Protein AF-0000000075739979 (afdb_homodimer)

pLDDT: mean 90.7, std 10.95, range [53.25, 98.81]

Solvent-accessible surface area (backbone atoms only — not comparable to full-atom values): 23298 Å² total; per-residue (Å²): 134,71,101,43,65,69,53,51,47,33,50,50,51,40,52,51,53,50,50,52,44,51,50,54,49,49,49,38,53,62,50,34,77,67,64,74,43,63,67,60,42,9,48,52,42,36,46,41,29,42,50,48,45,51,39,52,43,53,32,52,51,48,46,54,40,49,53,38,50,56,53,33,72,66,57,42,26,29,51,48,33,26,64,41,48,44,61,37,45,45,38,63,53,56,56,53,41,46,75,45,59,65,68,59,27,54,54,39,44,41,54,49,49,51,45,55,67,26,78,53,64,39,52,44,53,74,89,50,53,80,66,70,86,62,80,61,38,56,67,43,41,47,45,42,28,58,42,65,59,52,78,78,70,67,57,91,44,74,67,39,43,53,37,34,44,51,34,39,50,48,24,50,40,52,72,63,61,67,60,74,28,45,51,62,49,28,62,51,54,65,68,60,53,53,50,38,50,52,37,49,52,52,44,46,52,50,53,50,50,46,52,49,52,38,61,75,65,50,57,56,47,100,134,72,101,42,65,69,55,51,47,33,51,50,51,38,52,51,54,49,49,51,44,51,50,53,49,51,49,38,52,64,52,32,75,68,65,72,43,63,66,58,43,7,46,50,42,38,49,41,28,42,51,49,44,50,40,52,43,51,31,52,51,48,46,52,42,48,53,36,50,56,52,34,73,65,56,42,24,29,49,47,32,26,66,42,47,45,60,37,44,44,39,62,53,55,55,54,42,47,74,44,59,66,67,58,29,54,54,39,45,40,55,52,49,51,45,54,68,26,78,53,63,39,51,44,53,76,90,50,53,80,67,74,88,61,79,60,39,55,65,44,41,48,44,42,28,58,42,64,59,51,78,78,69,67,58,90,46,74,68,41,42,52,38,33,45,51,35,36,51,49,23,50,39,52,72,65,62,66,58,72,30,43,51,62,50,29,61,51,55,64,69,59,54,52,51,40,50,51,37,50,52,53,44,46,52,51,54,50,50,46,52,49,51,39,62,77,64,49,56,55,45,102

Sequence (444 aa):
MSNYPSLDRALTDLGDKNDRCRQDLYYCDVTFLRQERRALRQDIQASVYVLLGAAIEDFTRTIVNTVVDEITSQAIAHSDLALNLLAISIGGPFLALQEVRGLKMWRKRIELLSHAESQQVATLPNDYVPLDGKTIRPDHYEVIWLVFGFDGPSLPDPRTGLALKMIADYRNLVAHGEQDTATVAGLQPVDAVLRLIDQIDGLAVHVYDAAVDYLDNRQYLRMSNYPSLDRALTDLGDKNDRCRQDLYYCDVTFLRQERRALRQDIQASVYVLLGAAIEDFTRTIVNTVVDEITSQAIAHSDLALNLLAISIGGPFLALQEVRGLKMWRKRIELLSHAESQQVATLPNDYVPLDGKTIRPDHYEVIWLVFGFDGPSLPDPRTGLALKMIADYRNLVAHGEQDTATVAGLQPVDAVLRLIDQIDGLAVHVYDAAVDYLDNRQYLR

Secondary structure (DSSP, 8-state):
--S-HHHHHHHHHHHHHHHHHHHHHHHHHHHHHHH--HHHHHHHHHHHHHHHHHHHHHHHHHHHHHHHHHHHHT--BGGGB-GGGHHHHTHHHHHHHHT--HHHHHHHHHHHHHHTT--SBP---TTS-S--SSPP-HHHHHHHHHHHT-SS-SSS-HHHHHHHHHHHHHHHHHHTT-S-HHHHHHTS-HHHHHHHHHHHHHHHHHHHHHHHHHHHTTTTB-/--S-HHHHHHHHHHHHHHHHHHHHHHHHHHHHHHH--HHHHHHHHHHHHHHHHHHHHHHHHHHHHHHHHHHHHT--BGGGB-GGGHHHHTHHHHHHHHT--HHHHHHHHHHHHHHTT--SBP---TTSSS--SSPP-HHHHHHHHHHHT-SS-SSS-HHHHHHHHHHHHHHHHHHTT-S-HHHHHHTS-HHHHHHHHHHHHHHHHHHHHHHHHHHHTTTTB-

Foldseek 3Di:
DFPQVLLVVLLVQLVVLLVVLLVLLVCCCVVCVPVVPLLVLLVSLLVSLQSNQVSLVSSVLSLQLSLLVLLLVVQAALLFFDVLLLVQQVVPLVVVLVVDDDPVNVVSVVVSVVSNNGRGGTHGDSVRTQDDPAGDALVSLVSNCRSLVFDDDSAPDPVLRVLSVVSRVLSVCSVVVPDVSSCPSSVDDSVVVNVSSVSVSRSSVVSSVRSSVCSVVVVRTD/DFPQVLLVVLLVQLVVLLVVLLVLLVCCCVVCVPVVPLLVLLVSLLVSLQSNQVSLVSSVLSLQLSLLVLLLVVQAALLFFDVLLLVQQVVPLVVVLVVDDDPVNVVSVVVSVVSNNGRGGTHGDSVRTQDDPAGDALVSLVSNCRSLVFDDDSAPDVVLRVLSVVSRVLSVCSVVVPPVSSCPSSVDDSVVVNVSSVSVSRSSVVSSVRSSVCSVVVVRTD

Structure (mmCIF, N/CA/C/O backbone):
data_AF-0000000075739979-model_v1
#
loop_
_entity.id
_entity.type
_entity.pdbx_description
1 polymer 'Uncharacterized protein'
#
loop_
_atom_site.group_PDB
_atom_site.id
_atom_site.type_symbol
_atom_site.label_atom_id
_atom_site.label_alt_id
_atom_site.label_comp_id
_atom_site.label_asym_id
_atom_site.label_entity_id
_atom_site.label_seq_id
_atom_site.pdbx_PDB_ins_code
_atom_site.Cartn_x
_atom_site.Cartn_y
_atom_site.Cartn_z
_atom_site.occupancy
_atom_site.B_iso_or_equiv
_atom_site.auth_seq_id
_atom_site.auth_comp_id
_atom_site.auth_asym_id
_atom_site.auth_atom_id
_atom_site.pdbx_PDB_model_num
ATOM 1 N N . MET A 1 1 ? 15.336 35.25 6.418 1 76.12 1 MET A N 1
ATOM 2 C CA . MET A 1 1 ? 14.695 34.781 5.191 1 76.12 1 MET A CA 1
ATOM 3 C C . MET A 1 1 ? 15.344 33.5 4.703 1 76.12 1 MET A C 1
ATOM 5 O O . MET A 1 1 ? 16.562 33.312 4.84 1 76.12 1 MET A O 1
ATOM 9 N N . SER A 1 2 ? 14.469 32.562 4.516 1 88.94 2 SER A N 1
ATOM 10 C CA . SER A 1 2 ? 14.977 31.25 4.094 1 88.94 2 SER A CA 1
ATOM 11 C C . SER A 1 2 ? 15.258 31.234 2.596 1 88.94 2 SER A C 1
ATOM 13 O O . SER A 1 2 ? 15.172 32.25 1.926 1 88.94 2 SER A O 1
ATOM 15 N N . ASN A 1 3 ? 15.789 30.156 2.039 1 92.56 3 ASN A N 1
ATOM 16 C CA . ASN A 1 3 ? 16.016 29.922 0.616 1 92.56 3 ASN A CA 1
ATOM 17 C C . ASN A 1 3 ? 14.719 29.609 -0.115 1 92.56 3 ASN A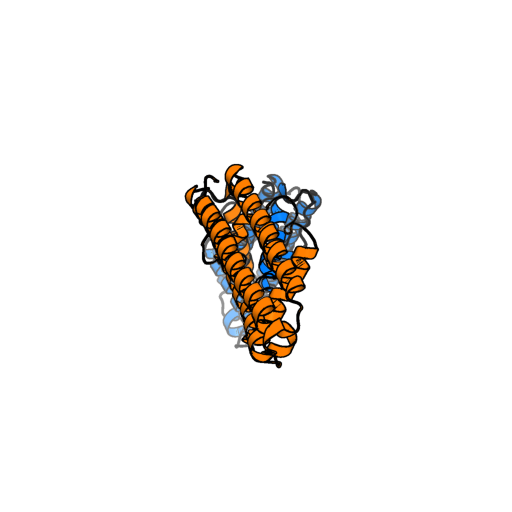 C 1
ATOM 19 O O . ASN A 1 3 ? 14.719 29.344 -1.32 1 92.56 3 ASN A O 1
ATOM 23 N N . TYR A 1 4 ? 13.57 29.766 0.614 1 96.94 4 TYR A N 1
ATOM 24 C CA . TYR A 1 4 ? 12.273 29.375 0.065 1 96.94 4 TYR A CA 1
ATOM 25 C C . TYR A 1 4 ? 11.258 30.5 0.206 1 96.94 4 TYR A C 1
ATOM 27 O O . TYR A 1 4 ? 10.492 30.547 1.169 1 96.94 4 TYR A O 1
ATOM 35 N N . PRO A 1 5 ? 11.156 31.359 -0.771 1 96.75 5 PRO A N 1
ATOM 36 C CA . PRO A 1 5 ? 10.305 32.531 -0.689 1 96.75 5 PRO A CA 1
ATOM 37 C C . PRO A 1 5 ? 8.836 32.188 -0.431 1 96.75 5 PRO A C 1
ATOM 39 O O . PRO A 1 5 ? 8.133 32.938 0.257 1 96.75 5 PRO A O 1
ATOM 42 N N . SER A 1 6 ? 8.398 31.125 -1.048 1 97 6 SER A N 1
ATOM 43 C CA . SER A 1 6 ? 7.008 30.719 -0.855 1 97 6 SER A CA 1
ATOM 44 C C . SER A 1 6 ? 6.723 30.391 0.606 1 97 6 SER A C 1
ATOM 46 O O . SER A 1 6 ? 5.641 30.688 1.116 1 97 6 SER A O 1
ATOM 48 N N . LEU A 1 7 ? 7.684 29.781 1.307 1 98.19 7 LEU A N 1
ATOM 49 C CA . LEU A 1 7 ? 7.531 29.516 2.732 1 98.19 7 LEU A CA 1
ATOM 50 C C . LEU A 1 7 ? 7.527 30.797 3.535 1 98.19 7 LEU A C 1
ATOM 52 O O . LEU A 1 7 ? 6.719 30.969 4.457 1 98.19 7 LEU A O 1
ATOM 56 N N . ASP A 1 8 ? 8.383 31.719 3.178 1 98.12 8 ASP A N 1
ATOM 57 C CA . ASP A 1 8 ? 8.445 33.031 3.836 1 98.12 8 ASP A CA 1
ATOM 58 C C . ASP A 1 8 ? 7.121 33.781 3.689 1 98.12 8 ASP A C 1
ATOM 60 O O . ASP A 1 8 ? 6.617 34.344 4.656 1 98.12 8 ASP A O 1
ATOM 64 N N . ARG A 1 9 ? 6.617 33.688 2.52 1 97.5 9 ARG A N 1
ATOM 65 C CA . ARG A 1 9 ? 5.359 34.375 2.242 1 97.5 9 ARG A CA 1
ATOM 66 C C . ARG A 1 9 ? 4.215 33.781 3.043 1 97.5 9 ARG A C 1
ATOM 68 O O . ARG A 1 9 ? 3.355 34.5 3.557 1 97.5 9 ARG A O 1
ATOM 75 N N . ALA A 1 10 ? 4.172 32.438 3.125 1 97.75 10 ALA A N 1
ATOM 76 C CA . ALA A 1 10 ? 3.123 31.781 3.887 1 97.75 10 ALA A CA 1
ATOM 77 C C . ALA A 1 10 ? 3.125 32.219 5.344 1 97.75 10 ALA A C 1
ATOM 79 O O . ALA A 1 10 ? 2.07 32.5 5.914 1 97.75 10 ALA A O 1
ATOM 80 N N . LEU A 1 11 ? 4.309 32.281 5.941 1 98.19 11 LEU A N 1
ATOM 81 C CA . LEU A 1 11 ? 4.453 32.688 7.332 1 98.19 11 LEU A CA 1
ATOM 82 C C . LEU A 1 11 ? 4 34.156 7.523 1 98.19 11 LEU A C 1
ATOM 84 O O . LEU A 1 11 ? 3.244 34.438 8.445 1 98.19 11 LEU A O 1
ATOM 88 N N . THR A 1 12 ? 4.418 34.969 6.594 1 98.19 12 THR A N 1
ATOM 89 C CA . THR A 1 12 ? 4.07 36.406 6.672 1 98.19 12 THR A CA 1
ATOM 90 C C . THR A 1 12 ? 2.568 36.594 6.473 1 98.19 12 THR A C 1
ATOM 92 O O . THR A 1 12 ? 1.94 37.375 7.191 1 98.19 12 THR A O 1
ATOM 95 N N . ASP A 1 13 ? 2 35.906 5.52 1 97.94 13 ASP A N 1
ATOM 96 C CA . ASP A 1 13 ? 0.577 36.031 5.223 1 97.94 13 ASP A CA 1
ATOM 97 C C . ASP A 1 13 ? -0.272 35.625 6.426 1 97.94 13 ASP A C 1
ATOM 99 O O . ASP A 1 13 ? -1.249 36.312 6.758 1 97.94 13 ASP A O 1
ATOM 103 N N . LEU A 1 14 ? 0.106 34.5 7.055 1 98.31 14 LEU A N 1
ATOM 104 C CA . LEU A 1 14 ? -0.642 34.094 8.234 1 98.31 14 LEU A CA 1
ATOM 105 C C . LEU A 1 14 ? -0.505 35.125 9.359 1 98.31 14 LEU A C 1
ATOM 107 O O . LEU A 1 14 ? -1.486 35.438 10.023 1 98.31 14 LEU A O 1
ATOM 111 N N . GLY A 1 15 ? 0.699 35.594 9.586 1 97.88 15 GLY A N 1
ATOM 112 C CA . GLY A 1 15 ? 0.914 36.656 10.578 1 97.88 15 GLY A CA 1
ATOM 113 C C . GLY A 1 15 ? 0.061 37.875 10.344 1 97.88 15 GLY A C 1
ATOM 114 O O . GLY A 1 15 ? -0.518 38.438 11.289 1 97.88 15 GLY A O 1
ATOM 115 N N . ASP A 1 16 ? -0.021 38.281 9.117 1 97.94 16 ASP A N 1
ATOM 116 C CA . ASP A 1 16 ? -0.819 39.469 8.758 1 97.94 16 ASP A CA 1
ATOM 117 C C . ASP A 1 16 ? -2.301 39.219 9.031 1 97.94 16 ASP A C 1
ATOM 119 O O . ASP A 1 16 ? -2.992 40.094 9.562 1 97.94 16 ASP A O 1
ATOM 123 N N . LYS A 1 17 ? -2.768 38.094 8.648 1 96.94 17 LYS A N 1
ATOM 124 C CA . LYS A 1 17 ? -4.168 37.75 8.891 1 96.94 17 LYS A CA 1
ATOM 125 C C . LYS A 1 17 ? -4.469 37.688 10.383 1 96.94 17 LYS A C 1
ATOM 127 O O . LYS A 1 17 ? -5.52 38.125 10.828 1 96.94 17 LYS A O 1
ATOM 132 N N . ASN A 1 18 ? -3.547 37.094 11.156 1 97.56 18 ASN A N 1
ATOM 133 C CA . ASN A 1 18 ? -3.699 37.031 12.602 1 97.56 18 ASN A CA 1
ATOM 134 C C . ASN A 1 18 ? -3.74 38.438 13.203 1 97.56 18 ASN A C 1
ATOM 136 O O . ASN A 1 18 ? -4.527 38.719 14.109 1 97.56 18 ASN A O 1
ATOM 140 N N . ASP A 1 19 ? -2.92 39.344 12.656 1 97.06 19 ASP A N 1
ATOM 141 C CA . ASP A 1 19 ? -2.883 40.719 13.148 1 97.06 19 ASP A CA 1
ATOM 142 C C . ASP A 1 19 ? -4.195 41.438 12.852 1 97.06 19 ASP A C 1
ATOM 144 O O . ASP A 1 19 ? -4.676 42.219 13.672 1 97.06 19 ASP A O 1
ATOM 148 N N . ARG A 1 20 ? -4.754 41.188 11.711 1 94.88 20 ARG A N 1
ATOM 149 C CA . ARG A 1 20 ? -6.055 41.75 11.398 1 94.88 20 ARG A CA 1
ATOM 150 C C . ARG A 1 20 ? -7.121 41.281 12.383 1 94.88 20 ARG A C 1
ATOM 152 O O . ARG A 1 20 ? -7.949 42.062 12.836 1 94.88 20 ARG A O 1
ATOM 159 N N . CYS A 1 21 ? -7.113 40.031 12.688 1 94.19 21 CYS A N 1
ATOM 160 C CA . CYS A 1 21 ? -8.055 39.469 13.656 1 94.19 21 CYS A CA 1
ATOM 161 C C . CYS A 1 21 ? -7.879 40.125 15.023 1 94.19 21 CYS A C 1
ATOM 163 O O . CYS A 1 21 ? -8.859 40.438 15.688 1 94.19 21 CYS A O 1
ATOM 165 N N . ARG A 1 22 ? -6.594 40.344 15.43 1 94.38 22 ARG A N 1
ATOM 166 C CA . ARG A 1 22 ? -6.32 41 16.703 1 94.38 22 ARG A CA 1
ATOM 167 C C . ARG A 1 22 ? -6.91 42.406 16.719 1 94.38 22 ARG A C 1
ATOM 169 O O . ARG A 1 22 ? -7.512 42.812 17.703 1 94.38 22 ARG A O 1
ATOM 176 N N . GLN A 1 23 ? -6.762 43.094 15.609 1 92.31 23 GLN A N 1
ATOM 177 C CA . GLN A 1 23 ? -7.281 44.438 15.508 1 92.31 23 GLN A CA 1
ATOM 178 C C . GLN A 1 23 ? -8.805 44.469 15.617 1 92.31 23 GLN A C 1
ATOM 180 O O . GLN A 1 23 ? -9.367 45.344 16.281 1 92.31 23 GLN A O 1
ATOM 185 N N . ASP A 1 24 ? -9.406 43.531 14.977 1 87.69 24 ASP A N 1
ATOM 186 C CA . ASP A 1 24 ? -10.867 43.438 15.055 1 87.69 24 ASP A CA 1
ATOM 187 C C . ASP A 1 24 ? -11.32 43.188 16.484 1 87.69 24 ASP A C 1
ATOM 189 O O . ASP A 1 24 ? -12.312 43.75 16.938 1 87.69 24 ASP A O 1
ATOM 193 N N . LEU A 1 25 ? -10.641 42.344 17.219 1 87.44 25 LEU A N 1
ATOM 194 C CA . LEU A 1 25 ? -10.984 42.031 18.594 1 87.44 25 LEU A CA 1
ATOM 195 C C . LEU A 1 25 ? -10.766 43.219 19.5 1 87.44 25 LEU A C 1
ATOM 197 O O . LEU A 1 25 ? -11.578 43.5 20.391 1 87.44 25 LEU A O 1
ATOM 201 N N . TYR A 1 26 ? -9.664 43.969 19.234 1 84.44 26 TYR A N 1
ATOM 202 C CA . TYR A 1 26 ? -9.398 45.156 20.016 1 84.44 26 TYR A CA 1
ATOM 203 C C . TYR A 1 26 ? -10.477 46.219 19.781 1 84.44 26 TYR A C 1
ATOM 205 O O . TYR A 1 26 ? -10.938 46.844 20.734 1 84.44 26 TYR A O 1
ATOM 213 N N . TYR A 1 27 ? -10.82 46.281 18.547 1 78.88 27 TYR A N 1
ATOM 214 C CA . TYR A 1 27 ? -11.891 47.219 18.219 1 78.88 27 TYR A CA 1
ATOM 215 C C . TYR A 1 27 ? -13.172 46.844 18.953 1 78.88 27 TYR A C 1
ATOM 217 O O . TYR A 1 27 ? -13.875 47.719 19.469 1 78.88 27 TYR A O 1
ATOM 225 N N . CYS A 1 28 ? -13.508 45.594 18.969 1 74.62 28 CYS A N 1
ATOM 226 C CA . CYS A 1 28 ? -14.711 45.125 19.656 1 74.62 28 CYS A CA 1
ATOM 227 C C . CYS A 1 28 ? -14.641 45.406 21.141 1 74.62 28 CYS A C 1
ATOM 229 O O . CYS A 1 28 ? -15.633 45.812 21.75 1 74.62 28 CYS A O 1
ATOM 231 N N . ASP A 1 29 ? -13.508 45.188 21.719 1 74.81 29 ASP A N 1
ATOM 232 C CA . ASP A 1 29 ? -13.344 45.375 23.156 1 74.81 29 ASP A CA 1
ATOM 233 C C . ASP A 1 29 ? -13.477 46.844 23.531 1 74.81 29 ASP A C 1
ATOM 235 O O . ASP A 1 29 ? -14.172 47.188 24.5 1 74.81 29 ASP A O 1
ATOM 239 N N . VAL A 1 30 ? -12.906 47.719 22.797 1 69 30 VAL A N 1
ATOM 240 C CA . VAL A 1 30 ? -12.891 49.156 23.109 1 69 30 VAL A CA 1
ATOM 241 C C . VAL A 1 30 ? -14.266 49.75 22.844 1 69 30 VAL A C 1
ATOM 243 O O . VAL A 1 30 ? -14.781 50.531 23.656 1 69 30 VAL A O 1
ATOM 246 N N . THR A 1 31 ? -14.734 49.375 21.719 1 61.25 31 THR A N 1
ATOM 247 C CA . THR A 1 31 ? -15.977 50.031 21.281 1 61.25 31 THR A CA 1
ATOM 248 C C . THR A 1 31 ? -17.156 49.469 22.078 1 61.25 31 THR A C 1
ATOM 250 O O . THR A 1 31 ? -18.031 50.219 22.5 1 61.25 31 THR A O 1
ATOM 253 N N . PHE A 1 32 ? -17.156 48.094 22.172 1 58.03 32 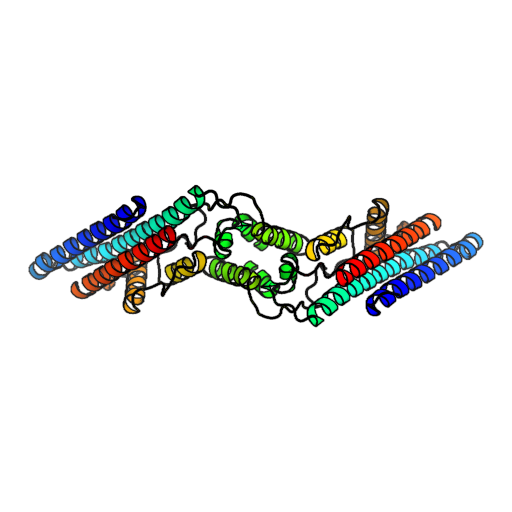PHE A N 1
ATOM 254 C CA . PHE A 1 32 ? -18.406 47.5 22.656 1 58.03 32 PHE A CA 1
ATOM 255 C C . PHE A 1 32 ? -18.469 47.531 24.172 1 58.03 32 PHE A C 1
ATOM 257 O O . PHE A 1 32 ? -19.547 47.5 24.766 1 58.03 32 PHE A O 1
ATOM 264 N N . LEU A 1 33 ? -17.328 47.5 24.875 1 55.75 33 LEU A N 1
ATOM 265 C CA . LEU A 1 33 ? -17.344 47.812 26.312 1 55.75 33 LEU A CA 1
ATOM 266 C C . LEU A 1 33 ? -18.062 49.125 26.562 1 55.75 33 LEU A C 1
ATOM 268 O O . LEU A 1 33 ? -18.734 49.281 27.578 1 55.75 33 LEU A O 1
ATOM 272 N N . ARG A 1 34 ? -18.125 49.969 25.484 1 54.06 34 ARG A N 1
ATOM 273 C CA . ARG A 1 34 ? -18.703 51.281 25.703 1 54.06 34 ARG A CA 1
ATOM 274 C C . ARG A 1 34 ? -20.172 51.312 25.297 1 54.06 34 ARG A C 1
ATOM 276 O O . ARG A 1 34 ? -20.969 52.031 25.906 1 54.06 34 ARG A O 1
ATOM 283 N N . GLN A 1 35 ? -20.578 50.594 24.281 1 58.5 35 GLN A N 1
ATOM 284 C CA . GLN A 1 35 ? -21.875 50.906 23.688 1 58.5 35 GLN A CA 1
ATOM 285 C C . GLN A 1 35 ? -22.844 49.75 23.859 1 58.5 35 GLN A C 1
ATOM 287 O O . GLN A 1 35 ? -24.016 49.844 23.484 1 58.5 35 GLN A O 1
ATOM 292 N N . GLU A 1 36 ? -22.609 48.812 24.562 1 58.72 36 GLU A N 1
ATOM 293 C CA . GLU A 1 36 ? -23.5 47.688 24.844 1 58.72 36 GLU A CA 1
ATOM 294 C C . GLU A 1 36 ? -23.953 47.031 23.562 1 58.72 36 GLU A C 1
ATOM 296 O O . GLU A 1 36 ? -25.156 46.812 23.344 1 58.72 36 GLU A O 1
ATOM 301 N N . ARG A 1 37 ? -23.188 46.938 22.5 1 70.25 37 ARG A N 1
ATOM 302 C CA . ARG A 1 37 ? -23.578 46.312 21.25 1 70.25 37 ARG A CA 1
ATOM 303 C C . ARG A 1 37 ? -23.141 44.844 21.234 1 70.25 37 ARG A C 1
ATOM 305 O O . ARG A 1 37 ? -22.297 44.438 20.422 1 70.25 37 ARG A O 1
ATOM 312 N N . ARG A 1 38 ? -23.828 44.062 22.031 1 71.62 38 ARG A N 1
ATOM 313 C CA . ARG A 1 38 ? -23.516 42.656 22.266 1 71.62 38 ARG A CA 1
ATOM 314 C C . ARG A 1 38 ? -23.609 41.844 20.984 1 71.62 38 ARG A C 1
ATOM 316 O O . ARG A 1 38 ? -22.75 41 20.719 1 71.62 38 ARG A O 1
ATOM 323 N N . ALA A 1 39 ? -24.547 42.25 20.172 1 73.38 39 ALA A N 1
ATOM 324 C CA . ALA A 1 39 ? -24.781 41.5 18.953 1 73.38 39 ALA A CA 1
ATOM 325 C C . ALA A 1 39 ? -23.641 41.656 17.969 1 73.38 39 ALA A C 1
ATOM 327 O O . ALA A 1 39 ? -23.188 40.688 17.344 1 73.38 39 ALA A O 1
ATOM 328 N N . LEU A 1 40 ? -23.172 42.844 17.859 1 74.88 40 LEU A N 1
ATOM 329 C CA . LEU A 1 40 ? -22.094 43.125 16.938 1 74.88 40 LEU A CA 1
ATOM 330 C C . LEU A 1 40 ? -20.781 42.5 17.406 1 74.88 40 LEU A C 1
ATOM 332 O O . LEU A 1 40 ? -20.016 41.969 16.594 1 74.88 40 LEU A O 1
ATOM 336 N N . ARG A 1 41 ? -20.578 42.531 18.719 1 76.31 41 ARG A N 1
ATOM 337 C CA . ARG A 1 41 ? -19.406 41.875 19.297 1 76.31 41 ARG A CA 1
ATOM 338 C C . ARG A 1 41 ? -19.406 40.375 19 1 76.31 41 ARG A C 1
ATOM 340 O O . ARG A 1 41 ? -18.375 39.812 18.641 1 76.31 41 ARG A O 1
ATOM 347 N N . GLN A 1 42 ? -20.547 39.875 19.141 1 78.56 42 GLN A N 1
ATOM 348 C CA . GLN A 1 42 ? -20.688 38.438 18.906 1 78.56 42 GLN A CA 1
ATOM 349 C C . GLN A 1 42 ? -20.422 38.094 17.438 1 78.56 42 GLN A C 1
ATOM 351 O O . GLN A 1 42 ? -19.781 37.094 17.141 1 78.56 42 GLN A O 1
ATOM 356 N N . ASP A 1 43 ? -20.844 38.938 16.625 1 79.25 43 ASP A N 1
ATOM 357 C CA . ASP A 1 43 ? -20.656 38.688 15.195 1 79.25 43 ASP A CA 1
ATOM 358 C C . ASP A 1 43 ? -19.188 38.812 14.812 1 79.25 43 ASP A C 1
ATOM 360 O O . ASP A 1 43 ? -18.688 38.031 14.016 1 79.25 43 ASP A O 1
ATOM 364 N N . ILE A 1 44 ? -18.578 39.75 15.375 1 81.38 44 ILE A N 1
ATOM 365 C CA . ILE A 1 44 ? -17.172 40 15.078 1 81.38 44 ILE A CA 1
ATOM 366 C C . ILE A 1 44 ? -16.344 38.812 15.586 1 81.38 44 ILE A C 1
ATOM 368 O O . ILE A 1 44 ? -15.492 38.281 14.859 1 81.38 44 ILE A O 1
ATOM 372 N N . GLN A 1 45 ? -16.641 38.438 16.734 1 83.12 45 GLN A N 1
ATOM 373 C CA . GLN A 1 45 ? -15.883 37.312 17.312 1 83.12 45 GLN A CA 1
ATOM 374 C C . GLN A 1 45 ? -16.109 36.031 16.547 1 83.12 45 GLN A C 1
ATOM 376 O O . GLN A 1 45 ? -15.18 35.25 16.312 1 83.12 45 GLN A O 1
ATOM 381 N N . ALA A 1 46 ? -17.312 35.844 16.172 1 84.19 46 ALA A N 1
ATOM 382 C CA . ALA A 1 46 ? -17.625 34.656 15.359 1 84.19 46 ALA A CA 1
ATOM 383 C C . ALA A 1 46 ? -16.859 34.688 14.039 1 84.19 46 ALA A C 1
ATOM 385 O O . ALA A 1 46 ? -16.328 33.656 13.602 1 84.19 46 ALA A O 1
ATOM 386 N N . SER A 1 47 ? -16.766 35.812 13.484 1 86.75 47 SER A N 1
ATOM 387 C CA . SER A 1 47 ? -16.078 35.969 12.211 1 86.75 47 SER A CA 1
ATOM 388 C C . SER A 1 47 ? -14.578 35.688 12.359 1 86.75 47 SER A C 1
ATOM 390 O O . SER A 1 47 ? -13.938 35.188 11.445 1 86.75 47 SER A O 1
ATOM 392 N N . VAL A 1 48 ? -14.055 36 13.516 1 90.88 48 VAL A N 1
ATOM 393 C CA . VAL A 1 48 ? -12.633 35.812 13.781 1 90.88 48 VAL A CA 1
ATOM 394 C C . VAL A 1 48 ? -12.289 34.344 13.727 1 90.88 48 VAL A C 1
ATOM 396 O O . VAL A 1 48 ? -11.273 33.938 13.141 1 90.88 48 VAL A O 1
ATOM 399 N N . TYR A 1 49 ? -13.156 33.469 14.234 1 91.31 49 TYR A N 1
ATOM 400 C CA . TYR A 1 49 ? -12.898 32.031 14.195 1 91.31 49 TYR A CA 1
ATOM 401 C C . TYR A 1 49 ? -12.914 31.516 12.766 1 91.31 49 TYR A C 1
ATOM 403 O O . TYR A 1 49 ? -12.125 30.641 12.406 1 91.31 49 TYR A O 1
ATOM 411 N N . VAL A 1 50 ? -13.781 32.031 11.984 1 90.62 50 VAL A N 1
ATOM 412 C CA . VAL A 1 50 ? -13.867 31.625 10.586 1 90.62 50 VAL A CA 1
ATOM 413 C C . VAL A 1 50 ? -12.609 32.062 9.836 1 90.62 50 VAL A C 1
ATOM 415 O O . VAL A 1 50 ? -12.016 31.266 9.094 1 90.62 50 VAL A O 1
ATOM 418 N N . LEU A 1 51 ? -12.219 33.281 10.117 1 93.75 51 LEU A N 1
ATOM 419 C CA . LEU A 1 51 ? -11.047 33.812 9.445 1 93.75 51 LEU A CA 1
ATOM 420 C C . LEU A 1 51 ? -9.773 33.094 9.875 1 93.75 51 LEU A C 1
ATOM 422 O O . LEU A 1 51 ? -8.914 32.812 9.047 1 93.75 51 LEU A O 1
ATOM 426 N N . LEU A 1 52 ? -9.68 32.781 11.125 1 95.38 52 LEU A N 1
ATOM 427 C CA . LEU A 1 52 ? -8.523 32.031 11.633 1 95.38 52 LEU A CA 1
ATOM 428 C C . LEU A 1 52 ? -8.445 30.656 11.008 1 95.38 52 LEU A C 1
ATOM 430 O O . LEU A 1 52 ? -7.379 30.234 10.57 1 95.38 52 LEU A O 1
ATOM 434 N N . GLY A 1 53 ? -9.602 29.984 10.977 1 95.31 53 GLY A N 1
ATOM 435 C CA . GLY A 1 53 ? -9.633 28.672 10.336 1 95.31 53 GLY A CA 1
ATOM 436 C C . GLY A 1 53 ? -9.164 28.703 8.898 1 95.31 53 GLY A C 1
ATOM 437 O O . GLY A 1 53 ? -8.367 27.859 8.484 1 95.31 53 GLY A O 1
ATOM 438 N N . ALA A 1 54 ? -9.609 29.641 8.172 1 95.06 54 ALA A N 1
ATOM 439 C CA . ALA A 1 54 ? -9.242 29.781 6.766 1 95.06 54 ALA A CA 1
ATOM 440 C C . ALA A 1 54 ? -7.754 30.094 6.617 1 95.06 54 ALA A C 1
ATOM 442 O O . ALA A 1 54 ? -7.086 29.578 5.723 1 95.06 54 ALA A O 1
ATOM 443 N N . ALA A 1 55 ? -7.266 30.969 7.473 1 97.06 55 ALA A N 1
ATOM 444 C CA . ALA A 1 55 ? -5.859 31.375 7.43 1 97.06 55 ALA A CA 1
ATOM 445 C C . ALA A 1 55 ? -4.949 30.188 7.715 1 97.06 55 ALA A C 1
ATOM 447 O O . ALA A 1 55 ? -3.938 29.984 7.035 1 97.06 55 ALA A O 1
ATOM 448 N N . ILE A 1 56 ? -5.305 29.406 8.695 1 98.06 56 ILE A N 1
ATOM 449 C CA . ILE A 1 56 ? -4.531 28.219 9.062 1 98.06 56 ILE A CA 1
ATOM 450 C C . ILE A 1 56 ? -4.523 27.234 7.898 1 98.06 56 ILE A C 1
ATOM 452 O O . ILE A 1 56 ? -3.484 26.656 7.57 1 98.06 56 ILE A O 1
ATOM 456 N N . GLU A 1 57 ? -5.648 27.016 7.277 1 97 57 GLU A N 1
ATOM 457 C CA . GLU A 1 57 ? -5.77 26.109 6.141 1 97 57 GLU A CA 1
ATOM 458 C C . GLU A 1 57 ? -4.895 26.562 4.973 1 97 57 GLU A C 1
ATOM 460 O O . GLU A 1 57 ? -4.152 25.766 4.398 1 97 57 GLU A O 1
ATOM 465 N N . ASP A 1 58 ? -4.98 27.812 4.668 1 96.75 58 ASP A N 1
ATOM 466 C CA . ASP A 1 58 ? -4.191 28.375 3.576 1 96.75 58 ASP A CA 1
ATOM 467 C C . ASP A 1 58 ? -2.695 28.25 3.857 1 96.75 58 ASP A C 1
ATOM 469 O O . ASP A 1 58 ? -1.922 27.875 2.977 1 96.75 58 ASP A O 1
ATOM 473 N N . PHE A 1 59 ? -2.295 28.609 5.059 1 98.31 59 PHE A N 1
ATOM 474 C CA . PHE A 1 59 ? -0.908 28.5 5.492 1 98.31 59 PHE A CA 1
ATOM 475 C C . PHE A 1 59 ? -0.412 27.062 5.352 1 98.31 59 PHE A C 1
ATOM 477 O O . PHE A 1 59 ? 0.626 26.812 4.73 1 98.31 59 PHE A O 1
ATOM 484 N N . THR A 1 60 ? -1.178 26.125 5.883 1 98.25 60 THR A N 1
ATOM 485 C CA . THR A 1 60 ? -0.791 24.719 5.887 1 98.25 60 THR A CA 1
ATOM 486 C C . THR A 1 60 ? -0.679 24.188 4.461 1 98.25 60 THR A C 1
ATOM 488 O O . THR A 1 60 ? 0.306 23.531 4.113 1 98.25 60 THR A O 1
ATOM 491 N N . ARG A 1 61 ? -1.634 24.5 3.662 1 96.94 61 ARG A N 1
ATOM 492 C CA . ARG A 1 61 ? -1.632 24.062 2.271 1 96.94 61 ARG A CA 1
ATOM 493 C C . ARG A 1 61 ? -0.423 24.609 1.522 1 96.94 61 ARG A C 1
ATOM 495 O O . ARG A 1 61 ? 0.235 23.891 0.775 1 96.94 61 ARG A O 1
ATOM 502 N N . THR A 1 62 ? -0.162 25.875 1.73 1 97.31 62 THR A N 1
ATOM 503 C CA . THR A 1 62 ? 0.965 26.5 1.054 1 97.31 62 THR A CA 1
ATOM 504 C C . THR A 1 62 ? 2.281 25.844 1.469 1 97.31 62 THR A C 1
ATOM 506 O O . THR A 1 62 ? 3.141 25.578 0.626 1 97.31 62 THR A O 1
ATOM 509 N N . ILE A 1 63 ? 2.412 25.625 2.762 1 98.38 63 ILE A N 1
ATOM 510 C CA . ILE A 1 63 ? 3.629 25 3.268 1 98.38 63 ILE A CA 1
ATOM 511 C C . ILE A 1 63 ? 3.811 23.625 2.621 1 98.38 63 ILE A C 1
ATOM 513 O O . ILE A 1 63 ? 4.867 23.328 2.053 1 98.38 63 ILE A O 1
ATOM 517 N N . VAL A 1 64 ? 2.801 22.781 2.648 1 98.12 64 VAL A N 1
ATOM 518 C CA . VAL A 1 64 ? 2.863 21.422 2.152 1 98.12 64 VAL A CA 1
ATOM 519 C C . VAL A 1 64 ? 3.16 21.422 0.654 1 98.12 64 VAL A C 1
ATOM 521 O O . VAL A 1 64 ? 4.047 20.703 0.189 1 98.12 64 VAL A O 1
ATOM 524 N N . ASN A 1 65 ? 2.488 22.281 -0.06 1 97.25 65 ASN A N 1
ATOM 525 C CA . ASN A 1 65 ? 2.68 22.344 -1.505 1 97.25 65 ASN A CA 1
ATOM 526 C C . ASN A 1 65 ? 4.082 22.828 -1.863 1 97.25 65 ASN A C 1
ATOM 528 O O . ASN A 1 65 ? 4.68 22.359 -2.832 1 97.25 65 ASN A O 1
ATOM 532 N N . THR A 1 66 ? 4.551 23.766 -1.113 1 97.69 66 THR A N 1
ATOM 533 C CA . THR A 1 66 ? 5.898 24.266 -1.368 1 97.69 66 THR A CA 1
ATOM 534 C C . THR A 1 66 ? 6.93 23.156 -1.155 1 97.69 66 THR A C 1
ATOM 536 O O . THR A 1 66 ? 7.848 23 -1.96 1 97.69 66 THR A O 1
ATOM 539 N N . VAL A 1 67 ? 6.762 22.406 -0.088 1 98 67 VAL A N 1
ATOM 540 C CA . VAL A 1 67 ? 7.68 21.312 0.196 1 98 67 VAL A CA 1
ATOM 541 C C . VAL A 1 67 ? 7.648 20.297 -0.947 1 98 67 VAL A C 1
ATOM 543 O O . VAL A 1 67 ? 8.695 19.906 -1.459 1 98 67 VAL A O 1
ATOM 546 N N . VAL A 1 68 ? 6.496 19.953 -1.376 1 97.56 68 VAL A N 1
ATOM 547 C CA . VAL A 1 68 ? 6.316 18.984 -2.453 1 97.56 68 VAL A CA 1
ATOM 548 C C . VAL A 1 68 ? 6.941 19.516 -3.74 1 97.56 68 VAL A C 1
ATOM 550 O O . VAL A 1 68 ? 7.648 18.797 -4.441 1 97.56 68 VAL A O 1
ATOM 553 N N . ASP A 1 69 ? 6.723 20.781 -4.031 1 97.31 69 ASP A N 1
ATOM 554 C CA . ASP A 1 69 ? 7.254 21.406 -5.238 1 97.31 69 ASP A CA 1
ATOM 555 C C . ASP A 1 69 ? 8.781 21.406 -5.227 1 97.31 69 ASP A C 1
ATOM 557 O O . ASP A 1 69 ? 9.414 21.125 -6.246 1 97.31 69 ASP A O 1
ATOM 561 N N . GLU A 1 70 ? 9.312 21.766 -4.113 1 97.12 70 GLU A N 1
ATOM 562 C CA . GLU A 1 70 ? 10.766 21.812 -3.994 1 97.12 70 GLU A CA 1
ATOM 563 C C . GLU A 1 70 ? 11.391 20.438 -4.184 1 97.12 70 GLU A C 1
ATOM 565 O O . GLU A 1 70 ? 12.414 20.297 -4.867 1 97.12 70 GLU A O 1
ATOM 570 N N . ILE A 1 71 ? 10.781 19.438 -3.625 1 97.69 71 ILE A N 1
ATOM 571 C CA . ILE A 1 71 ? 11.289 18.078 -3.766 1 97.69 71 ILE A CA 1
ATOM 572 C C . ILE A 1 71 ? 11.203 17.641 -5.227 1 97.69 71 ILE A C 1
ATOM 574 O O . ILE A 1 71 ? 12.156 17.109 -5.781 1 97.69 71 ILE A O 1
ATOM 578 N N . THR A 1 72 ? 10.062 17.844 -5.836 1 97.44 72 THR A N 1
ATOM 579 C CA . THR A 1 72 ? 9.828 17.453 -7.223 1 97.44 72 THR A CA 1
ATOM 580 C C . THR A 1 72 ? 10.844 18.125 -8.148 1 97.44 72 THR A C 1
ATOM 582 O O . THR A 1 72 ? 11.312 17.516 -9.109 1 97.44 72 THR A O 1
ATOM 585 N N . SER A 1 73 ? 11.172 19.344 -7.844 1 96.62 73 SER A N 1
ATOM 586 C CA . SER A 1 73 ? 12.086 20.109 -8.688 1 96.62 73 SER A CA 1
ATOM 587 C C . SER A 1 73 ? 13.484 19.516 -8.664 1 96.62 73 SER A C 1
ATOM 589 O O . SER A 1 73 ? 14.289 19.766 -9.562 1 96.62 73 SER A O 1
ATOM 591 N N . GLN A 1 74 ? 13.805 18.734 -7.617 1 96.56 74 GLN A N 1
ATOM 592 C CA . GLN A 1 74 ? 15.125 18.141 -7.488 1 96.56 74 GLN A CA 1
ATOM 593 C C . GLN A 1 74 ? 15.281 16.922 -8.406 1 96.56 74 GLN A C 1
ATOM 595 O O . GLN A 1 74 ? 16.391 16.422 -8.594 1 96.56 74 GLN A O 1
ATOM 600 N N . ALA A 1 75 ? 14.211 16.391 -8.977 1 96.88 75 ALA A N 1
ATOM 601 C CA . ALA A 1 75 ? 14.219 15.281 -9.93 1 96.88 75 ALA A CA 1
ATOM 602 C C . ALA A 1 75 ? 14.898 14.055 -9.344 1 96.88 75 ALA A C 1
ATOM 604 O O . ALA A 1 75 ? 15.797 13.477 -9.977 1 96.88 75 ALA A O 1
ATOM 605 N N . ILE A 1 76 ? 14.461 13.672 -8.18 1 97.19 76 ILE A N 1
ATOM 606 C CA . ILE A 1 76 ? 15.031 12.539 -7.461 1 97.19 76 ILE A CA 1
ATOM 607 C C . ILE A 1 76 ? 14.344 11.25 -7.898 1 97.19 76 ILE A C 1
ATOM 609 O O . ILE A 1 76 ? 13.125 11.227 -8.094 1 97.19 76 ILE A O 1
ATOM 613 N N . ALA A 1 77 ? 15.172 10.25 -8.062 1 97.69 77 ALA A N 1
ATOM 614 C CA . ALA A 1 77 ? 14.617 8.938 -8.375 1 97.69 77 ALA A CA 1
ATOM 615 C C . ALA A 1 77 ? 13.875 8.359 -7.172 1 97.69 77 ALA A C 1
ATOM 617 O O . ALA A 1 77 ? 14.219 8.641 -6.023 1 97.69 77 ALA A O 1
ATOM 618 N N . HIS A 1 78 ? 12.875 7.477 -7.402 1 96.88 78 HIS A N 1
ATOM 619 C CA . HIS A 1 78 ? 12.125 6.82 -6.332 1 96.88 78 HIS A CA 1
ATOM 620 C C . HIS A 1 78 ? 13.062 6.051 -5.402 1 96.88 78 HIS A C 1
ATOM 622 O O . HIS A 1 78 ? 12.883 6.062 -4.184 1 96.88 78 HIS A O 1
ATOM 628 N N . SER A 1 79 ? 14.07 5.441 -5.922 1 95 79 SER A N 1
ATOM 629 C CA . SER A 1 79 ? 14.992 4.613 -5.152 1 95 79 SER A CA 1
ATOM 630 C C . SER A 1 79 ? 15.805 5.449 -4.168 1 95 79 SER A C 1
ATOM 632 O O . SER A 1 79 ? 16.312 4.93 -3.17 1 95 79 SER A O 1
ATOM 634 N N . ASP A 1 80 ? 15.922 6.773 -4.5 1 96.81 80 ASP A N 1
ATOM 635 C CA . ASP A 1 80 ? 16.734 7.648 -3.668 1 96.81 80 ASP A CA 1
ATOM 636 C C . ASP A 1 80 ? 15.867 8.508 -2.756 1 96.81 80 ASP A C 1
ATOM 638 O O . ASP A 1 80 ? 16.375 9.188 -1.862 1 96.81 80 ASP A O 1
ATOM 642 N N . LEU A 1 81 ? 14.586 8.477 -2.982 1 96.56 81 LEU A N 1
ATOM 643 C CA . LEU A 1 81 ? 13.625 9.242 -2.203 1 96.56 81 LEU A CA 1
ATOM 644 C C . LEU A 1 81 ? 13.32 8.547 -0.88 1 96.56 81 LEU A C 1
ATOM 646 O O . LEU A 1 81 ? 13.234 7.32 -0.825 1 96.56 81 LEU A O 1
ATOM 650 N N . ALA A 1 82 ? 13.18 9.344 0.192 1 96.19 82 ALA A N 1
ATOM 651 C CA . ALA A 1 82 ? 12.742 8.75 1.45 1 96.19 82 ALA A CA 1
ATOM 652 C C . ALA A 1 82 ? 11.477 7.918 1.251 1 96.19 82 ALA A C 1
ATOM 654 O O . ALA A 1 82 ? 10.547 8.344 0.556 1 96.19 82 ALA A O 1
ATOM 655 N N . LEU A 1 83 ? 11.398 6.773 1.869 1 94.31 83 LEU A N 1
ATOM 656 C CA . LEU A 1 83 ? 10.352 5.785 1.612 1 94.31 83 LEU A CA 1
ATOM 657 C C . LEU A 1 83 ? 8.977 6.348 1.956 1 94.31 83 LEU A C 1
ATOM 659 O O . LEU A 1 83 ? 7.992 6.055 1.273 1 94.31 83 LEU A O 1
ATOM 663 N N . ASN A 1 84 ? 8.922 7.16 2.986 1 95.44 84 ASN A N 1
ATOM 664 C CA . ASN A 1 84 ? 7.637 7.723 3.398 1 95.44 84 ASN A CA 1
ATOM 665 C C . ASN A 1 84 ? 7.023 8.586 2.299 1 95.44 84 ASN A C 1
ATOM 667 O O . ASN A 1 84 ? 5.801 8.672 2.182 1 95.44 84 ASN A O 1
ATOM 671 N N . LEU A 1 85 ? 7.816 9.141 1.426 1 96.75 85 LEU A N 1
ATOM 672 C CA . LEU A 1 85 ? 7.328 10.062 0.405 1 96.75 85 LEU A CA 1
ATOM 673 C C . LEU A 1 85 ? 6.699 9.305 -0.756 1 96.75 85 LEU A C 1
ATOM 675 O O . LEU A 1 85 ? 5.996 9.891 -1.581 1 96.75 85 LEU A O 1
ATOM 679 N N . LEU A 1 86 ? 6.938 8.008 -0.738 1 95.19 86 LEU A N 1
ATOM 680 C CA . LEU A 1 86 ? 6.234 7.184 -1.721 1 95.19 86 LEU A CA 1
ATOM 681 C C . LEU A 1 86 ? 4.73 7.23 -1.49 1 95.19 86 LEU A C 1
ATOM 683 O O . LEU A 1 86 ? 3.947 7.047 -2.426 1 95.19 86 LEU A O 1
ATOM 687 N N . ALA A 1 87 ? 4.359 7.527 -0.261 1 95.06 87 ALA A N 1
ATOM 688 C CA . ALA A 1 87 ? 2.939 7.66 0.06 1 95.06 87 ALA A CA 1
ATOM 689 C C . ALA A 1 87 ? 2.283 8.742 -0.798 1 95.06 87 ALA A C 1
ATOM 691 O O . ALA A 1 87 ? 1.086 8.664 -1.087 1 95.06 87 ALA A O 1
ATOM 692 N N . ILE A 1 88 ? 3.082 9.672 -1.233 1 95.62 88 ILE A N 1
ATOM 693 C CA . ILE A 1 88 ? 2.586 10.758 -2.078 1 95.62 88 ILE A CA 1
ATOM 694 C C . ILE A 1 88 ? 2.869 10.438 -3.545 1 95.62 88 ILE A C 1
ATOM 696 O O . ILE A 1 88 ? 1.965 10.484 -4.383 1 95.62 88 ILE A O 1
ATOM 700 N N . SER A 1 89 ? 4.066 10.062 -3.855 1 95.62 89 SER A N 1
ATOM 701 C CA . SER A 1 89 ? 4.531 9.969 -5.234 1 95.62 89 SER A CA 1
ATOM 702 C C . SER A 1 89 ? 3.84 8.828 -5.977 1 95.62 89 SER A C 1
ATOM 704 O O . SER A 1 89 ? 3.701 8.867 -7.199 1 95.62 89 SER A O 1
ATOM 706 N N . ILE A 1 90 ? 3.4 7.848 -5.219 1 93.94 90 ILE A N 1
ATOM 707 C CA . ILE A 1 90 ? 2.721 6.742 -5.879 1 93.94 90 ILE A CA 1
ATOM 708 C C . ILE A 1 90 ? 1.302 6.605 -5.332 1 93.94 90 ILE A C 1
ATOM 710 O O . ILE A 1 90 ? 0.862 5.504 -4.992 1 93.94 90 ILE A O 1
ATOM 714 N N . GLY A 1 91 ? 0.678 7.727 -5.254 1 91.69 91 GLY A N 1
ATOM 715 C CA . GLY A 1 91 ? -0.704 7.766 -4.801 1 91.69 91 GLY A CA 1
ATOM 716 C C . GLY A 1 91 ? -1.641 6.949 -5.668 1 91.69 91 GLY A C 1
ATOM 717 O O . GLY A 1 91 ? -2.52 6.25 -5.156 1 91.69 91 GLY A O 1
ATOM 718 N N . GLY A 1 92 ? -1.482 6.969 -6.938 1 90.38 92 GLY A N 1
ATOM 719 C CA . GLY A 1 92 ? -2.295 6.219 -7.883 1 90.38 92 GLY A CA 1
ATOM 720 C C . GLY A 1 92 ? -2.312 4.727 -7.598 1 90.38 92 GLY A C 1
ATOM 721 O O . GLY A 1 92 ? -3.373 4.148 -7.355 1 90.38 92 GLY A O 1
ATOM 722 N N . PRO A 1 93 ? -1.164 4.148 -7.578 1 91.88 93 PRO A N 1
ATOM 723 C CA . PRO A 1 93 ? -1.071 2.721 -7.262 1 91.88 93 PRO A CA 1
ATOM 724 C C . PRO A 1 93 ? -1.704 2.375 -5.914 1 91.88 93 PRO A C 1
ATOM 726 O O . PRO A 1 93 ? -2.363 1.34 -5.785 1 91.88 93 PRO A O 1
ATOM 729 N N . PHE A 1 94 ? -1.553 3.207 -4.914 1 93.5 94 PHE A N 1
ATOM 730 C CA . PHE A 1 94 ? -2.191 2.975 -3.625 1 93.5 94 PHE A CA 1
ATOM 731 C C . PHE A 1 94 ? -3.709 2.982 -3.764 1 93.5 94 PHE A C 1
ATOM 733 O O . PHE A 1 94 ? -4.391 2.119 -3.209 1 93.5 94 PHE A O 1
ATOM 740 N N . LEU A 1 95 ? -4.191 3.949 -4.465 1 90.94 95 LEU A N 1
ATOM 741 C CA . LEU A 1 95 ? -5.633 4.043 -4.668 1 90.94 95 LEU A CA 1
ATOM 742 C C . LEU A 1 95 ? -6.156 2.84 -5.445 1 90.94 95 LEU A C 1
ATOM 744 O O . LEU A 1 95 ? -7.199 2.281 -5.105 1 90.94 95 LEU A O 1
ATOM 748 N N . ALA A 1 96 ? -5.414 2.443 -6.469 1 91.5 96 ALA A N 1
ATOM 749 C CA . ALA A 1 96 ? -5.805 1.289 -7.277 1 91.5 96 ALA A CA 1
ATOM 750 C C . ALA A 1 96 ? -5.863 0.023 -6.426 1 91.5 96 ALA A C 1
ATOM 752 O O . ALA A 1 96 ? -6.738 -0.823 -6.625 1 91.5 96 ALA A O 1
ATOM 753 N N . LEU A 1 97 ? -4.957 -0.074 -5.523 1 91.81 97 LEU A N 1
ATOM 754 C CA . LEU A 1 97 ? -4.879 -1.245 -4.656 1 91.81 97 LEU A CA 1
ATOM 755 C C . LEU A 1 97 ? -6.133 -1.366 -3.795 1 91.81 97 LEU A C 1
ATOM 757 O O . LEU A 1 97 ? -6.559 -2.475 -3.467 1 91.81 97 LEU A O 1
ATOM 761 N N . GLN A 1 98 ? -6.68 -0.238 -3.424 1 88.69 98 GLN A N 1
ATOM 762 C CA . GLN A 1 98 ? -7.844 -0.244 -2.543 1 88.69 98 GLN A CA 1
ATOM 763 C C . GLN A 1 98 ? -9.078 -0.776 -3.266 1 88.69 98 GLN A C 1
ATOM 765 O O . GLN A 1 98 ? -10.055 -1.163 -2.627 1 88.69 98 GLN A O 1
ATOM 770 N N . GLU A 1 99 ? -9.047 -0.908 -4.574 1 89.5 99 GLU A N 1
ATOM 771 C CA . GLU A 1 99 ? -10.227 -1.226 -5.371 1 89.5 99 GLU A CA 1
ATOM 772 C C . GLU A 1 99 ? -10.156 -2.645 -5.922 1 89.5 99 GLU A C 1
ATOM 774 O O . GLU A 1 99 ? -11.055 -3.082 -6.645 1 89.5 99 GLU A O 1
ATOM 779 N N . VAL A 1 100 ? -9.125 -3.309 -5.66 1 90.69 100 VAL A N 1
ATOM 780 C CA . VAL A 1 100 ? -8.945 -4.605 -6.305 1 90.69 100 VAL A CA 1
ATOM 781 C C . VAL A 1 100 ? -8.898 -5.707 -5.246 1 90.69 100 VAL A C 1
ATOM 783 O O . VAL A 1 100 ? -8.578 -5.445 -4.086 1 90.69 100 VAL A O 1
ATOM 786 N N . ARG A 1 101 ? -9.234 -6.895 -5.73 1 89.19 101 ARG A N 1
ATOM 787 C CA . ARG A 1 101 ? -9.203 -8.094 -4.902 1 89.19 101 ARG A CA 1
ATOM 788 C C . ARG A 1 101 ? -8.688 -9.297 -5.691 1 89.19 101 ARG A C 1
ATOM 790 O O . ARG A 1 101 ? -8.422 -9.188 -6.891 1 89.19 101 ARG A O 1
ATOM 797 N N . GLY A 1 102 ? -8.477 -10.43 -4.98 1 90.31 102 GLY A N 1
ATOM 798 C CA . GLY A 1 102 ? -8.055 -11.648 -5.656 1 90.31 102 GLY A CA 1
ATOM 799 C C . GLY A 1 102 ? -6.656 -11.555 -6.238 1 90.31 102 GLY A C 1
ATOM 800 O O . GLY A 1 102 ? -5.758 -10.969 -5.621 1 90.31 102 GLY A O 1
ATOM 801 N N . LEU A 1 103 ? -6.445 -12.07 -7.398 1 93.38 103 LEU A N 1
ATOM 802 C CA . LEU A 1 103 ? -5.121 -12.133 -8.016 1 93.38 103 LEU A CA 1
ATOM 803 C C . LEU A 1 103 ? -4.66 -10.742 -8.438 1 93.38 103 LEU A C 1
ATOM 805 O O . LEU A 1 103 ? -3.465 -10.438 -8.398 1 93.38 103 LEU A O 1
ATOM 809 N N . LYS A 1 104 ? -5.656 -9.93 -8.828 1 93.5 104 LYS A N 1
ATOM 810 C CA . LYS A 1 104 ? -5.32 -8.57 -9.25 1 93.5 104 LYS A CA 1
ATOM 811 C C . LYS A 1 104 ? -4.695 -7.777 -8.109 1 93.5 104 LYS A C 1
ATOM 813 O O . LYS A 1 104 ? -3.826 -6.938 -8.336 1 93.5 104 LYS A O 1
ATOM 818 N N . MET A 1 105 ? -5.137 -8.07 -6.922 1 93.75 105 MET A N 1
ATOM 819 C CA . MET A 1 105 ? -4.602 -7.395 -5.742 1 93.75 105 MET A CA 1
ATOM 820 C C . MET A 1 105 ? -3.109 -7.668 -5.594 1 93.75 105 MET A C 1
ATOM 822 O O . MET A 1 105 ? -2.332 -6.754 -5.309 1 93.75 105 MET A O 1
ATOM 826 N N . TRP A 1 106 ? -2.699 -8.852 -5.875 1 94.75 106 TRP A N 1
ATOM 827 C CA . TRP A 1 106 ? -1.294 -9.227 -5.758 1 94.75 106 TRP A CA 1
ATOM 828 C C . TRP A 1 106 ? -0.446 -8.484 -6.781 1 94.75 106 TRP A C 1
ATOM 830 O O . TRP A 1 106 ? 0.639 -7.992 -6.461 1 94.75 106 TRP A O 1
ATOM 840 N N . ARG A 1 107 ? -0.995 -8.445 -7.941 1 94.56 107 ARG A N 1
ATOM 841 C CA . ARG A 1 107 ? -0.292 -7.723 -9 1 94.56 107 ARG A CA 1
ATOM 842 C C . ARG A 1 107 ? -0.082 -6.262 -8.617 1 94.56 107 ARG A C 1
ATOM 844 O O . ARG A 1 107 ? 1.005 -5.715 -8.812 1 94.56 107 ARG A O 1
ATOM 851 N N . LYS A 1 108 ? -1.066 -5.695 -8.07 1 94.19 108 LYS A N 1
ATOM 852 C CA . LYS A 1 108 ? -1.003 -4.281 -7.699 1 94.19 108 LYS A CA 1
ATOM 853 C C . LYS A 1 108 ? -0.041 -4.062 -6.535 1 94.19 108 LYS A C 1
ATOM 855 O O . LYS A 1 108 ? 0.66 -3.051 -6.484 1 94.19 108 LYS A O 1
ATOM 860 N N . ARG A 1 109 ? -0.026 -4.977 -5.598 1 94.5 109 ARG A N 1
ATOM 861 C CA . ARG A 1 109 ? 0.926 -4.883 -4.496 1 94.5 109 ARG A CA 1
ATOM 862 C C . ARG A 1 109 ? 2.361 -4.891 -5.012 1 94.5 109 ARG A C 1
ATOM 864 O O . ARG A 1 109 ? 3.184 -4.078 -4.586 1 94.5 109 ARG A O 1
ATOM 871 N N . ILE A 1 110 ? 2.619 -5.777 -5.93 1 94.88 110 ILE A N 1
ATOM 872 C CA . ILE A 1 110 ? 3.971 -5.895 -6.469 1 94.88 110 ILE A CA 1
ATOM 873 C C . ILE A 1 110 ? 4.328 -4.629 -7.246 1 94.88 110 ILE A C 1
ATOM 875 O O . ILE A 1 110 ? 5.449 -4.129 -7.145 1 94.88 110 ILE A O 1
ATOM 879 N N . GLU A 1 111 ? 3.346 -4.188 -8 1 93.69 111 GLU A N 1
ATOM 880 C CA . GLU A 1 111 ? 3.557 -2.932 -8.719 1 93.69 111 GLU A CA 1
ATOM 881 C C . GLU A 1 111 ? 3.912 -1.801 -7.754 1 93.69 111 GLU A C 1
ATOM 883 O O . GLU A 1 111 ? 4.871 -1.061 -7.984 1 93.69 111 GLU A O 1
ATOM 888 N N . LEU A 1 112 ? 3.215 -1.679 -6.75 1 93.62 112 LEU A N 1
ATOM 889 C CA . LEU A 1 112 ? 3.436 -0.655 -5.734 1 93.62 112 LEU A CA 1
ATOM 890 C C . LEU A 1 112 ? 4.832 -0.779 -5.129 1 93.62 112 LEU A C 1
ATOM 892 O O . LEU A 1 112 ? 5.57 0.204 -5.062 1 93.62 112 LEU A O 1
ATOM 896 N N . LEU A 1 113 ? 5.223 -1.96 -4.742 1 93.5 113 LEU A N 1
ATOM 897 C CA . LEU A 1 113 ? 6.5 -2.209 -4.086 1 93.5 113 LEU A CA 1
ATOM 898 C C . LEU A 1 113 ? 7.664 -1.976 -5.043 1 93.5 113 LEU A C 1
ATOM 900 O O . LEU A 1 113 ? 8.734 -1.516 -4.633 1 93.5 113 LEU A O 1
ATOM 904 N N . SER A 1 114 ? 7.418 -2.252 -6.297 1 93.19 114 SER A N 1
ATOM 905 C CA . SER A 1 114 ? 8.477 -2.094 -7.289 1 93.19 114 SER A CA 1
ATOM 906 C C . SER A 1 114 ? 8.859 -0.628 -7.461 1 93.19 114 SER A C 1
ATOM 908 O O . SER A 1 114 ? 9.984 -0.316 -7.855 1 93.19 114 SER A O 1
ATOM 910 N N . HIS A 1 115 ? 7.992 0.289 -7.109 1 93.25 115 HIS A N 1
ATOM 911 C CA . HIS A 1 115 ? 8.273 1.716 -7.227 1 93.25 115 HIS A CA 1
ATOM 912 C C . HIS A 1 115 ? 9.367 2.141 -6.25 1 93.25 115 HIS A C 1
ATOM 914 O O . HIS A 1 115 ? 10.133 3.066 -6.535 1 93.25 115 HIS A O 1
ATOM 920 N N . ALA A 1 116 ? 9.453 1.473 -5.172 1 91.56 116 ALA A N 1
ATOM 921 C CA . ALA A 1 116 ? 10.422 1.828 -4.137 1 91.56 116 ALA A CA 1
ATOM 922 C C . ALA A 1 116 ? 11.852 1.691 -4.648 1 91.56 116 ALA A C 1
ATOM 924 O O . ALA A 1 116 ? 12.758 2.367 -4.156 1 91.56 116 ALA A O 1
ATOM 925 N N . GLU A 1 117 ? 12.031 0.868 -5.633 1 91.69 117 GLU A N 1
ATOM 926 C CA . GLU A 1 117 ? 13.375 0.62 -6.141 1 91.69 117 GLU A CA 1
ATOM 927 C C . GLU A 1 117 ? 13.562 1.217 -7.531 1 91.69 117 GLU A C 1
ATOM 929 O O . GLU A 1 117 ? 14.609 1.032 -8.156 1 91.69 117 GLU A O 1
ATOM 934 N N . SER A 1 118 ? 12.602 1.901 -7.984 1 95.12 118 SER A N 1
ATOM 935 C CA . SER A 1 118 ? 12.602 2.41 -9.352 1 95.12 118 SER A CA 1
ATOM 936 C C . SER A 1 118 ? 13.594 3.559 -9.516 1 95.12 118 SER A C 1
ATOM 938 O O . SER A 1 118 ? 13.703 4.418 -8.633 1 95.12 118 SER A O 1
ATOM 940 N N . GLN A 1 119 ? 14.25 3.574 -10.641 1 95.81 119 GLN A N 1
ATOM 941 C CA . GLN A 1 119 ? 15.18 4.648 -10.969 1 95.81 119 GLN A CA 1
ATOM 942 C C . GLN A 1 119 ? 14.469 5.789 -11.688 1 95.81 119 GLN A C 1
ATOM 944 O O . GLN A 1 119 ? 15.086 6.809 -12.008 1 95.81 119 GLN A O 1
ATOM 949 N N . GLN A 1 120 ? 13.164 5.637 -11.828 1 95.88 120 GLN A N 1
ATOM 950 C CA . GLN A 1 120 ? 12.391 6.711 -12.445 1 95.88 120 GLN A CA 1
ATOM 951 C C . GLN A 1 120 ? 12.266 7.906 -11.5 1 95.88 120 GLN A C 1
ATOM 953 O O . GLN A 1 120 ? 12.094 7.734 -10.297 1 95.88 120 GLN A O 1
ATOM 958 N N . VAL A 1 121 ? 12.32 9.047 -12.086 1 97.06 121 VAL A N 1
ATOM 959 C CA . VAL A 1 121 ? 12.211 10.273 -11.312 1 97.06 121 VAL A CA 1
ATOM 960 C C . VAL A 1 121 ? 10.836 10.352 -10.641 1 97.06 121 VAL A C 1
ATOM 962 O O . VAL A 1 121 ? 9.812 10.102 -11.289 1 97.06 121 VAL A O 1
ATOM 965 N N . ALA A 1 122 ? 10.836 10.578 -9.367 1 95.88 122 ALA A N 1
ATOM 966 C CA . ALA A 1 122 ? 9.602 10.688 -8.594 1 95.88 122 ALA A CA 1
ATOM 967 C C . ALA A 1 122 ? 8.984 12.07 -8.742 1 95.88 122 ALA A C 1
ATOM 969 O O . ALA A 1 122 ? 9.688 13.07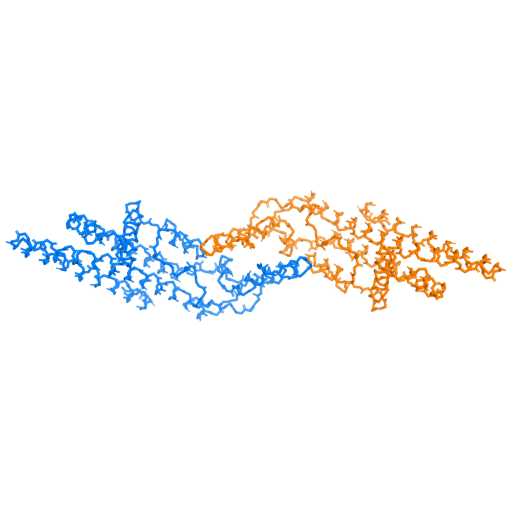8 -8.719 1 95.88 122 ALA A O 1
ATOM 970 N N . THR A 1 123 ? 7.73 12.086 -8.977 1 95.06 123 THR A N 1
ATOM 971 C CA . THR A 1 123 ? 6.961 13.328 -8.961 1 95.06 123 THR A CA 1
ATOM 972 C C . THR A 1 123 ? 5.93 13.305 -7.836 1 95.06 123 THR A C 1
ATOM 974 O O . THR A 1 123 ? 5.176 12.336 -7.699 1 95.06 123 THR A O 1
ATOM 977 N N . LEU A 1 124 ? 5.953 14.289 -7.027 1 96.06 124 LEU A N 1
ATOM 978 C CA . LEU A 1 124 ? 4.941 14.445 -5.988 1 96.06 124 LEU A CA 1
ATOM 979 C C . LEU A 1 124 ? 3.846 15.406 -6.434 1 96.06 124 LEU A C 1
ATOM 981 O O . LEU A 1 124 ? 4.07 16.609 -6.52 1 96.06 124 LEU A O 1
ATOM 985 N N . PRO A 1 125 ? 2.746 14.875 -6.648 1 91.81 125 PRO A N 1
ATOM 986 C CA . PRO A 1 125 ? 1.674 15.766 -7.109 1 91.81 125 PRO A CA 1
ATOM 987 C C . PRO A 1 125 ? 1.173 16.703 -6.012 1 91.81 125 PRO A C 1
ATOM 989 O O . PRO A 1 125 ? 1.074 16.297 -4.852 1 91.81 125 PRO A O 1
ATOM 992 N N . ASN A 1 126 ? 0.768 17.875 -6.363 1 89 126 ASN A N 1
ATOM 993 C CA . ASN A 1 126 ? 0.305 18.875 -5.414 1 89 126 ASN A CA 1
ATOM 994 C C . ASN A 1 126 ? -1.156 18.656 -5.031 1 89 126 ASN A C 1
ATOM 996 O O . ASN A 1 126 ? -1.623 19.188 -4.02 1 89 126 ASN A O 1
ATOM 1000 N N . ASP A 1 127 ? -1.818 17.953 -5.797 1 86.44 127 ASP A N 1
ATOM 1001 C CA . ASP A 1 127 ? -3.234 17.719 -5.531 1 86.44 127 ASP A CA 1
ATOM 1002 C C . ASP A 1 127 ? -3.443 16.453 -4.699 1 86.44 127 ASP A C 1
ATOM 1004 O O . ASP A 1 127 ? -4.574 16.109 -4.359 1 86.44 127 ASP A O 1
ATOM 1008 N N . TYR A 1 128 ? -2.338 15.828 -4.383 1 89.38 128 TYR A N 1
ATOM 1009 C CA . TYR A 1 128 ? -2.41 14.617 -3.566 1 89.38 128 TYR A CA 1
ATOM 1010 C C . TYR A 1 128 ? -1.467 14.711 -2.373 1 89.38 128 TYR A C 1
ATOM 1012 O O . TYR A 1 128 ? -0.404 14.086 -2.365 1 89.38 128 TYR A O 1
ATOM 1020 N N . VAL A 1 129 ? -1.9 15.492 -1.474 1 92.56 129 VAL A N 1
ATOM 1021 C CA . VAL A 1 129 ? -1.097 15.766 -0.287 1 92.56 129 VAL A CA 1
ATOM 1022 C C . VAL A 1 129 ? -1.851 15.312 0.962 1 92.56 129 VAL A C 1
ATOM 1024 O O . VAL A 1 129 ? -3.049 15.023 0.903 1 92.56 129 VAL A O 1
ATOM 1027 N N . PRO A 1 130 ? -1.125 15.109 2.082 1 93.31 130 PRO A N 1
ATOM 1028 C CA . PRO A 1 130 ? -1.725 14.547 3.295 1 93.31 130 PRO A CA 1
ATOM 1029 C C . PRO A 1 130 ? -2.66 15.531 4 1 93.31 130 PRO A C 1
ATOM 1031 O O . PRO A 1 130 ? -2.465 15.836 5.18 1 93.31 130 PRO A O 1
ATOM 1034 N N . LEU A 1 131 ? -3.57 15.969 3.283 1 91.38 131 LEU A N 1
ATOM 1035 C CA . LEU A 1 131 ? -4.695 16.781 3.73 1 91.38 131 LEU A CA 1
ATOM 1036 C C . LEU A 1 131 ? -6.02 16.172 3.277 1 91.38 131 LEU A C 1
ATOM 1038 O O . LEU A 1 131 ? -6.043 15.328 2.379 1 91.38 131 LEU A O 1
ATOM 1042 N N . ASP A 1 132 ? -7.141 16.359 3.939 1 86.88 132 ASP A N 1
ATOM 1043 C CA . ASP A 1 132 ? -8.398 15.695 3.592 1 86.88 132 ASP A CA 1
ATOM 1044 C C . ASP A 1 132 ? -9.469 16.719 3.213 1 86.88 132 ASP A C 1
ATOM 1046 O O . ASP A 1 132 ? -10.648 16.359 3.096 1 86.88 132 ASP A O 1
ATOM 1050 N N . GLY A 1 133 ? -9.086 17.922 3.086 1 81.62 133 GLY A N 1
ATOM 1051 C CA . GLY A 1 133 ? -10.023 18.953 2.668 1 81.62 133 GLY A CA 1
ATOM 1052 C C . GLY A 1 133 ? -10.922 19.438 3.793 1 81.62 133 GLY A C 1
ATOM 1053 O O . GLY A 1 133 ? -11.859 20.203 3.562 1 81.62 133 GLY A O 1
ATOM 1054 N N . LYS A 1 134 ? -10.703 18.969 4.957 1 88.25 134 LYS A N 1
ATOM 1055 C CA . LYS A 1 134 ? -11.461 19.391 6.129 1 88.25 134 LYS A CA 1
ATOM 1056 C C . LYS A 1 134 ? -10.711 20.469 6.906 1 88.25 134 LYS A C 1
ATOM 1058 O O . LYS A 1 134 ? -9.578 20.812 6.574 1 88.25 134 LYS A O 1
ATOM 1063 N N . THR A 1 135 ? -11.438 21.031 7.863 1 91.56 135 THR A N 1
ATOM 1064 C CA . THR A 1 135 ? -10.812 22.031 8.727 1 91.56 135 THR A CA 1
ATOM 1065 C C . THR A 1 135 ? -9.586 21.453 9.422 1 91.56 135 THR A C 1
ATOM 1067 O O . THR A 1 135 ? -9.609 20.312 9.898 1 91.56 135 THR A O 1
ATOM 1070 N N . ILE A 1 136 ? -8.539 22.234 9.445 1 97.19 136 ILE A N 1
ATOM 1071 C CA . ILE A 1 136 ? -7.258 21.781 9.984 1 97.19 136 ILE A CA 1
ATOM 1072 C C . ILE A 1 136 ? -7.395 21.547 11.484 1 97.19 136 ILE A C 1
ATOM 1074 O O . ILE A 1 136 ? -7.895 22.391 12.219 1 97.19 136 ILE A O 1
ATOM 1078 N N . ARG A 1 137 ? -7.027 20.422 11.906 1 97.12 137 ARG A N 1
ATOM 1079 C CA . ARG A 1 137 ? -6.977 20 13.305 1 97.12 137 ARG A CA 1
ATOM 1080 C C . ARG A 1 137 ? -5.605 19.406 13.648 1 97.12 137 ARG A C 1
ATOM 1082 O O . ARG A 1 137 ? -4.746 19.281 12.773 1 97.12 137 ARG A O 1
ATOM 1089 N N . PRO A 1 138 ? -5.367 19.141 14.883 1 97.62 138 PRO A N 1
ATOM 1090 C CA . PRO A 1 138 ? -4.055 18.625 15.273 1 97.62 138 PRO A CA 1
ATOM 1091 C C . PRO A 1 138 ? -3.668 17.359 14.5 1 97.62 138 PRO A C 1
ATOM 1093 O O . PRO A 1 138 ? -2.5 17.188 14.141 1 97.62 138 PRO A O 1
ATOM 1096 N N . ASP A 1 139 ? -4.602 16.531 14.18 1 96.94 139 ASP A N 1
ATOM 1097 C CA . ASP A 1 139 ? -4.344 15.281 13.477 1 96.94 139 ASP A CA 1
ATOM 1098 C C . ASP A 1 139 ? -3.721 15.539 12.109 1 96.94 139 ASP A C 1
ATOM 1100 O O . ASP A 1 139 ? -2.918 14.734 11.625 1 96.94 139 ASP A O 1
ATOM 1104 N N . HIS A 1 140 ? -4.055 16.641 11.516 1 98 140 HIS A N 1
ATOM 1105 C CA . HIS A 1 140 ? -3.48 16.969 10.219 1 98 140 HIS A CA 1
ATOM 1106 C C . HIS A 1 140 ? -1.971 17.156 10.312 1 98 140 HIS A C 1
ATOM 1108 O O . HIS A 1 140 ? -1.226 16.656 9.469 1 98 140 HIS A O 1
ATOM 1114 N N . TYR A 1 141 ? -1.547 17.828 11.305 1 98.5 141 TYR A N 1
ATOM 1115 C CA . TYR A 1 141 ? -0.115 18.062 11.453 1 98.5 141 TYR A CA 1
ATOM 1116 C C . TYR A 1 141 ? 0.614 16.781 11.82 1 98.5 141 TYR A C 1
ATOM 1118 O O . TYR A 1 141 ? 1.751 16.562 11.398 1 98.5 141 TYR A O 1
ATOM 1126 N N . GLU A 1 142 ? -0.039 15.953 12.617 1 97.69 142 GLU A N 1
ATOM 1127 C CA . GLU A 1 142 ? 0.553 14.656 12.906 1 97.69 142 GLU A CA 1
ATOM 1128 C C . GLU A 1 142 ? 0.809 13.867 11.625 1 97.69 142 GLU A C 1
ATOM 1130 O O . GLU A 1 142 ? 1.889 13.297 11.445 1 97.69 142 GLU A O 1
ATOM 1135 N N . VAL A 1 143 ? -0.137 13.883 10.766 1 97.75 143 VAL A N 1
ATOM 1136 C CA . VAL A 1 143 ? -0.048 13.141 9.508 1 97.75 143 VAL A CA 1
ATOM 1137 C C . VAL A 1 143 ? 1.002 13.781 8.602 1 97.75 143 VAL A C 1
ATOM 1139 O O . VAL A 1 143 ? 1.795 13.078 7.969 1 97.75 143 VAL A O 1
ATOM 1142 N N . ILE A 1 144 ? 1.053 15.086 8.547 1 98.38 144 ILE A N 1
ATOM 1143 C CA . ILE A 1 144 ? 2.061 15.789 7.762 1 98.38 144 ILE A CA 1
ATOM 1144 C C . ILE A 1 144 ? 3.455 15.398 8.242 1 98.38 144 ILE A C 1
ATOM 1146 O O . ILE A 1 144 ? 4.332 15.086 7.438 1 98.38 144 ILE A O 1
ATOM 1150 N N . TRP A 1 145 ? 3.602 15.406 9.57 1 98.5 145 TRP A N 1
ATOM 1151 C CA . TRP A 1 145 ? 4.891 15.047 10.156 1 98.5 145 TRP A CA 1
ATOM 1152 C C . TRP A 1 145 ? 5.266 13.617 9.812 1 98.5 145 TRP A C 1
ATOM 1154 O O . TRP A 1 145 ? 6.422 13.328 9.484 1 98.5 145 TRP A O 1
ATOM 1164 N N . LEU A 1 146 ? 4.305 12.773 9.844 1 97 146 LEU A N 1
ATOM 1165 C CA . LEU A 1 146 ? 4.527 11.359 9.562 1 97 146 LEU A CA 1
ATOM 1166 C C . LEU A 1 146 ? 4.895 11.141 8.102 1 97 146 LEU A C 1
ATOM 1168 O O . LEU A 1 146 ? 5.852 10.43 7.793 1 97 146 LEU A O 1
ATOM 1172 N N . VAL A 1 147 ? 4.234 11.758 7.188 1 97.44 147 VAL A N 1
ATOM 1173 C CA . VAL A 1 147 ? 4.402 11.547 5.754 1 97.44 147 VAL A CA 1
ATOM 1174 C C . VAL A 1 147 ? 5.746 12.102 5.301 1 97.44 147 VAL A C 1
ATOM 1176 O O . VAL A 1 147 ? 6.492 11.438 4.582 1 97.44 147 VAL A O 1
ATOM 1179 N N . PHE A 1 148 ? 6.105 13.281 5.777 1 97.75 148 PHE A N 1
ATOM 1180 C CA . PHE A 1 148 ? 7.359 13.883 5.34 1 97.75 148 PHE A CA 1
ATOM 1181 C C . PHE A 1 148 ? 8.523 13.383 6.184 1 97.75 148 PHE A C 1
ATOM 1183 O O . PHE A 1 148 ? 9.68 13.422 5.746 1 97.75 148 PHE A O 1
ATOM 1190 N N . GLY A 1 149 ? 8.195 12.953 7.434 1 97.19 149 GLY A N 1
ATOM 1191 C CA . GLY A 1 149 ? 9.25 12.531 8.344 1 97.19 149 GLY A CA 1
ATOM 1192 C C . GLY A 1 149 ? 9.969 13.688 9 1 97.19 149 GLY A C 1
ATOM 1193 O O . GLY A 1 149 ? 11.188 13.664 9.156 1 97.19 149 GLY A O 1
ATOM 1194 N N . PHE A 1 150 ? 9.219 14.734 9.289 1 97.94 150 PHE A N 1
ATOM 1195 C CA . PHE A 1 150 ? 9.812 15.875 9.969 1 97.94 150 PHE A CA 1
ATOM 1196 C C . PHE A 1 150 ? 10.344 15.469 11.344 1 97.94 150 PHE A C 1
ATOM 1198 O O . PHE A 1 150 ? 9.758 14.625 12.016 1 97.94 150 PHE A O 1
ATOM 1205 N N . ASP A 1 151 ? 11.359 16.141 11.781 1 96.94 151 ASP A N 1
ATOM 1206 C CA . ASP A 1 151 ? 11.938 15.883 13.094 1 96.94 151 ASP A CA 1
ATOM 1207 C C . ASP A 1 151 ? 11.117 16.531 14.203 1 96.94 151 ASP A C 1
ATOM 1209 O O . ASP A 1 151 ? 10.484 17.578 13.977 1 96.94 151 ASP A O 1
ATOM 1213 N N . GLY A 1 152 ? 11.125 15.82 15.352 1 96.5 152 GLY A N 1
ATOM 1214 C CA . GLY A 1 152 ? 10.516 16.438 16.516 1 96.5 152 GLY A CA 1
ATOM 1215 C C . GLY A 1 152 ? 9.008 16.297 16.547 1 96.5 152 GLY A C 1
ATOM 1216 O O . GLY A 1 152 ? 8.43 15.586 15.727 1 96.5 152 GLY A O 1
ATOM 1217 N N . PRO A 1 153 ? 8.352 16.969 17.484 1 98.06 153 PRO A N 1
ATOM 1218 C CA . PRO A 1 153 ? 6.895 16.891 17.609 1 98.06 153 PRO A CA 1
ATOM 1219 C C . PRO A 1 153 ? 6.168 17.719 16.547 1 98.06 153 PRO A C 1
ATOM 1221 O O . PRO A 1 153 ? 6.684 18.75 16.109 1 98.06 153 PRO A O 1
ATOM 1224 N N . SER A 1 154 ? 5.055 17.312 16.156 1 98.31 154 SER A N 1
ATOM 1225 C CA . SER A 1 154 ? 4.281 18 15.133 1 98.31 154 SER A CA 1
ATOM 1226 C C . SER A 1 154 ? 3.74 19.328 15.648 1 98.31 154 SER A C 1
ATOM 1228 O O . SER A 1 154 ? 3.48 20.234 14.867 1 98.31 154 SER A O 1
ATOM 1230 N N . LEU A 1 155 ? 3.582 19.422 16.984 1 98.62 155 LEU A N 1
ATOM 1231 C CA . LEU A 1 155 ? 3.107 20.641 17.609 1 98.62 155 LEU A CA 1
ATOM 1232 C C . LEU A 1 155 ? 4.125 21.172 18.609 1 98.62 155 LEU A C 1
ATOM 1234 O O . LEU A 1 155 ? 4.805 20.391 19.281 1 98.62 155 LEU A O 1
ATOM 1238 N N . PRO A 1 156 ? 4.219 22.484 18.734 1 97.44 156 PRO A N 1
ATOM 1239 C CA . PRO A 1 156 ? 5.211 23.047 19.656 1 97.44 156 PRO A CA 1
ATOM 1240 C C . PRO A 1 156 ? 4.855 22.812 21.125 1 97.44 156 PRO A C 1
ATOM 1242 O O . PRO A 1 156 ? 5.746 22.703 21.969 1 97.44 156 PRO A O 1
ATOM 1245 N N . ASP A 1 157 ? 3.561 22.781 21.422 1 95 157 ASP A N 1
ATOM 1246 C CA . ASP A 1 157 ? 3.1 22.516 22.781 1 95 157 ASP A CA 1
ATOM 1247 C C . ASP A 1 157 ? 1.655 22.016 22.781 1 95 157 ASP A C 1
ATOM 1249 O O . ASP A 1 157 ? 0.929 22.203 21.812 1 95 157 ASP A O 1
ATOM 1253 N N . PRO A 1 158 ? 1.251 21.344 23.906 1 94.69 158 PRO A N 1
ATOM 1254 C CA . PRO A 1 158 ? -0.11 20.812 23.984 1 94.69 158 PRO A CA 1
ATOM 1255 C C . PRO A 1 158 ? -1.18 21.891 23.859 1 94.69 158 PRO A C 1
ATOM 1257 O O . PRO A 1 158 ? -2.279 21.625 23.375 1 94.69 158 PRO A O 1
ATOM 1260 N N . ARG A 1 159 ? -0.932 23.047 24.359 1 95.44 159 ARG A N 1
ATOM 1261 C CA . ARG A 1 159 ? -1.892 24.156 24.297 1 95.44 159 ARG A CA 1
ATOM 1262 C C . ARG A 1 159 ? -2.23 24.5 22.844 1 95.44 159 ARG A C 1
ATOM 1264 O O . ARG A 1 159 ? -3.338 24.953 22.547 1 95.44 159 ARG A O 1
ATOM 1271 N N . THR A 1 160 ? -1.229 24.328 21.938 1 97.88 160 THR A N 1
ATOM 1272 C CA . THR A 1 160 ? -1.462 24.562 20.516 1 97.88 160 THR A CA 1
ATOM 1273 C C . THR A 1 160 ? -2.521 23.609 19.969 1 97.88 160 THR A C 1
ATOM 1275 O O . THR A 1 160 ? -3.371 24.016 19.172 1 97.88 160 THR A O 1
ATOM 1278 N N . GLY A 1 161 ? -2.463 22.359 20.391 1 97.94 161 GLY A N 1
ATOM 1279 C CA . GLY A 1 161 ? -3.479 21.406 19.984 1 97.94 161 GLY A CA 1
ATOM 1280 C C . GLY A 1 161 ? -4.879 21.797 20.422 1 97.94 161 GLY A C 1
ATOM 1281 O O . GLY A 1 161 ? -5.828 21.672 19.656 1 97.94 161 GLY A O 1
ATOM 1282 N N . LEU A 1 162 ? -4.957 22.219 21.594 1 96.75 162 LEU A N 1
ATOM 1283 C CA . LEU A 1 162 ? -6.238 22.672 22.125 1 96.75 162 LEU A CA 1
ATOM 1284 C C . LEU A 1 162 ? -6.754 23.891 21.344 1 96.75 162 LEU A C 1
ATOM 1286 O O . LEU A 1 162 ? -7.945 23.969 21.031 1 96.75 162 LEU A O 1
ATOM 1290 N N . ALA A 1 163 ? -5.863 24.812 21.047 1 97 163 ALA A N 1
ATOM 1291 C CA . ALA A 1 163 ? -6.23 26 20.281 1 97 163 ALA A CA 1
ATOM 1292 C C . ALA A 1 163 ? -6.785 25.609 18.922 1 97 163 ALA A C 1
ATOM 1294 O O . ALA A 1 163 ? -7.832 26.125 18.5 1 97 163 ALA A O 1
ATOM 1295 N N . LEU A 1 164 ? -6.098 24.734 18.25 1 97.75 164 LEU A N 1
ATOM 1296 C CA . LEU A 1 164 ? -6.535 24.266 16.938 1 97.75 164 LEU A CA 1
ATOM 1297 C C . LEU A 1 164 ? -7.922 23.641 17.031 1 97.75 164 LEU A C 1
ATOM 1299 O O . LEU A 1 164 ? -8.781 23.922 16.172 1 97.75 164 LEU A O 1
ATOM 1303 N N . LYS A 1 165 ? -8.148 22.859 18.016 1 97.06 165 LYS A N 1
ATOM 1304 C CA . LYS A 1 165 ? -9.445 22.203 18.203 1 97.06 165 LYS A CA 1
ATOM 1305 C C . LYS A 1 165 ? -10.555 23.219 18.422 1 97.06 165 LYS A C 1
ATOM 1307 O O . LYS A 1 165 ? -11.617 23.125 17.797 1 97.06 165 LYS A O 1
ATOM 1312 N N . MET A 1 166 ? -10.312 24.125 19.234 1 94.12 166 MET A N 1
ATOM 1313 C CA . MET A 1 166 ? -11.312 25.141 19.562 1 94.12 166 MET A CA 1
ATOM 1314 C C . MET A 1 166 ? -11.656 25.984 18.328 1 94.12 166 MET A C 1
ATOM 1316 O O . MET A 1 166 ? -12.836 26.219 18.031 1 94.12 166 MET A O 1
ATOM 1320 N N . ILE A 1 167 ? -10.625 26.406 17.656 1 94.19 167 ILE A N 1
ATOM 1321 C CA . ILE A 1 167 ? -10.844 27.203 16.453 1 94.19 167 ILE A CA 1
ATOM 1322 C C . ILE A 1 167 ? -11.656 26.422 15.438 1 94.19 167 ILE A C 1
ATOM 1324 O O . ILE A 1 167 ? -12.609 26.938 14.859 1 94.19 167 ILE A O 1
ATOM 1328 N N . ALA A 1 168 ? -11.289 25.188 15.227 1 94.75 168 ALA A N 1
ATOM 1329 C CA . ALA A 1 168 ? -12.008 24.344 14.273 1 94.75 168 ALA A CA 1
ATOM 1330 C C . ALA A 1 168 ? -13.461 24.141 14.695 1 94.75 168 ALA A C 1
ATOM 1332 O O . ALA A 1 168 ? -14.367 24.219 13.867 1 94.75 168 ALA A O 1
ATOM 1333 N N . ASP A 1 169 ? -13.711 23.891 15.945 1 92 169 ASP A N 1
ATOM 1334 C CA . ASP A 1 169 ? -15.055 23.656 16.453 1 92 169 ASP A CA 1
ATOM 1335 C C . ASP A 1 169 ? -15.93 24.906 16.297 1 92 169 ASP A C 1
ATOM 1337 O O . ASP A 1 169 ? -17.062 24.812 15.812 1 92 169 ASP A O 1
ATOM 1341 N N . TYR A 1 170 ? -15.406 26 16.688 1 89.12 170 TYR A N 1
ATOM 1342 C CA . TYR A 1 170 ? -16.188 27.234 16.609 1 89.12 170 TYR A CA 1
ATOM 1343 C C . TYR A 1 170 ? -16.406 27.656 15.148 1 89.12 170 TYR A C 1
ATOM 1345 O O . TYR A 1 170 ? -17.469 28.141 14.789 1 89.12 170 TYR A O 1
ATOM 1353 N N . ARG A 1 171 ? -15.336 27.5 14.367 1 87.94 171 ARG A N 1
ATOM 1354 C CA . ARG A 1 171 ? -15.5 27.766 12.945 1 87.94 171 ARG A CA 1
ATOM 1355 C C . ARG A 1 171 ? -16.641 26.953 12.359 1 87.94 171 ARG A C 1
ATOM 1357 O O . ARG A 1 171 ? -17.469 27.484 11.617 1 87.94 171 ARG A O 1
ATOM 1364 N N . ASN A 1 172 ? -16.734 25.641 12.648 1 87.06 172 ASN A N 1
ATOM 1365 C CA . ASN A 1 172 ? -17.75 24.734 12.133 1 87.06 172 ASN A CA 1
ATOM 1366 C C . ASN A 1 172 ? -19.141 25.109 12.648 1 87.06 172 ASN A C 1
ATOM 1368 O O . ASN A 1 172 ? -20.125 25.016 11.922 1 87.06 172 ASN A O 1
ATOM 1372 N N . LEU A 1 173 ? -19.141 25.469 13.883 1 84.56 173 LEU A N 1
ATOM 1373 C CA . LEU A 1 173 ? -20.406 25.906 14.477 1 84.56 173 LEU A CA 1
ATOM 1374 C C . LEU A 1 173 ? -20.953 27.125 13.758 1 84.56 173 LEU A C 1
ATOM 1376 O O . LEU A 1 173 ? -22.156 27.203 13.461 1 84.56 173 LEU A O 1
ATOM 1380 N N . VAL A 1 174 ? -20.125 28.047 13.484 1 83.31 174 VAL A N 1
ATOM 1381 C CA . VAL A 1 174 ? -20.516 29.281 12.812 1 83.31 174 VAL A CA 1
ATOM 1382 C C . VAL A 1 174 ? -20.922 28.984 11.375 1 83.31 174 VAL A C 1
ATOM 1384 O O . VAL A 1 174 ? -21.969 29.469 10.906 1 83.31 174 VAL A O 1
ATOM 1387 N N . ALA A 1 175 ? -20.188 28.203 10.734 1 78.94 175 ALA A N 1
ATOM 1388 C CA . ALA A 1 175 ? -20.406 27.906 9.32 1 78.94 175 ALA A CA 1
ATOM 1389 C C . ALA A 1 175 ? -21.703 27.109 9.125 1 78.94 175 ALA A C 1
ATOM 1391 O O . ALA A 1 175 ? -22.375 27.25 8.109 1 78.94 175 ALA A O 1
ATOM 1392 N N . HIS A 1 176 ? -22.078 26.188 9.961 1 77.25 176 HIS A N 1
ATOM 1393 C CA . HIS A 1 176 ? -23.266 25.344 9.844 1 77.25 176 HIS A CA 1
ATOM 1394 C C . HIS A 1 176 ? -24.5 26.062 10.391 1 77.25 176 HIS A C 1
ATOM 1396 O O . HIS A 1 176 ? -25.609 25.531 10.328 1 77.25 176 HIS A O 1
ATOM 1402 N N . GLY A 1 177 ? -24.406 27.203 10.734 1 70.75 177 GLY A N 1
ATOM 1403 C CA . GLY A 1 177 ? -25.531 28.016 11.203 1 70.75 177 GLY A CA 1
ATOM 1404 C C . GLY A 1 177 ? -26.219 27.422 12.414 1 70.75 177 GLY A C 1
ATOM 1405 O O . GLY A 1 177 ? -27.422 27.641 12.617 1 70.75 177 GLY A O 1
ATOM 1406 N N . GLU A 1 178 ? -25.766 26.203 12.727 1 62.22 178 GLU A N 1
ATOM 1407 C CA . GLU A 1 178 ? -26.516 25.453 13.734 1 62.22 178 GLU A CA 1
ATOM 1408 C C . GLU A 1 178 ? -26.984 26.375 14.852 1 62.22 178 GLU A C 1
ATOM 1410 O O . GLU A 1 178 ? -28.172 26.375 15.203 1 62.22 178 GLU A O 1
ATOM 1415 N N . GLN A 1 179 ? -26.344 26.547 16.109 1 55.91 179 GLN A N 1
ATOM 1416 C CA . GLN A 1 179 ? -26.781 27.25 17.312 1 55.91 179 GLN A CA 1
ATOM 1417 C C . GLN A 1 179 ? -26.547 28.75 17.188 1 55.91 179 GLN A C 1
ATOM 1419 O O . GLN A 1 179 ? -25.781 29.203 16.344 1 55.91 179 GLN A O 1
ATOM 1424 N N . ASP A 1 180 ? -27.25 29.562 18.203 1 56.16 180 ASP A N 1
ATOM 1425 C CA . ASP A 1 180 ? -26.984 30.969 18.469 1 56.16 180 ASP A CA 1
ATOM 1426 C C . ASP A 1 180 ? -25.484 31.25 18.516 1 56.16 180 ASP A C 1
ATOM 1428 O O . ASP A 1 180 ? -24.875 31.25 19.578 1 56.16 180 ASP A O 1
ATOM 1432 N N . THR A 1 181 ? -24.859 30.75 17.656 1 53.5 181 THR A N 1
ATOM 1433 C CA . THR A 1 181 ? -23.422 30.688 17.391 1 53.5 181 THR A CA 1
ATOM 1434 C C . THR A 1 181 ? -22.734 31.984 17.812 1 53.5 181 THR A C 1
ATOM 1436 O O . THR A 1 181 ? -21.625 31.953 18.359 1 53.5 181 THR A O 1
ATOM 1439 N N . ALA A 1 182 ? -23.406 33 17.312 1 55.47 182 ALA A N 1
ATOM 1440 C CA . ALA A 1 182 ? -22.969 34.312 17.828 1 55.47 182 ALA A CA 1
ATOM 1441 C C . ALA A 1 182 ? -22.859 34.281 19.344 1 55.47 182 ALA A C 1
ATOM 1443 O O . ALA A 1 182 ? -22 34.938 19.922 1 55.47 182 ALA A O 1
ATOM 1444 N N . THR A 1 183 ? -23.672 33.375 19.828 1 58.94 183 THR A N 1
ATOM 1445 C CA . THR A 1 183 ? -23.734 33.406 21.281 1 58.94 183 THR A CA 1
ATOM 1446 C C . THR A 1 183 ? -22.547 32.656 21.891 1 58.94 183 THR A C 1
ATOM 1448 O O . THR A 1 183 ? -21.891 33.125 22.797 1 58.94 183 THR A O 1
ATOM 1451 N N . VAL A 1 184 ? -22.266 31.469 21.266 1 62.06 184 VAL A N 1
ATOM 1452 C CA . VAL A 1 184 ? -21.25 30.688 21.969 1 62.06 184 VAL A CA 1
ATOM 1453 C C . VAL A 1 184 ? -19.859 31.25 21.672 1 62.06 184 VAL A C 1
ATOM 1455 O O . VAL A 1 184 ? -19.062 31.484 22.578 1 62.06 184 VAL A O 1
ATOM 1458 N N . ALA A 1 185 ? -19.531 31.547 20.469 1 60.88 185 ALA A N 1
ATOM 1459 C CA . ALA A 1 185 ? -18.219 32.062 20.078 1 60.88 185 ALA A CA 1
ATOM 1460 C C . ALA A 1 185 ? -18.078 33.531 20.5 1 60.88 185 ALA A C 1
ATOM 1462 O O . ALA A 1 185 ? -17 33.938 20.938 1 60.88 185 ALA A O 1
ATOM 1463 N N . GLY A 1 186 ? -19.234 34 20.547 1 62.56 186 GLY A N 1
ATOM 1464 C CA . GLY A 1 186 ? -19.266 35.438 20.875 1 62.56 186 GLY A CA 1
ATOM 1465 C C . GLY A 1 186 ? -19.156 35.688 22.359 1 62.56 186 GLY A C 1
ATOM 1466 O O . GLY A 1 186 ? -18.891 36.812 22.781 1 62.56 186 GLY A O 1
ATOM 1467 N N . LEU A 1 187 ? -19.281 34.531 23.031 1 69.62 187 LEU A N 1
ATOM 1468 C CA . LEU A 1 187 ? -19.297 34.75 24.469 1 69.62 187 LEU A CA 1
ATOM 1469 C C . LEU A 1 187 ? -17.906 34.531 25.062 1 69.62 187 LEU A C 1
ATOM 1471 O O . LEU A 1 187 ? -17.703 34.812 26.25 1 69.62 187 LEU A O 1
ATOM 1475 N N . GLN A 1 188 ? -17.031 34.25 24.141 1 80.19 188 GLN A N 1
ATOM 1476 C CA . GLN A 1 188 ? -15.68 34.062 24.656 1 80.19 188 GLN A CA 1
ATOM 1477 C C . GLN A 1 188 ? -15.016 35.375 24.984 1 80.19 188 GLN A C 1
ATOM 1479 O O . GLN A 1 188 ? -15.18 36.375 24.266 1 80.19 188 GLN A O 1
ATOM 1484 N N . PRO A 1 189 ? -14.32 35.438 26.156 1 82.5 189 PRO A N 1
ATOM 1485 C CA . PRO A 1 189 ? -13.578 36.656 26.422 1 82.5 189 PRO A CA 1
ATOM 1486 C C . PRO A 1 189 ? -12.531 36.969 25.359 1 82.5 189 PRO A C 1
ATOM 1488 O 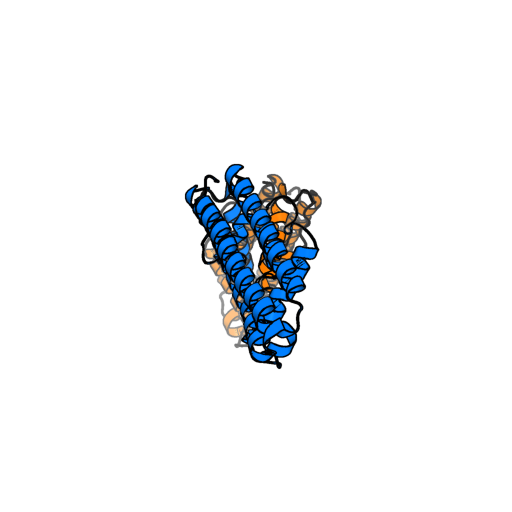O . PRO A 1 189 ? -11.898 36.062 24.828 1 82.5 189 PRO A O 1
ATOM 1491 N N . VAL A 1 190 ? -12.414 38.219 25.016 1 84.06 190 VAL A N 1
ATOM 1492 C CA . VAL A 1 190 ? -11.492 38.656 23.984 1 84.06 190 VAL A CA 1
ATOM 1493 C C . VAL A 1 190 ? -10.078 38.188 24.297 1 84.06 190 VAL A C 1
ATOM 1495 O O . VAL A 1 190 ? -9.352 37.75 23.391 1 84.06 190 VAL A O 1
ATOM 1498 N N . ASP A 1 191 ? -9.703 38.219 25.562 1 87.69 191 ASP A N 1
ATOM 1499 C CA . ASP A 1 191 ? -8.375 37.781 25.969 1 87.69 191 ASP A CA 1
ATOM 1500 C C . ASP A 1 191 ? -8.156 36.312 25.641 1 87.69 191 ASP A C 1
ATOM 1502 O O . ASP A 1 191 ? -7.039 35.906 25.312 1 87.69 191 ASP A O 1
ATOM 1506 N N . ALA A 1 192 ? -9.172 35.562 25.781 1 89.5 192 ALA A N 1
ATOM 1507 C CA . ALA A 1 192 ? -9.086 34.125 25.469 1 89.5 192 ALA A CA 1
ATOM 1508 C C . ALA A 1 192 ? -8.844 33.906 23.969 1 89.5 192 ALA A C 1
ATOM 1510 O O . ALA A 1 192 ? -8.047 33.031 23.578 1 89.5 192 ALA A O 1
ATOM 1511 N N . VAL A 1 193 ? -9.469 34.719 23.156 1 90.94 193 VAL A N 1
ATOM 1512 C CA . VAL A 1 193 ? -9.32 34.594 21.719 1 90.94 193 VAL A CA 1
ATOM 1513 C C . VAL A 1 193 ? -7.926 35.062 21.297 1 90.94 193 VAL A C 1
ATOM 1515 O O . VAL A 1 193 ? -7.301 34.469 20.422 1 90.94 193 VAL A O 1
ATOM 1518 N N . LEU A 1 194 ? -7.484 36.094 21.969 1 93.75 194 LEU A N 1
ATOM 1519 C CA . LEU A 1 194 ? -6.145 36.625 21.672 1 93.75 194 LEU A CA 1
ATOM 1520 C C . LEU A 1 194 ? -5.086 35.562 21.984 1 93.75 194 LEU A C 1
ATOM 1522 O O . LEU A 1 194 ? -4.105 35.438 21.25 1 93.75 194 LEU A O 1
ATOM 1526 N N . ARG A 1 195 ? -5.301 34.781 22.984 1 94.94 195 ARG A N 1
ATOM 1527 C CA . ARG A 1 195 ? -4.367 33.719 23.344 1 94.94 195 ARG A CA 1
ATOM 1528 C C . ARG A 1 195 ? -4.367 32.625 22.281 1 94.94 195 ARG A C 1
ATOM 1530 O O . ARG A 1 195 ? -3.324 32.031 22 1 94.94 195 ARG A O 1
ATOM 1537 N N . LEU A 1 196 ? -5.539 32.344 21.703 1 95.69 196 LEU A N 1
ATOM 1538 C CA . LEU A 1 196 ? -5.609 31.391 20.625 1 95.69 196 LEU A CA 1
ATOM 1539 C C . LEU A 1 196 ? -4.766 31.844 19.438 1 95.69 196 LEU A C 1
ATOM 1541 O O . LEU A 1 196 ? -4.031 31.047 18.844 1 95.69 196 LEU A O 1
ATOM 1545 N N . ILE A 1 197 ? -4.852 33.094 19.125 1 96.94 197 ILE A N 1
ATOM 1546 C CA . ILE A 1 197 ? -4.109 33.656 18 1 96.94 197 ILE A CA 1
ATOM 1547 C C . ILE A 1 197 ? -2.609 33.531 18.266 1 96.94 197 ILE A C 1
ATOM 1549 O O . ILE A 1 197 ? -1.843 33.188 17.359 1 96.94 197 ILE A O 1
ATOM 1553 N N . ASP A 1 198 ? -2.23 33.781 19.5 1 97.69 198 ASP A N 1
ATOM 1554 C CA . ASP A 1 198 ? -0.824 33.656 19.859 1 97.69 198 ASP A CA 1
ATOM 1555 C C . ASP A 1 198 ? -0.333 32.219 19.656 1 97.69 198 ASP A C 1
ATOM 1557 O O . ASP A 1 198 ? 0.787 32 19.188 1 97.69 198 ASP A O 1
ATOM 1561 N N . GLN A 1 199 ? -1.132 31.266 20.031 1 98 199 GLN A N 1
ATOM 1562 C CA . GLN A 1 199 ? -0.783 29.859 19.828 1 98 199 GLN A CA 1
ATOM 1563 C C . GLN A 1 199 ? -0.605 29.562 18.344 1 98 199 GLN A C 1
ATOM 1565 O O . GLN A 1 199 ? 0.292 28.797 17.969 1 98 199 GLN A O 1
ATOM 1570 N N . ILE A 1 200 ? -1.432 30.156 17.5 1 98.31 200 ILE A N 1
ATOM 1571 C CA . ILE A 1 200 ? -1.366 29.906 16.062 1 98.31 200 ILE A CA 1
ATOM 1572 C C . ILE A 1 200 ? -0.102 30.547 15.484 1 98.31 200 ILE A C 1
ATOM 1574 O O . ILE A 1 200 ? 0.517 29.984 14.578 1 98.31 200 ILE A O 1
ATOM 1578 N N . ASP A 1 201 ? 0.287 31.703 16.047 1 98.31 201 ASP A N 1
ATOM 1579 C CA . ASP A 1 201 ? 1.562 32.281 15.648 1 98.31 201 ASP A CA 1
ATOM 1580 C C . ASP A 1 201 ? 2.721 31.344 15.945 1 98.31 201 ASP A C 1
ATOM 1582 O O . ASP A 1 201 ? 3.611 31.156 15.109 1 98.31 201 ASP A O 1
ATOM 1586 N N . GLY A 1 202 ? 2.678 30.781 17.125 1 98.25 202 GLY A N 1
ATOM 1587 C CA . GLY A 1 202 ? 3.701 29.812 17.484 1 98.25 202 GLY A CA 1
ATOM 1588 C C . GLY A 1 202 ? 3.703 28.594 16.594 1 98.25 202 GLY A C 1
ATOM 1589 O O . GLY A 1 202 ? 4.766 28.094 16.219 1 98.25 202 GLY A O 1
ATOM 1590 N N . LEU A 1 203 ? 2.537 28.109 16.25 1 98.56 203 LEU A N 1
ATOM 1591 C CA . LEU A 1 203 ? 2.402 26.984 15.328 1 98.56 203 LEU A CA 1
ATOM 1592 C C . LEU A 1 203 ? 3.045 27.297 13.984 1 98.56 203 LEU A C 1
ATOM 1594 O O . LEU A 1 203 ? 3.77 26.484 13.43 1 98.56 203 LEU A O 1
ATOM 1598 N N . ALA A 1 204 ? 2.742 28.5 13.5 1 98.62 204 ALA A N 1
ATOM 1599 C CA . ALA A 1 204 ? 3.234 28.906 12.188 1 98.62 204 ALA A CA 1
ATOM 1600 C C . ALA A 1 204 ? 4.758 28.891 12.141 1 98.62 204 ALA A C 1
ATOM 1602 O O . ALA A 1 204 ? 5.348 28.359 11.188 1 98.62 204 ALA A O 1
ATOM 1603 N N . VAL A 1 205 ? 5.348 29.375 13.156 1 98.56 205 VAL A N 1
ATOM 1604 C CA . VAL A 1 205 ? 6.805 29.406 13.219 1 98.56 205 VAL A CA 1
ATOM 1605 C C . VAL A 1 205 ? 7.348 27.984 13.297 1 98.56 205 VAL A C 1
ATOM 1607 O O . VAL A 1 205 ? 8.32 27.656 12.617 1 98.56 205 VAL A O 1
ATOM 1610 N N . HIS A 1 206 ? 6.754 27.156 14.086 1 98.81 206 HIS A N 1
ATOM 1611 C CA . HIS A 1 206 ? 7.16 25.766 14.273 1 98.81 206 HIS A CA 1
ATOM 1612 C C . HIS A 1 206 ? 7.125 25.016 12.953 1 98.81 206 HIS A C 1
ATOM 1614 O O . HIS A 1 206 ? 8.094 24.344 12.594 1 98.81 206 HIS A O 1
ATOM 1620 N N . VAL A 1 207 ? 6.055 25.125 12.219 1 98.75 207 VAL A N 1
ATOM 1621 C CA . VAL A 1 207 ? 5.859 24.406 10.969 1 98.75 207 VAL A CA 1
ATOM 1622 C C . VAL A 1 207 ? 6.816 24.938 9.906 1 98.75 207 VAL A C 1
ATOM 1624 O O . VAL A 1 207 ? 7.426 24.172 9.156 1 98.75 207 VAL A O 1
ATOM 1627 N N . TYR A 1 208 ? 6.891 26.297 9.898 1 98.69 208 TYR A N 1
ATOM 1628 C CA . TYR A 1 208 ? 7.824 26.953 8.984 1 98.69 208 TYR A CA 1
ATOM 1629 C C . TYR A 1 208 ? 9.242 26.453 9.211 1 98.69 208 TYR A C 1
ATOM 1631 O O . TYR A 1 208 ? 9.93 26.062 8.266 1 98.69 208 TYR A O 1
ATOM 1639 N N . ASP A 1 209 ? 9.641 26.422 10.445 1 98.62 209 ASP A N 1
ATOM 1640 C CA . ASP A 1 209 ? 11 25.984 10.781 1 98.62 209 ASP A CA 1
ATOM 1641 C C . ASP A 1 209 ? 11.227 24.531 10.398 1 98.62 209 ASP A C 1
ATOM 1643 O O . ASP A 1 209 ? 12.297 24.172 9.898 1 98.62 209 ASP A O 1
ATOM 1647 N N . ALA A 1 210 ? 10.297 23.703 10.664 1 98.62 210 ALA A N 1
ATOM 1648 C CA . ALA A 1 210 ? 10.406 22.281 10.32 1 98.62 210 ALA A CA 1
ATOM 1649 C C . ALA A 1 210 ? 10.57 22.094 8.82 1 98.62 210 ALA A C 1
ATOM 1651 O O . ALA A 1 210 ? 11.406 21.312 8.367 1 98.62 210 ALA A O 1
ATOM 1652 N N . ALA A 1 211 ? 9.773 22.844 8.031 1 98.69 211 ALA A N 1
ATOM 1653 C CA . ALA A 1 211 ? 9.82 22.734 6.574 1 98.69 211 ALA A CA 1
ATOM 1654 C C . ALA A 1 211 ? 11.164 23.219 6.031 1 98.69 211 ALA A C 1
ATOM 1656 O O . ALA A 1 211 ? 11.758 22.562 5.168 1 98.69 211 ALA A O 1
ATOM 1657 N N . VAL A 1 212 ? 11.617 24.328 6.594 1 98.62 212 VAL A N 1
ATOM 1658 C CA . VAL A 1 212 ? 12.891 24.891 6.148 1 98.62 212 VAL A CA 1
ATOM 1659 C C . VAL A 1 212 ? 14.031 23.938 6.484 1 98.62 212 VAL A C 1
ATOM 1661 O O . VAL A 1 212 ? 14.867 23.641 5.629 1 98.62 212 VAL A O 1
ATOM 1664 N N . ASP A 1 213 ? 14.023 23.453 7.715 1 98.38 213 ASP A N 1
ATOM 1665 C CA . ASP A 1 213 ? 15.055 22.516 8.141 1 98.38 213 ASP A CA 1
ATOM 1666 C C . ASP A 1 213 ? 15.039 21.25 7.281 1 98.38 213 ASP A C 1
ATOM 1668 O O . ASP A 1 213 ? 16.094 20.75 6.883 1 98.38 213 ASP A O 1
ATOM 1672 N N . TYR A 1 214 ? 13.906 20.766 7.012 1 98.5 214 TYR A N 1
ATOM 1673 C CA . TYR A 1 214 ? 13.688 19.562 6.211 1 98.5 214 TYR A CA 1
ATOM 1674 C C . TYR A 1 214 ? 14.289 19.719 4.82 1 98.5 214 TYR A C 1
ATOM 1676 O O . TYR A 1 214 ? 15.016 18.844 4.348 1 98.5 214 TYR A O 1
ATOM 1684 N N . LEU A 1 215 ? 14.016 20.828 4.156 1 98.38 215 LEU A N 1
ATOM 1685 C CA . LEU A 1 215 ? 14.477 21.078 2.793 1 98.38 215 LEU A CA 1
ATOM 1686 C C . LEU A 1 215 ? 15.969 21.391 2.771 1 98.38 215 LEU A C 1
ATOM 1688 O O . LEU A 1 215 ? 16.703 20.875 1.915 1 98.38 215 LEU A O 1
ATOM 1692 N N . ASP A 1 216 ? 16.422 22.172 3.754 1 98 216 ASP A N 1
ATOM 1693 C CA . ASP A 1 216 ? 17.828 22.562 3.795 1 98 216 ASP A CA 1
ATOM 1694 C C . ASP A 1 216 ? 18.734 21.344 4 1 98 216 ASP A C 1
ATOM 1696 O O . ASP A 1 216 ? 19.828 21.281 3.447 1 98 216 ASP A O 1
ATOM 1700 N N . ASN A 1 217 ? 18.234 20.406 4.77 1 97.75 217 ASN A N 1
ATOM 1701 C CA . ASN A 1 217 ? 19.062 19.25 5.098 1 97.75 217 ASN A CA 1
ATOM 1702 C C . ASN A 1 217 ? 18.734 18.062 4.199 1 97.75 217 ASN A C 1
ATOM 1704 O O . ASN A 1 217 ? 19.203 16.953 4.441 1 97.75 217 ASN A O 1
ATOM 1708 N N . ARG A 1 218 ? 17.891 18.266 3.248 1 97.88 218 ARG A N 1
ATOM 1709 C CA . ARG A 1 218 ? 17.516 17.266 2.256 1 97.88 218 ARG A CA 1
ATOM 1710 C C . ARG A 1 218 ? 17.078 15.969 2.928 1 97.88 218 ARG A C 1
ATOM 1712 O O . ARG A 1 218 ? 17.531 14.883 2.553 1 97.88 218 ARG A O 1
ATOM 1719 N N . GLN A 1 219 ? 16.188 16.125 3.928 1 97.81 219 GLN A N 1
ATOM 1720 C CA . GLN A 1 219 ? 15.734 14.984 4.707 1 97.81 219 GLN A CA 1
ATOM 1721 C C . GLN A 1 219 ? 14.812 14.094 3.885 1 97.81 219 GLN A C 1
ATOM 1723 O O . GLN A 1 219 ? 14.398 13.023 4.344 1 97.81 219 GLN A O 1
ATOM 1728 N N . TYR A 1 220 ? 14.531 14.516 2.646 1 97.88 220 TYR A N 1
ATOM 1729 C CA . TYR A 1 220 ? 13.664 13.758 1.756 1 97.88 220 TYR A CA 1
ATOM 1730 C C . TYR A 1 220 ? 14.453 12.695 1.002 1 97.88 220 TYR A C 1
ATOM 1732 O O . TYR A 1 220 ? 13.891 11.945 0.199 1 97.88 220 TYR A O 1
ATOM 1740 N N . LEU A 1 221 ? 15.695 12.586 1.274 1 97.25 221 LEU A N 1
ATOM 1741 C CA . LEU A 1 221 ? 16.531 11.586 0.622 1 97.25 221 LEU A CA 1
ATOM 1742 C C . LEU A 1 221 ? 16.75 10.383 1.531 1 97.25 221 LEU A C 1
ATOM 1744 O O . LEU A 1 221 ? 16.703 10.508 2.758 1 97.25 221 LEU A O 1
ATOM 1748 N N . ARG A 1 222 ? 16.984 9.227 0.912 1 90.38 222 ARG A N 1
ATOM 1749 C CA . ARG A 1 222 ? 17.281 7.984 1.621 1 90.38 222 ARG A CA 1
ATOM 1750 C C . ARG A 1 222 ? 18.75 7.91 2.02 1 90.38 222 ARG A C 1
ATOM 1752 O O . ARG A 1 222 ? 19.609 8.461 1.33 1 90.38 222 ARG A O 1
ATOM 1759 N N . MET B 1 1 ? 17.234 -35.5 -6.027 1 76.12 1 MET B N 1
ATOM 1760 C CA . MET B 1 1 ? 16.516 -35.031 -4.836 1 76.12 1 MET B CA 1
ATOM 1761 C C . MET B 1 1 ? 17.078 -33.719 -4.32 1 76.12 1 MET B C 1
ATOM 1763 O O . MET B 1 1 ? 18.281 -33.5 -4.395 1 76.12 1 MET B O 1
ATOM 1767 N N . SER B 1 2 ? 16.156 -32.812 -4.188 1 88.81 2 SER B N 1
ATOM 1768 C CA . SER B 1 2 ? 16.578 -31.5 -3.748 1 88.81 2 SER B CA 1
ATOM 1769 C C . SER B 1 2 ? 16.781 -31.453 -2.238 1 88.81 2 SER B C 1
ATOM 1771 O O . SER B 1 2 ? 16.719 -32.5 -1.569 1 88.81 2 SER B O 1
ATOM 1773 N N . ASN B 1 3 ? 17.25 -30.359 -1.663 1 92.44 3 ASN B N 1
ATOM 1774 C CA . ASN B 1 3 ? 17.391 -30.109 -0.233 1 92.44 3 ASN B CA 1
ATOM 1775 C C . ASN B 1 3 ? 16.047 -29.859 0.435 1 92.44 3 ASN B C 1
ATOM 1777 O O . ASN B 1 3 ? 15.984 -29.609 1.641 1 92.44 3 ASN B O 1
ATOM 1781 N N . TYR B 1 4 ? 14.945 -30.078 -0.347 1 96.88 4 TYR B N 1
ATOM 1782 C CA . TYR B 1 4 ? 13.609 -29.75 0.142 1 96.88 4 TYR B CA 1
ATOM 1783 C C . TYR B 1 4 ? 12.656 -30.922 -0.045 1 96.88 4 TYR B C 1
ATOM 1785 O O . TYR B 1 4 ? 11.93 -30.984 -1.04 1 96.88 4 TYR B O 1
ATOM 1793 N N . PRO B 1 5 ? 12.547 -31.781 0.92 1 96.69 5 PRO B N 1
ATOM 1794 C CA . PRO B 1 5 ? 11.758 -33 0.8 1 96.69 5 PRO B CA 1
ATOM 1795 C C . PRO B 1 5 ? 10.289 -32.719 0.479 1 96.69 5 PRO B C 1
ATOM 1797 O O . PRO B 1 5 ? 9.656 -33.5 -0.236 1 96.69 5 PRO B O 1
ATOM 1800 N N . SER B 1 6 ? 9.773 -31.688 1.079 1 96.94 6 SER B N 1
ATOM 1801 C CA . SER B 1 6 ? 8.375 -31.344 0.824 1 96.94 6 SER B CA 1
ATOM 1802 C C . SER B 1 6 ? 8.148 -31.031 -0.65 1 96.94 6 SER B C 1
ATOM 1804 O O . SER B 1 6 ? 7.102 -31.375 -1.207 1 96.94 6 SER B O 1
ATOM 1806 N N . LEU B 1 7 ? 9.102 -30.375 -1.305 1 98.19 7 LEU B N 1
ATOM 1807 C CA . LEU B 1 7 ? 9.008 -30.109 -2.734 1 98.19 7 LEU B CA 1
ATOM 1808 C C . LEU B 1 7 ? 9.102 -31.391 -3.537 1 98.19 7 LEU B C 1
ATOM 1810 O O . LEU B 1 7 ? 8.344 -31.594 -4.492 1 98.19 7 LEU B O 1
ATOM 1814 N N . ASP B 1 8 ? 9.984 -32.281 -3.135 1 98.12 8 ASP B N 1
ATOM 1815 C CA . ASP B 1 8 ? 10.133 -33.562 -3.787 1 98.12 8 ASP B CA 1
ATOM 1816 C C . ASP B 1 8 ? 8.836 -34.375 -3.701 1 98.12 8 ASP B C 1
ATOM 1818 O O . ASP B 1 8 ? 8.406 -34.969 -4.691 1 98.12 8 ASP B O 1
ATOM 1822 N N . ARG B 1 9 ? 8.289 -34.344 -2.555 1 97.5 9 ARG B N 1
ATOM 1823 C CA . ARG B 1 9 ? 7.047 -35.094 -2.334 1 97.5 9 ARG B CA 1
ATOM 1824 C C . ARG B 1 9 ? 5.914 -34.531 -3.186 1 97.5 9 ARG B C 1
ATOM 1826 O O . ARG B 1 9 ? 5.117 -35.281 -3.74 1 97.5 9 ARG B O 1
ATOM 1833 N N . ALA B 1 10 ? 5.812 -33.219 -3.268 1 97.69 10 ALA B N 1
ATOM 1834 C CA . ALA B 1 10 ? 4.77 -32.594 -4.074 1 97.69 10 ALA B CA 1
ATOM 1835 C C . ALA B 1 10 ? 4.859 -33.031 -5.531 1 97.69 10 ALA B C 1
ATOM 1837 O O . ALA B 1 10 ? 3.846 -33.344 -6.148 1 97.69 10 ALA B O 1
ATOM 1838 N N . LEU B 1 11 ? 6.074 -33.031 -6.07 1 98.12 11 LEU B N 1
ATOM 1839 C CA . LEU B 1 11 ? 6.305 -33.438 -7.457 1 98.12 11 LEU B CA 1
ATOM 1840 C C . LEU B 1 11 ? 5.926 -34.906 -7.664 1 98.12 11 LEU B C 1
ATOM 1842 O O . LEU B 1 11 ? 5.227 -35.219 -8.625 1 98.12 11 LEU B O 1
ATOM 1846 N N . THR B 1 12 ? 6.34 -35.719 -6.723 1 98.12 12 THR B N 1
ATOM 1847 C CA . THR B 1 12 ? 6.055 -37.125 -6.812 1 98.12 12 THR B CA 1
ATOM 1848 C C . THR B 1 12 ? 4.559 -37.406 -6.684 1 98.12 12 THR B C 1
ATOM 1850 O O . THR B 1 12 ? 3.998 -38.219 -7.426 1 98.12 12 THR B O 1
ATOM 1853 N N . ASP B 1 13 ? 3.92 -36.75 -5.75 1 97.94 13 ASP B N 1
ATOM 1854 C CA . ASP B 1 13 ? 2.49 -36.938 -5.516 1 97.94 13 ASP B CA 1
ATOM 1855 C C . ASP B 1 13 ? 1.679 -36.562 -6.758 1 97.94 13 ASP B C 1
ATOM 1857 O O . ASP B 1 13 ? 0.752 -37.312 -7.133 1 97.94 13 ASP B O 1
ATOM 1861 N N . LEU B 1 14 ? 2.025 -35.438 -7.371 1 98.31 14 LEU B N 1
ATOM 1862 C CA . LEU B 1 14 ? 1.313 -35.062 -8.586 1 98.31 14 LEU B CA 1
ATOM 1863 C C . LEU B 1 14 ? 1.548 -36.062 -9.695 1 98.31 14 LEU B C 1
ATOM 1865 O O . LEU B 1 14 ? 0.613 -36.438 -10.414 1 98.31 14 LEU B O 1
ATOM 1869 N N . GLY B 1 15 ? 2.785 -36.5 -9.875 1 97.81 15 GLY B N 1
ATOM 1870 C CA . GLY B 1 15 ? 3.092 -37.531 -10.859 1 97.81 15 GLY B CA 1
ATOM 1871 C C . GLY B 1 15 ? 2.287 -38.812 -10.656 1 97.81 15 GLY B C 1
ATOM 1872 O O . GLY B 1 15 ? 1.774 -39.375 -11.617 1 97.81 15 GLY B O 1
ATOM 1873 N N . ASP B 1 16 ? 2.176 -39.219 -9.414 1 97.88 16 ASP B N 1
ATOM 1874 C CA . ASP B 1 16 ? 1.42 -40.406 -9.086 1 97.88 16 ASP B CA 1
ATOM 1875 C C . ASP B 1 16 ? -0.059 -40.25 -9.422 1 97.88 16 ASP B C 1
ATOM 1877 O O . ASP B 1 16 ? -0.684 -41.156 -9.977 1 97.88 16 ASP B O 1
ATOM 1881 N N . LYS B 1 17 ? -0.6 -39.156 -9.07 1 96.88 17 LYS B N 1
ATOM 1882 C CA . LYS B 1 17 ? -2.002 -38.875 -9.375 1 96.88 17 LYS B CA 1
ATOM 1883 C C . LYS B 1 17 ? -2.242 -38.812 -10.875 1 96.88 17 LYS B C 1
ATOM 1885 O O . LYS B 1 17 ? -3.252 -39.344 -11.367 1 96.88 17 LYS B O 1
ATOM 1890 N N . ASN B 1 18 ? -1.319 -38.188 -11.617 1 97.5 18 ASN B N 1
ATOM 1891 C CA . ASN B 1 18 ? -1.41 -38.156 -13.07 1 97.5 18 ASN B CA 1
ATOM 1892 C C . ASN B 1 18 ? -1.357 -39.562 -13.664 1 97.5 18 ASN B C 1
ATOM 1894 O O . ASN B 1 18 ? -2.094 -39.875 -14.602 1 97.5 18 ASN B O 1
ATOM 1898 N N . ASP B 1 19 ? -0.521 -40.406 -13.086 1 97 19 ASP B N 1
ATOM 1899 C CA . ASP B 1 19 ? -0.396 -41.781 -13.57 1 97 19 ASP B CA 1
ATOM 1900 C C . ASP B 1 19 ? -1.685 -42.562 -13.328 1 97 19 ASP B C 1
ATOM 1902 O O . ASP B 1 19 ? -2.09 -43.375 -14.172 1 97 19 ASP B O 1
ATOM 1906 N N . ARG B 1 20 ? -2.307 -42.344 -12.211 1 94.69 20 ARG B N 1
ATOM 1907 C CA . ARG B 1 20 ? -3.594 -42.969 -11.953 1 94.69 20 ARG B CA 1
ATOM 1908 C C . ARG B 1 20 ? -4.637 -42.531 -12.977 1 94.69 20 ARG B C 1
ATOM 1910 O O . ARG B 1 20 ? -5.398 -43.375 -13.484 1 94.69 20 ARG B O 1
ATOM 1917 N N . CYS B 1 21 ? -4.668 -41.281 -13.297 1 93.94 21 CYS B N 1
ATOM 1918 C CA . CYS B 1 21 ? -5.59 -40.781 -14.305 1 93.94 21 CYS B CA 1
ATOM 1919 C C . CYS B 1 21 ? -5.328 -41.438 -15.656 1 93.94 21 CYS B C 1
ATOM 1921 O O . CYS B 1 21 ? -6.266 -41.812 -16.359 1 93.94 21 CYS B O 1
ATOM 1923 N N . ARG B 1 22 ? -4.023 -41.562 -16 1 94.25 22 ARG B N 1
ATOM 1924 C CA . ARG B 1 22 ? -3.664 -42.219 -17.266 1 94.25 22 ARG B CA 1
ATOM 1925 C C . A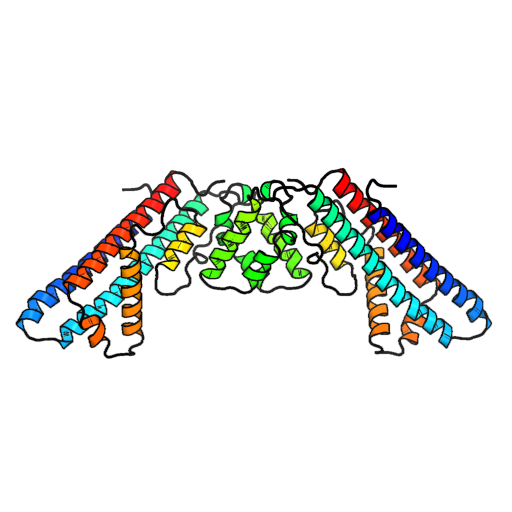RG B 1 22 ? -4.184 -43.656 -17.297 1 94.25 22 ARG B C 1
ATOM 1927 O O . ARG B 1 22 ? -4.727 -44.094 -18.312 1 94.25 22 ARG B O 1
ATOM 1934 N N . GLN B 1 23 ? -4.039 -44.344 -16.188 1 91.94 23 GLN B N 1
ATOM 1935 C CA . GLN B 1 23 ? -4.496 -45.719 -16.109 1 91.94 23 GLN B CA 1
ATOM 1936 C C . GLN B 1 23 ? -6.012 -45.812 -16.281 1 91.94 23 GLN B C 1
ATOM 1938 O O . GLN B 1 23 ? -6.508 -46.688 -16.969 1 91.94 23 GLN B O 1
ATOM 1943 N N . ASP B 1 24 ? -6.699 -44.906 -15.656 1 87.38 24 ASP B N 1
ATOM 1944 C CA . ASP B 1 24 ? -8.148 -44.875 -15.789 1 87.38 24 ASP B CA 1
ATOM 1945 C C . ASP B 1 24 ? -8.562 -44.656 -17.25 1 87.38 24 ASP B C 1
ATOM 1947 O O . ASP B 1 24 ? -9.5 -45.281 -17.734 1 87.38 24 ASP B O 1
ATOM 1951 N N . LEU B 1 25 ? -7.891 -43.781 -17.953 1 87.19 25 LEU B N 1
ATOM 1952 C CA . LEU B 1 25 ? -8.195 -43.469 -19.344 1 87.19 25 LEU B CA 1
ATOM 1953 C C . LEU B 1 25 ? -7.879 -44.656 -20.25 1 87.19 25 LEU B C 1
ATOM 1955 O O . LEU B 1 25 ? -8.641 -44.969 -21.156 1 87.19 25 LEU B O 1
ATOM 1959 N N . TYR B 1 26 ? -6.762 -45.344 -19.922 1 84.31 26 TYR B N 1
ATOM 1960 C CA . TYR B 1 26 ? -6.398 -46.531 -20.688 1 84.31 26 TYR B CA 1
ATOM 1961 C C . TYR B 1 26 ? -7.438 -47.656 -20.5 1 84.31 26 TYR B C 1
ATOM 1963 O O . TYR B 1 26 ? -7.828 -48.312 -21.469 1 84.31 26 TYR B O 1
ATOM 1971 N N . TYR B 1 27 ? -7.84 -47.719 -19.281 1 78.94 27 TYR B N 1
ATOM 1972 C CA . TYR B 1 27 ? -8.867 -48.719 -18.984 1 78.94 27 TYR B CA 1
ATOM 1973 C C . TYR B 1 27 ? -10.148 -48.406 -19.766 1 78.94 27 TYR B C 1
ATOM 1975 O O . TYR B 1 27 ? -10.781 -49.312 -20.312 1 78.94 27 TYR B O 1
ATOM 1983 N N . CYS B 1 28 ? -10.539 -47.156 -19.797 1 74.5 28 CYS B N 1
ATOM 1984 C CA . CYS B 1 28 ? -11.727 -46.75 -20.531 1 74.5 28 CYS B CA 1
ATOM 1985 C C . CYS B 1 28 ? -11.586 -47.031 -22.016 1 74.5 28 CYS B C 1
ATOM 1987 O O . CYS B 1 28 ? -12.539 -47.5 -22.656 1 74.5 28 CYS B O 1
ATOM 1989 N N . ASP B 1 29 ? -10.445 -46.75 -22.562 1 74.44 29 ASP B N 1
ATOM 1990 C CA . ASP B 1 29 ? -10.211 -46.938 -23.984 1 74.44 29 ASP B CA 1
ATOM 1991 C C . ASP B 1 29 ? -10.258 -48.406 -24.375 1 74.44 29 ASP B C 1
ATOM 1993 O O . ASP B 1 29 ? -10.891 -48.781 -25.375 1 74.44 29 ASP B O 1
ATOM 1997 N N . VAL B 1 30 ? -9.672 -49.25 -23.609 1 68.88 30 VAL B N 1
ATOM 1998 C CA . VAL B 1 30 ? -9.578 -50.688 -23.938 1 68.88 30 VAL B CA 1
ATOM 1999 C C . VAL B 1 30 ? -10.938 -51.344 -23.719 1 68.88 30 VAL B C 1
ATOM 2001 O O . VAL B 1 30 ? -11.391 -52.125 -24.562 1 68.88 30 VAL B O 1
ATOM 2004 N N . THR B 1 31 ? -11.469 -51 -22.609 1 61.69 31 THR B N 1
ATOM 2005 C CA . THR B 1 31 ? -12.703 -51.688 -22.234 1 61.69 31 THR B CA 1
ATOM 2006 C C . THR B 1 31 ? -13.875 -51.156 -23.062 1 61.69 31 THR B C 1
ATOM 2008 O O . THR B 1 31 ? -14.688 -51.938 -23.562 1 61.69 31 THR B O 1
ATOM 2011 N N . PHE B 1 32 ? -13.953 -49.812 -23.125 1 57.72 32 PHE B N 1
ATOM 2012 C CA . PHE B 1 32 ? -15.203 -49.25 -23.656 1 57.72 32 PHE B CA 1
ATOM 2013 C C . PHE B 1 32 ? -15.195 -49.25 -25.172 1 57.72 32 PHE B C 1
ATOM 2015 O O . PHE B 1 32 ? -16.25 -49.25 -25.812 1 57.72 32 PHE B O 1
ATOM 2022 N N . LEU B 1 33 ? -14.031 -49.125 -25.844 1 55.53 33 LEU B N 1
ATOM 2023 C CA . LEU B 1 33 ? -13.977 -49.406 -27.266 1 55.53 33 LEU B CA 1
ATOM 2024 C C . LEU B 1 33 ? -14.594 -50.75 -27.594 1 55.53 33 LEU B C 1
ATOM 2026 O O . LEU B 1 33 ? -15.227 -50.938 -28.641 1 55.53 33 LEU B O 1
ATOM 2030 N N . ARG B 1 34 ? -14.633 -51.656 -26.547 1 53.78 34 ARG B N 1
ATOM 2031 C CA . ARG B 1 34 ? -15.125 -53 -26.812 1 53.78 34 ARG B CA 1
ATOM 2032 C C . ARG B 1 34 ? -16.609 -53.125 -26.484 1 53.78 34 ARG B C 1
ATOM 2034 O O . ARG B 1 34 ? -17.344 -53.844 -27.141 1 53.78 34 ARG B O 1
ATOM 2041 N N . GLN B 1 35 ? -17.125 -52.438 -25.469 1 58.09 35 GLN B N 1
ATOM 2042 C CA . GLN B 1 35 ? -18.438 -52.812 -24.938 1 58.09 35 GLN B CA 1
ATOM 2043 C C . GLN B 1 35 ? -19.453 -51.688 -25.188 1 58.09 35 GLN B C 1
ATOM 2045 O O . GLN B 1 35 ? -20.625 -51.844 -24.875 1 58.09 35 GLN B O 1
ATOM 2050 N N . GLU B 1 36 ? -19.234 -50.719 -25.891 1 58.5 36 GLU B N 1
ATOM 2051 C CA . GLU B 1 36 ? -20.156 -49.656 -26.219 1 58.5 36 GLU B CA 1
ATOM 2052 C C . GLU B 1 36 ? -20.703 -49 -24.953 1 58.5 36 GLU B C 1
ATOM 2054 O O . GLU B 1 36 ? -21.922 -48.844 -24.797 1 58.5 36 GLU B O 1
ATOM 2059 N N . ARG B 1 37 ? -19.984 -48.906 -23.844 1 70.38 37 ARG B N 1
ATOM 2060 C CA . ARG B 1 37 ? -20.453 -48.281 -22.609 1 70.38 37 ARG B CA 1
ATOM 2061 C C . ARG B 1 37 ? -20.078 -46.781 -22.578 1 70.38 37 ARG B C 1
ATOM 2063 O O . ARG B 1 37 ? -19.297 -46.375 -21.719 1 70.38 37 ARG B O 1
ATOM 2070 N N . ARG B 1 38 ? -20.781 -46.062 -23.406 1 71.5 38 ARG B N 1
ATOM 2071 C CA . ARG B 1 38 ? -20.516 -44.656 -23.641 1 71.5 38 ARG B CA 1
ATOM 2072 C C . ARG B 1 38 ? -20.703 -43.844 -22.375 1 71.5 38 ARG B C 1
ATOM 2074 O O . ARG B 1 38 ? -19.906 -42.938 -22.062 1 71.5 38 ARG B O 1
ATOM 2081 N N . ALA B 1 39 ? -21.656 -44.281 -21.594 1 73.12 39 ALA B N 1
ATOM 2082 C CA . ALA B 1 39 ? -21.984 -43.531 -20.375 1 73.12 39 ALA B CA 1
ATOM 2083 C C . ALA B 1 39 ? -20.875 -43.656 -19.328 1 73.12 39 ALA B C 1
ATOM 2085 O O . ALA B 1 39 ? -20.5 -42.688 -18.688 1 73.12 39 ALA B O 1
ATOM 2086 N N . LEU B 1 40 ? -20.375 -44.812 -19.203 1 74.75 40 LEU B N 1
ATOM 2087 C CA . LEU B 1 40 ? -19.312 -45.062 -18.234 1 74.75 40 LEU B CA 1
ATOM 2088 C C . LEU B 1 40 ? -18.016 -44.375 -18.641 1 74.75 40 LEU B C 1
ATOM 2090 O O . LEU B 1 40 ? -17.312 -43.812 -17.781 1 74.75 40 LEU B O 1
ATOM 2094 N N . ARG B 1 41 ? -17.75 -44.406 -19.938 1 76.06 41 ARG B N 1
ATOM 2095 C CA . ARG B 1 41 ? -16.578 -43.688 -20.469 1 76.06 41 ARG B CA 1
ATOM 2096 C C . ARG B 1 41 ? -16.656 -42.188 -20.172 1 76.06 41 ARG B C 1
ATOM 2098 O O . ARG B 1 41 ? -15.656 -41.594 -19.766 1 76.06 41 ARG B O 1
ATOM 2105 N N . GLN B 1 42 ? -17.812 -41.719 -20.359 1 78.25 42 GLN B N 1
ATOM 2106 C CA . GLN B 1 42 ? -18.031 -40.312 -20.125 1 78.25 42 GLN B CA 1
ATOM 2107 C C . GLN B 1 42 ? -17.859 -39.938 -18.656 1 78.25 42 GLN B C 1
ATOM 2109 O O . GLN B 1 42 ? -17.266 -38.906 -18.328 1 78.25 42 GLN B O 1
ATOM 2114 N N . ASP B 1 43 ? -18.266 -40.812 -17.859 1 78.94 43 ASP B N 1
ATOM 2115 C CA . ASP B 1 43 ? -18.156 -40.562 -16.422 1 78.94 43 ASP B CA 1
ATOM 2116 C C . ASP B 1 43 ? -16.688 -40.625 -15.969 1 78.94 43 ASP B C 1
ATOM 2118 O O . ASP B 1 43 ? -16.266 -39.812 -15.148 1 78.94 43 ASP B O 1
ATOM 2122 N N . ILE B 1 44 ? -16.016 -41.531 -16.5 1 80.94 44 ILE B N 1
ATOM 2123 C CA . ILE B 1 44 ? -14.617 -41.688 -16.141 1 80.94 44 ILE B CA 1
ATOM 2124 C C . ILE B 1 44 ? -13.82 -40.5 -16.625 1 80.94 44 ILE B C 1
ATOM 2126 O O . ILE B 1 44 ? -13.023 -39.938 -15.859 1 80.94 44 ILE B O 1
ATOM 2130 N N . GLN B 1 45 ? -14.094 -40.094 -17.781 1 82.75 45 GLN B N 1
ATOM 2131 C CA . GLN B 1 45 ? -13.367 -38.969 -18.328 1 82.75 45 GLN B CA 1
ATOM 2132 C C . GLN B 1 45 ? -13.695 -37.688 -17.562 1 82.75 45 GLN B C 1
ATOM 2134 O O . GLN B 1 45 ? -12.805 -36.875 -17.297 1 82.75 45 GLN B O 1
ATOM 2139 N N . ALA B 1 46 ? -14.898 -37.531 -17.234 1 83.88 46 ALA B N 1
ATOM 2140 C CA . ALA B 1 46 ? -15.305 -36.375 -16.438 1 83.88 46 ALA B CA 1
ATOM 2141 C C . ALA B 1 46 ? -14.586 -36.375 -15.094 1 83.88 46 ALA B C 1
ATOM 2143 O O . ALA B 1 46 ? -14.133 -35.312 -14.633 1 83.88 46 ALA B O 1
ATOM 2144 N N . SER B 1 47 ? -14.484 -37.5 -14.539 1 86.44 47 SER B N 1
ATOM 2145 C CA . SER B 1 47 ? -13.836 -37.625 -13.234 1 86.44 47 SER B CA 1
ATOM 2146 C C . SER B 1 47 ? -12.352 -37.312 -13.32 1 86.44 47 SER B C 1
ATOM 2148 O O . SER B 1 47 ? -11.773 -36.75 -12.383 1 86.44 47 SER B O 1
ATOM 2150 N N . VAL B 1 48 ? -11.758 -37.594 -14.453 1 90.75 48 VAL B N 1
ATOM 2151 C CA . VAL B 1 48 ? -10.336 -37.344 -14.656 1 90.75 48 VAL B CA 1
ATOM 2152 C C . VAL B 1 48 ? -10.062 -35.844 -14.586 1 90.75 48 VAL B C 1
ATOM 2154 O O . VAL B 1 48 ? -9.094 -35.406 -13.969 1 90.75 48 VAL B O 1
ATOM 2157 N N . TYR B 1 49 ? -10.945 -35.031 -15.141 1 91.06 49 TYR B N 1
ATOM 2158 C CA . TYR B 1 49 ? -10.758 -33.562 -15.094 1 91.06 49 TYR B CA 1
ATOM 2159 C C . TYR B 1 49 ? -10.859 -33.062 -13.672 1 91.06 49 TYR B C 1
ATOM 2161 O O . TYR B 1 49 ? -10.125 -32.156 -13.273 1 91.06 49 TYR B O 1
ATOM 2169 N N . VAL B 1 50 ? -11.734 -33.625 -12.922 1 90.56 50 VAL B N 1
ATOM 2170 C CA . VAL B 1 50 ? -11.906 -33.219 -11.523 1 90.56 50 VAL B CA 1
ATOM 2171 C C . VAL B 1 50 ? -10.664 -33.594 -10.727 1 90.56 50 VAL B C 1
ATOM 2173 O O . VAL B 1 50 ? -10.133 -32.781 -9.961 1 90.56 50 VAL B O 1
ATOM 2176 N N . LEU B 1 51 ? -10.195 -34.781 -10.977 1 93.69 51 LEU B N 1
ATOM 2177 C CA . LEU B 1 51 ? -9.031 -35.281 -10.25 1 93.69 51 LEU B CA 1
ATOM 2178 C C . LEU B 1 51 ? -7.781 -34.5 -10.625 1 93.69 51 LEU B C 1
ATOM 2180 O O . LEU B 1 51 ? -6.969 -34.156 -9.758 1 93.69 51 LEU B O 1
ATOM 2184 N N . LEU B 1 52 ? -7.645 -34.156 -11.883 1 95.25 52 LEU B N 1
ATOM 2185 C CA . LEU B 1 52 ? -6.504 -33.375 -12.336 1 95.25 52 LEU B CA 1
ATOM 2186 C C . LEU B 1 52 ? -6.52 -31.984 -11.711 1 95.25 52 LEU B C 1
ATOM 2188 O O . LEU B 1 52 ? -5.492 -31.5 -11.227 1 95.25 52 LEU B O 1
ATOM 2192 N N . GLY B 1 53 ? -7.707 -31.375 -11.742 1 95.25 53 GLY B N 1
ATOM 2193 C CA . GLY B 1 53 ? -7.832 -30.062 -11.117 1 95.25 53 GLY B CA 1
ATOM 2194 C C . GLY B 1 53 ? -7.426 -30.062 -9.648 1 95.25 53 GLY B C 1
ATOM 2195 O O . GLY B 1 53 ? -6.691 -29.188 -9.203 1 95.25 53 GLY B O 1
ATOM 2196 N N . ALA B 1 54 ? -7.844 -31.031 -8.938 1 95 54 ALA B N 1
ATOM 2197 C CA . ALA B 1 54 ? -7.531 -31.156 -7.516 1 95 54 ALA B CA 1
ATOM 2198 C C . ALA B 1 54 ? -6.043 -31.391 -7.301 1 95 54 ALA B C 1
ATOM 2200 O O . ALA B 1 54 ? -5.441 -30.844 -6.383 1 95 54 ALA B O 1
ATOM 2201 N N . ALA B 1 55 ? -5.48 -32.25 -8.133 1 97 55 ALA B N 1
ATOM 2202 C CA . ALA B 1 55 ? -4.062 -32.594 -8.023 1 97 55 ALA B CA 1
ATOM 2203 C C . ALA B 1 55 ? -3.193 -31.359 -8.273 1 97 55 ALA B C 1
ATOM 2205 O O . ALA B 1 55 ? -2.225 -31.109 -7.547 1 97 55 ALA B O 1
ATOM 2206 N N . ILE B 1 56 ? -3.545 -30.594 -9.281 1 98.06 56 ILE B N 1
ATOM 2207 C CA . ILE B 1 56 ? -2.812 -29.375 -9.609 1 98.06 56 ILE B CA 1
ATOM 2208 C C . ILE B 1 56 ? -2.902 -28.391 -8.453 1 98.06 56 ILE B C 1
ATOM 2210 O O . ILE B 1 56 ? -1.904 -27.766 -8.078 1 98.06 56 ILE B O 1
ATOM 2214 N N . GLU B 1 57 ? -4.066 -28.234 -7.879 1 97 57 GLU B N 1
ATOM 2215 C CA . GLU B 1 57 ? -4.277 -27.328 -6.75 1 97 57 GLU B CA 1
ATOM 2216 C C . GLU B 1 57 ? -3.438 -27.75 -5.547 1 97 57 GLU B C 1
ATOM 2218 O O . GLU B 1 57 ? -2.76 -26.906 -4.938 1 97 57 GLU B O 1
ATOM 2223 N N . ASP B 1 58 ? -3.471 -28.984 -5.246 1 96.75 58 ASP B N 1
ATOM 2224 C CA . ASP B 1 58 ? -2.707 -29.516 -4.117 1 96.75 58 ASP B CA 1
ATOM 2225 C C . ASP B 1 58 ? -1.208 -29.328 -4.332 1 96.75 58 ASP B C 1
ATOM 2227 O O . ASP B 1 58 ? -0.493 -28.906 -3.416 1 96.75 58 ASP B O 1
ATOM 2231 N N . PHE B 1 59 ? -0.741 -29.672 -5.508 1 98.31 59 PHE B N 1
ATOM 2232 C CA . PHE B 1 59 ? 0.657 -29.484 -5.879 1 98.31 59 PHE B CA 1
ATOM 2233 C C . PHE B 1 59 ? 1.081 -28.031 -5.719 1 98.31 59 PHE B C 1
ATOM 2235 O O . PHE B 1 59 ? 2.074 -27.734 -5.051 1 98.31 59 PHE B O 1
ATOM 2242 N N . THR B 1 60 ? 0.301 -27.141 -6.297 1 98.25 60 THR B N 1
ATOM 2243 C CA . THR B 1 60 ? 0.623 -25.719 -6.285 1 98.25 60 THR B CA 1
ATOM 2244 C C . THR B 1 60 ? 0.642 -25.188 -4.859 1 98.25 60 THR B C 1
ATOM 2246 O O . THR B 1 60 ? 1.578 -24.484 -4.469 1 98.25 60 THR B O 1
ATOM 2249 N N . ARG B 1 61 ? -0.334 -25.547 -4.102 1 96.94 61 ARG B N 1
ATOM 2250 C CA . ARG B 1 61 ? -0.419 -25.094 -2.713 1 96.94 61 ARG B CA 1
ATOM 2251 C C . ARG B 1 61 ? 0.778 -25.594 -1.907 1 96.94 61 ARG B C 1
ATOM 2253 O O . ARG B 1 61 ? 1.368 -24.828 -1.135 1 96.94 61 ARG B O 1
ATOM 2260 N N . THR B 1 62 ? 1.115 -26.828 -2.105 1 97.31 62 THR B N 1
ATOM 2261 C CA . THR B 1 62 ? 2.236 -27.406 -1.377 1 97.31 62 THR B CA 1
ATOM 2262 C C . THR B 1 62 ? 3.539 -26.688 -1.731 1 97.31 62 THR B C 1
ATOM 2264 O O . THR B 1 62 ? 4.344 -26.375 -0.851 1 97.31 62 THR B O 1
ATOM 2267 N N . ILE B 1 63 ? 3.721 -26.469 -3.01 1 98.38 63 ILE B N 1
ATOM 2268 C CA . ILE B 1 63 ? 4.926 -25.781 -3.461 1 98.38 63 ILE B CA 1
ATOM 2269 C C . ILE B 1 63 ? 5.016 -24.406 -2.809 1 98.38 63 ILE B C 1
ATOM 2271 O O . ILE B 1 63 ? 6.031 -24.062 -2.195 1 98.38 63 ILE B O 1
ATOM 2275 N N . VAL B 1 64 ? 3.971 -23.609 -2.887 1 98.06 64 VAL B N 1
ATOM 2276 C CA . VAL B 1 64 ? 3.945 -22.234 -2.389 1 98.06 64 VAL B CA 1
ATOM 2277 C C . VAL B 1 64 ? 4.172 -22.234 -0.878 1 98.06 64 VAL B C 1
ATOM 2279 O O . VAL B 1 64 ? 5.004 -21.484 -0.373 1 98.06 64 VAL B O 1
ATOM 2282 N N . ASN B 1 65 ? 3.512 -23.141 -0.195 1 97.25 65 ASN B N 1
ATOM 2283 C CA . ASN B 1 65 ? 3.637 -23.188 1.258 1 97.25 65 ASN B CA 1
ATOM 2284 C C . ASN B 1 65 ? 5.043 -23.609 1.682 1 97.25 65 ASN B C 1
ATOM 2286 O O . ASN B 1 65 ? 5.57 -23.109 2.676 1 97.25 65 ASN B O 1
ATOM 2290 N N . THR B 1 66 ? 5.582 -24.516 0.953 1 97.62 66 THR B N 1
ATOM 2291 C CA . THR B 1 66 ? 6.941 -24.953 1.271 1 97.62 66 THR B CA 1
ATOM 2292 C C . THR B 1 66 ? 7.926 -23.797 1.104 1 97.62 66 THR B C 1
ATOM 2294 O O . THR B 1 66 ? 8.797 -23.594 1.95 1 97.62 66 THR B O 1
ATOM 2297 N N . VAL B 1 67 ? 7.777 -23.062 0.033 1 98 67 VAL B N 1
ATOM 2298 C CA . VAL B 1 67 ? 8.656 -21.922 -0.21 1 98 67 VAL B CA 1
ATOM 2299 C C . VAL B 1 67 ? 8.516 -20.922 0.93 1 98 67 VAL B C 1
ATOM 2301 O O . VAL B 1 67 ? 9.523 -20.469 1.49 1 98 67 VAL B O 1
ATOM 2304 N N . VAL B 1 68 ? 7.324 -20.609 1.306 1 97.56 68 VAL B N 1
ATOM 2305 C CA . VAL B 1 68 ? 7.055 -19.656 2.373 1 97.56 68 VAL B CA 1
ATOM 2306 C C . VAL B 1 68 ? 7.645 -20.156 3.686 1 97.56 68 VAL B C 1
ATOM 2308 O O . VAL B 1 68 ? 8.281 -19.406 4.422 1 97.56 68 VAL B O 1
ATOM 2311 N N . ASP B 1 69 ? 7.477 -21.422 3.965 1 97.31 69 ASP B N 1
ATOM 2312 C CA . ASP B 1 69 ? 7.98 -22.031 5.195 1 97.31 69 ASP B CA 1
ATOM 2313 C C . ASP B 1 69 ? 9.508 -21.969 5.254 1 97.31 69 ASP B C 1
ATOM 2315 O O . ASP B 1 69 ? 10.078 -21.656 6.301 1 97.31 69 ASP B O 1
ATOM 2319 N N . GLU B 1 70 ? 10.102 -22.297 4.164 1 97.12 70 GLU B N 1
ATOM 2320 C CA . GLU B 1 70 ? 11.562 -22.281 4.109 1 97.12 70 GLU B CA 1
ATOM 2321 C C . GLU B 1 70 ? 12.117 -20.875 4.328 1 97.12 70 GLU B C 1
ATOM 2323 O O . GLU B 1 70 ? 13.094 -20.703 5.055 1 97.12 70 GLU B O 1
ATOM 2328 N N . ILE B 1 71 ? 11.492 -19.922 3.74 1 97.69 71 ILE B N 1
ATOM 2329 C CA . ILE B 1 71 ? 11.93 -18.531 3.902 1 97.69 71 ILE B CA 1
ATOM 2330 C C . ILE B 1 71 ? 11.75 -18.109 5.355 1 97.69 71 ILE B C 1
ATOM 2332 O O . ILE B 1 71 ? 12.656 -17.516 5.957 1 97.69 71 ILE B O 1
ATOM 2336 N N . THR B 1 72 ? 10.586 -18.344 5.91 1 97.38 72 THR B N 1
ATOM 2337 C CA . THR B 1 72 ? 10.273 -17.969 7.285 1 97.38 72 THR B CA 1
ATOM 2338 C C . THR B 1 72 ? 11.273 -18.594 8.258 1 97.38 72 THR B C 1
ATOM 2340 O O . THR B 1 72 ? 11.672 -17.953 9.242 1 97.38 72 THR B O 1
ATOM 2343 N N . SER B 1 73 ? 11.672 -19.797 7.973 1 96.56 73 SER B N 1
ATOM 2344 C CA . SER B 1 73 ? 12.578 -20.516 8.859 1 96.56 73 SER B CA 1
ATOM 2345 C C . SER B 1 73 ? 13.953 -19.859 8.898 1 96.56 73 SER B C 1
ATOM 2347 O O . SER B 1 73 ? 14.727 -20.078 9.828 1 96.56 73 SER B O 1
ATOM 2349 N N . GLN B 1 74 ? 14.273 -19.062 7.867 1 96.5 74 GLN B N 1
ATOM 2350 C CA . GLN B 1 74 ? 15.578 -18.406 7.797 1 96.5 74 GLN B CA 1
ATOM 2351 C C . GLN B 1 74 ? 15.633 -17.188 8.719 1 96.5 74 GLN B C 1
ATOM 2353 O O . GLN B 1 74 ? 16.703 -16.625 8.953 1 96.5 74 GLN B O 1
ATOM 2358 N N . ALA B 1 75 ? 14.508 -16.703 9.234 1 96.88 75 ALA B N 1
ATOM 2359 C CA . ALA B 1 75 ? 14.414 -15.602 10.188 1 96.88 75 ALA B CA 1
ATOM 2360 C C . ALA B 1 75 ? 15.07 -14.336 9.633 1 96.88 75 ALA B C 1
ATOM 2362 O O . ALA B 1 75 ? 15.906 -13.719 10.305 1 96.88 75 ALA B O 1
ATOM 2363 N N . ILE B 1 76 ? 14.68 -13.984 8.453 1 97.19 76 ILE B N 1
ATOM 2364 C CA . ILE B 1 76 ? 15.227 -12.82 7.758 1 97.19 76 ILE B CA 1
ATOM 2365 C C . ILE B 1 76 ? 14.461 -11.57 8.164 1 97.19 76 ILE B C 1
ATOM 2367 O O . ILE B 1 76 ? 13.234 -11.594 8.297 1 97.19 76 ILE B O 1
ATOM 2371 N N . ALA B 1 77 ? 15.227 -10.516 8.359 1 97.69 77 ALA B N 1
ATOM 2372 C CA . ALA B 1 77 ? 14.594 -9.227 8.641 1 97.69 77 ALA B CA 1
ATOM 2373 C C . ALA B 1 77 ? 13.891 -8.68 7.41 1 97.69 77 ALA B C 1
ATOM 2375 O O . ALA B 1 77 ? 14.305 -8.945 6.277 1 97.69 77 ALA B O 1
ATOM 2376 N N . HIS B 1 78 ? 12.836 -7.852 7.586 1 96.88 78 HIS B N 1
ATOM 2377 C CA . HIS B 1 78 ? 12.117 -7.23 6.48 1 96.88 78 HIS B CA 1
ATOM 2378 C C . HIS B 1 78 ? 13.062 -6.422 5.594 1 96.88 78 HIS B C 1
ATOM 2380 O O . HIS B 1 78 ? 12.93 -6.438 4.367 1 96.88 78 HIS B O 1
ATOM 2386 N N . SER B 1 79 ? 14.008 -5.758 6.168 1 95.06 79 SER B N 1
ATOM 2387 C CA . SER B 1 79 ? 14.922 -4.887 5.441 1 95.06 79 SER B CA 1
ATOM 2388 C C . SER B 1 79 ? 15.812 -5.688 4.496 1 95.06 79 SER B C 1
ATOM 2390 O O . SER B 1 79 ? 16.328 -5.145 3.518 1 95.06 79 SER B O 1
ATOM 2392 N N . ASP B 1 80 ? 15.977 -7.008 4.828 1 96.81 80 ASP B N 1
ATOM 2393 C CA . ASP B 1 80 ? 16.875 -7.848 4.035 1 96.81 80 ASP B CA 1
ATOM 2394 C C . ASP B 1 80 ? 16.078 -8.742 3.086 1 96.81 80 ASP B C 1
ATOM 2396 O O . ASP B 1 80 ? 16.656 -9.406 2.221 1 96.81 80 ASP B O 1
ATOM 2400 N N . LEU B 1 81 ? 14.805 -8.781 3.248 1 96.56 81 LEU B N 1
ATOM 2401 C CA . LEU B 1 81 ? 13.906 -9.586 2.424 1 96.56 81 LEU B CA 1
ATOM 2402 C C . LEU B 1 81 ? 13.633 -8.898 1.089 1 96.56 81 LEU B C 1
ATOM 2404 O O . LEU B 1 81 ? 13.492 -7.68 1.031 1 96.56 81 LEU B O 1
ATOM 2408 N N . ALA B 1 82 ? 13.578 -9.695 0.014 1 96.06 82 ALA B N 1
ATOM 2409 C CA . ALA B 1 82 ? 13.164 -9.117 -1.265 1 96.06 82 ALA B CA 1
ATOM 2410 C C . ALA B 1 82 ? 11.859 -8.344 -1.123 1 96.06 82 ALA B C 1
ATOM 2412 O O . ALA B 1 82 ? 10.922 -8.812 -0.466 1 96.06 82 ALA B O 1
ATOM 2413 N N . LEU B 1 83 ? 11.758 -7.203 -1.741 1 94.31 83 LEU B N 1
ATOM 2414 C CA . LEU B 1 83 ? 10.664 -6.27 -1.536 1 94.31 83 LEU B CA 1
ATOM 2415 C C . LEU B 1 83 ? 9.336 -6.895 -1.945 1 94.31 83 LEU B C 1
ATOM 2417 O O . LEU B 1 83 ? 8.305 -6.645 -1.313 1 94.31 83 LEU B O 1
ATOM 2421 N N . ASN B 1 84 ? 9.367 -7.723 -2.975 1 95.38 84 ASN B N 1
ATOM 2422 C CA . ASN B 1 84 ? 8.133 -8.344 -3.443 1 95.38 84 ASN B CA 1
ATOM 2423 C C . ASN B 1 84 ? 7.512 -9.234 -2.371 1 95.38 84 ASN B C 1
ATOM 2425 O O . ASN B 1 84 ? 6.289 -9.383 -2.309 1 95.38 84 ASN B O 1
ATOM 2429 N N . LEU B 1 85 ? 8.281 -9.758 -1.46 1 96.75 85 LEU B N 1
ATOM 2430 C CA . LEU B 1 85 ? 7.793 -10.695 -0.458 1 96.75 85 LEU B CA 1
ATOM 2431 C C . LEU B 1 85 ? 7.074 -9.961 0.668 1 96.75 85 LEU B C 1
ATOM 2433 O O . LEU B 1 85 ? 6.359 -10.578 1.462 1 96.75 85 LEU B O 1
ATOM 2437 N N . LEU B 1 86 ? 7.254 -8.656 0.655 1 95.25 86 LEU B N 1
ATOM 2438 C CA . LEU B 1 86 ? 6.473 -7.871 1.602 1 95.25 86 LEU B CA 1
ATOM 2439 C C . LEU B 1 86 ? 4.98 -7.984 1.301 1 95.25 86 LEU B C 1
ATOM 2441 O O . LEU B 1 86 ? 4.148 -7.836 2.199 1 95.25 86 LEU B O 1
ATOM 2445 N N . ALA B 1 87 ? 4.68 -8.289 0.062 1 95.06 87 ALA B N 1
ATOM 2446 C CA . ALA B 1 87 ? 3.285 -8.492 -0.323 1 95.06 87 ALA B CA 1
ATOM 2447 C C . ALA B 1 87 ? 2.641 -9.594 0.506 1 95.06 87 ALA B C 1
ATOM 2449 O O . ALA B 1 87 ? 1.43 -9.578 0.742 1 95.06 87 ALA B O 1
ATOM 2450 N N . ILE B 1 88 ? 3.461 -10.5 0.976 1 95.62 88 ILE B N 1
ATOM 2451 C CA . ILE B 1 88 ? 2.979 -11.602 1.802 1 95.62 88 ILE B CA 1
ATOM 2452 C C . ILE B 1 88 ? 3.18 -11.273 3.277 1 95.62 88 ILE B C 1
ATOM 2454 O O . ILE B 1 88 ? 2.24 -11.359 4.074 1 95.62 88 ILE B O 1
ATOM 2458 N N . SER B 1 89 ? 4.348 -10.844 3.648 1 95.69 89 SER B N 1
ATOM 2459 C CA . SER B 1 89 ? 4.742 -10.727 5.047 1 95.69 89 SER B CA 1
ATOM 2460 C C . SER B 1 89 ? 3.965 -9.617 5.75 1 95.69 89 SER B C 1
ATOM 2462 O O . SER B 1 89 ? 3.768 -9.672 6.969 1 95.69 89 SER B O 1
ATOM 2464 N N . ILE B 1 90 ? 3.514 -8.664 4.965 1 94 90 ILE B N 1
ATOM 2465 C CA . ILE B 1 90 ? 2.754 -7.586 5.59 1 94 90 ILE B CA 1
ATOM 2466 C C . ILE B 1 90 ? 1.359 -7.512 4.973 1 94 90 ILE B C 1
ATOM 2468 O O . ILE B 1 90 ? 0.89 -6.434 4.609 1 94 90 ILE B O 1
ATOM 2472 N N . GLY B 1 91 ? 0.791 -8.664 4.863 1 91.69 91 GLY B N 1
ATOM 2473 C CA . GLY B 1 91 ? -0.564 -8.766 4.344 1 91.69 91 GLY B CA 1
ATOM 2474 C C . GLY B 1 91 ? -1.576 -7.992 5.168 1 91.69 91 GLY B C 1
ATOM 2475 O O . GLY B 1 91 ? -2.457 -7.328 4.613 1 91.69 91 GLY B O 1
ATOM 2476 N N . GLY B 1 92 ? -1.481 -8.016 6.453 1 90.44 92 GLY B N 1
ATOM 2477 C CA . GLY B 1 92 ? -2.369 -7.301 7.355 1 90.44 92 GLY B CA 1
ATOM 2478 C C . GLY B 1 92 ? -2.439 -5.812 7.074 1 90.44 92 GLY B C 1
ATOM 2479 O O . GLY B 1 92 ? -3.512 -5.281 6.781 1 90.44 92 GLY B O 1
ATOM 2480 N N . PRO B 1 93 ? -1.317 -5.184 7.113 1 92.06 93 PRO B N 1
ATOM 2481 C CA . PRO B 1 93 ? -1.272 -3.752 6.801 1 92.06 93 PRO B CA 1
ATOM 2482 C C . PRO B 1 93 ? -1.856 -3.428 5.426 1 92.06 93 PRO B C 1
ATOM 2484 O O . PRO B 1 93 ? -2.551 -2.422 5.27 1 92.06 93 PRO B O 1
ATOM 2487 N N . PHE B 1 94 ? -1.622 -4.242 4.438 1 93.5 94 PHE B N 1
ATOM 2488 C CA . PHE B 1 94 ? -2.209 -4.035 3.119 1 93.5 94 PHE B CA 1
ATOM 2489 C C . PHE B 1 94 ? -3.73 -4.109 3.186 1 93.5 94 PHE B C 1
ATOM 2491 O O . PHE B 1 94 ? -4.422 -3.273 2.6 1 93.5 94 PHE B O 1
ATOM 2498 N N . LEU B 1 95 ? -4.203 -5.102 3.854 1 91 95 LEU B N 1
ATOM 2499 C CA . LEU B 1 95 ? -5.648 -5.262 3.986 1 91 95 LEU B CA 1
ATOM 2500 C C . LEU B 1 95 ? -6.254 -4.082 4.742 1 91 95 LEU B C 1
ATOM 2502 O O . LEU B 1 95 ? -7.309 -3.57 4.355 1 91 95 LEU B O 1
ATOM 2506 N N . ALA B 1 96 ? -5.586 -3.664 5.805 1 91.62 96 ALA B N 1
ATOM 2507 C CA . ALA B 1 96 ? -6.059 -2.531 6.594 1 91.62 96 ALA B CA 1
ATOM 2508 C C . ALA B 1 96 ? -6.137 -1.266 5.746 1 91.62 96 ALA B C 1
ATOM 2510 O O . ALA B 1 96 ? -7.055 -0.458 5.906 1 91.62 96 ALA B O 1
ATOM 2511 N N . LEU B 1 97 ? -5.195 -1.117 4.875 1 92.06 97 LEU B N 1
ATOM 2512 C CA . LEU B 1 97 ? -5.133 0.06 4.016 1 92.06 97 LEU B CA 1
ATOM 2513 C C . LEU B 1 97 ? -6.348 0.13 3.098 1 92.06 97 LEU B C 1
ATOM 2515 O O . LEU B 1 97 ? -6.816 1.22 2.76 1 92.06 97 LEU B O 1
ATOM 2519 N N . GLN B 1 98 ? -6.824 -1.019 2.709 1 88.88 98 GLN B N 1
ATOM 2520 C CA . GLN B 1 98 ? -7.949 -1.06 1.778 1 88.88 98 GLN B CA 1
ATOM 2521 C C . GLN B 1 98 ? -9.234 -0.581 2.447 1 88.88 98 GLN B C 1
ATOM 2523 O O . GLN B 1 98 ? -10.203 -0.231 1.767 1 88.88 98 GLN B O 1
ATOM 2528 N N . GLU B 1 99 ? -9.273 -0.448 3.75 1 89.69 99 GLU B N 1
ATOM 2529 C CA . GLU B 1 99 ? -10.5 -0.182 4.496 1 89.69 99 GLU B CA 1
ATOM 2530 C C . GLU B 1 99 ? -10.508 1.242 5.043 1 89.69 99 GLU B C 1
ATOM 2532 O O . GLU B 1 99 ? -11.453 1.636 5.738 1 89.69 99 GLU B O 1
ATOM 2537 N N . VAL B 1 100 ? -9.508 1.951 4.805 1 90.75 100 VAL B N 1
ATOM 2538 C CA . VAL B 1 100 ? -9.406 3.256 5.449 1 90.75 100 VAL B CA 1
ATOM 2539 C C . VAL B 1 100 ? -9.359 4.355 4.391 1 90.75 100 VAL B C 1
ATOM 2541 O O . VAL B 1 100 ? -8.984 4.102 3.242 1 90.75 100 VAL B O 1
ATOM 2544 N N . ARG B 1 101 ? -9.758 5.531 4.852 1 89.44 101 ARG B N 1
ATOM 2545 C CA . ARG B 1 101 ? -9.734 6.734 4.027 1 89.44 101 ARG B CA 1
ATOM 2546 C C . ARG B 1 101 ? -9.305 7.949 4.84 1 89.44 101 ARG B C 1
ATOM 2548 O O . ARG B 1 101 ? -9.102 7.852 6.051 1 89.44 101 ARG B O 1
ATOM 2555 N N . GLY B 1 102 ? -9.102 9.094 4.141 1 90.5 102 GLY B N 1
ATOM 2556 C CA . GLY B 1 102 ? -8.758 10.32 4.836 1 90.5 102 GLY B CA 1
ATOM 2557 C C . GLY B 1 102 ? -7.391 10.281 5.488 1 90.5 102 GLY B C 1
ATOM 2558 O O . GLY B 1 102 ? -6.441 9.734 4.922 1 90.5 102 GLY B O 1
ATOM 2559 N N . LEU B 1 103 ? -7.262 10.805 6.652 1 93.62 103 LEU B N 1
ATOM 2560 C CA . LEU B 1 103 ? -5.977 10.922 7.336 1 93.62 103 LEU B CA 1
ATOM 2561 C C . LEU B 1 103 ? -5.48 9.547 7.785 1 93.62 103 LEU B C 1
ATOM 2563 O O . LEU B 1 103 ? -4.273 9.297 7.809 1 93.62 103 LEU B O 1
ATOM 2567 N N . LYS B 1 104 ? -6.461 8.695 8.125 1 93.69 104 LYS B N 1
ATOM 2568 C CA . LYS B 1 104 ? -6.09 7.352 8.562 1 93.69 104 LYS B CA 1
ATOM 2569 C C . LYS B 1 104 ? -5.383 6.586 7.453 1 93.69 104 LYS B C 1
ATOM 2571 O O . LYS B 1 104 ? -4.488 5.777 7.719 1 93.69 104 LYS B O 1
ATOM 2576 N N . MET B 1 105 ? -5.773 6.848 6.258 1 93.81 105 MET B N 1
ATOM 2577 C CA . MET B 1 105 ? -5.152 6.203 5.105 1 93.81 105 MET B CA 1
ATOM 2578 C C . MET B 1 105 ? -3.668 6.543 5.023 1 93.81 105 MET B C 1
ATOM 2580 O O . MET B 1 105 ? -2.838 5.668 4.777 1 93.81 105 MET B O 1
ATOM 2584 N N . TRP B 1 106 ? -3.328 7.75 5.324 1 94.81 106 TRP B N 1
ATOM 2585 C CA . TRP B 1 106 ? -1.936 8.188 5.27 1 94.81 106 TRP B CA 1
ATOM 2586 C C . TRP B 1 106 ? -1.104 7.477 6.336 1 94.81 106 TRP B C 1
ATOM 2588 O O . TRP B 1 106 ? 0.018 7.039 6.066 1 94.81 106 TRP B O 1
ATOM 2598 N N . ARG B 1 107 ? -1.7 7.414 7.461 1 94.75 107 ARG B N 1
ATOM 2599 C CA . ARG B 1 107 ? -1.017 6.723 8.555 1 94.75 107 ARG B CA 1
ATOM 2600 C C . ARG B 1 107 ? -0.726 5.273 8.188 1 94.75 107 ARG B C 1
ATOM 2602 O O . ARG B 1 107 ? 0.374 4.773 8.43 1 94.75 107 ARG B O 1
ATOM 2609 N N . LYS B 1 108 ? -1.664 4.664 7.59 1 94.25 108 LYS B N 1
ATOM 2610 C CA . LYS B 1 108 ? -1.52 3.258 7.227 1 94.25 108 LYS B CA 1
ATOM 2611 C C . LYS B 1 108 ? -0.497 3.084 6.105 1 94.25 108 LYS B C 1
ATOM 2613 O O . LYS B 1 108 ? 0.25 2.104 6.09 1 94.25 108 LYS B O 1
ATOM 2618 N N . ARG B 1 109 ? -0.474 4 5.176 1 94.56 109 ARG B N 1
ATOM 2619 C CA . ARG B 1 109 ? 0.532 3.945 4.121 1 94.56 109 ARG B CA 1
ATOM 2620 C C . ARG B 1 109 ? 1.94 4.012 4.703 1 94.56 109 ARG B C 1
ATOM 2622 O O . ARG B 1 109 ? 2.814 3.234 4.312 1 94.56 109 ARG B O 1
ATOM 2629 N N . ILE B 1 110 ? 2.121 4.914 5.625 1 94.94 110 ILE B N 1
ATOM 2630 C CA . ILE B 1 110 ? 3.438 5.086 6.227 1 94.94 110 ILE B CA 1
ATOM 2631 C C . ILE B 1 110 ? 3.812 3.838 7.02 1 94.94 110 ILE B C 1
ATOM 2633 O O . ILE B 1 110 ? 4.957 3.383 6.973 1 94.94 110 ILE B O 1
ATOM 2637 N N . GLU B 1 111 ? 2.811 3.348 7.727 1 93.75 111 GLU B N 1
ATOM 2638 C CA . GLU B 1 111 ? 3.041 2.1 8.453 1 93.75 111 GLU B CA 1
ATOM 2639 C C . GLU B 1 111 ? 3.49 0.989 7.504 1 93.75 111 GLU B C 1
ATOM 2641 O O . GLU B 1 111 ? 4.469 0.291 7.781 1 93.75 111 GLU B O 1
ATOM 2646 N N . LEU B 1 112 ? 2.85 0.84 6.469 1 93.69 112 LEU B N 1
ATOM 2647 C CA . LEU B 1 112 ? 3.164 -0.171 5.465 1 93.69 112 LEU B CA 1
ATOM 2648 C C . LEU B 1 112 ? 4.578 0.018 4.93 1 93.69 112 LEU B C 1
ATOM 2650 O O . LEU B 1 112 ? 5.363 -0.931 4.891 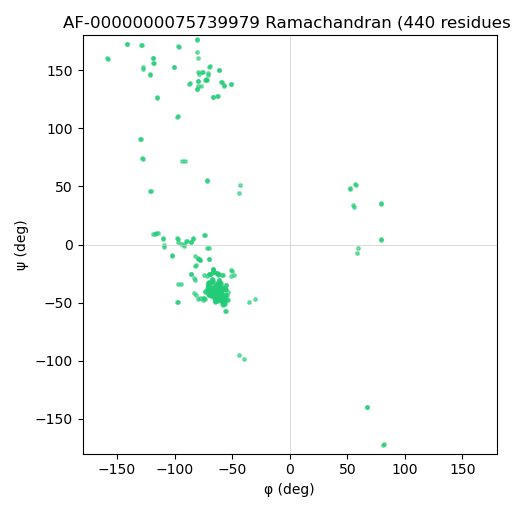1 93.69 112 LEU B O 1
ATOM 2654 N N . LEU B 1 113 ? 4.938 1.221 4.555 1 93.44 113 LEU B N 1
ATOM 2655 C CA . LEU B 1 113 ? 6.23 1.528 3.957 1 93.44 113 LEU B CA 1
ATOM 2656 C C . LEU B 1 113 ? 7.355 1.344 4.969 1 93.44 113 LEU B C 1
ATOM 2658 O O . LEU B 1 113 ? 8.461 0.93 4.609 1 93.44 113 LEU B O 1
ATOM 2662 N N . SER B 1 114 ? 7.039 1.604 6.211 1 93.19 114 SER B N 1
ATOM 2663 C CA . SER B 1 114 ? 8.055 1.493 7.25 1 93.19 114 SER B CA 1
ATOM 2664 C C . SER B 1 114 ? 8.492 0.046 7.441 1 93.19 114 SER B C 1
ATOM 2666 O O . SER B 1 114 ? 9.617 -0.215 7.891 1 93.19 114 SER B O 1
ATOM 2668 N N . HIS B 1 115 ? 7.68 -0.908 7.055 1 93.31 115 HIS B N 1
ATOM 2669 C CA . HIS B 1 115 ? 8.023 -2.318 7.188 1 93.31 115 HIS B CA 1
ATOM 2670 C C . HIS B 1 115 ? 9.18 -2.693 6.266 1 93.31 115 HIS B C 1
ATOM 2672 O O . HIS B 1 115 ? 9.977 -3.578 6.586 1 93.31 115 HIS B O 1
ATOM 2678 N N . ALA B 1 116 ? 9.281 -2.023 5.188 1 91.62 116 ALA B N 1
ATOM 2679 C CA . ALA B 1 116 ? 10.312 -2.332 4.199 1 91.62 116 ALA B CA 1
ATOM 2680 C C . ALA B 1 116 ? 11.711 -2.131 4.781 1 91.62 116 ALA B C 1
ATOM 2682 O O . ALA B 1 116 ? 12.672 -2.762 4.332 1 91.62 116 ALA B O 1
ATOM 2683 N N . GLU B 1 117 ? 11.812 -1.291 5.773 1 91.81 117 GLU B N 1
ATOM 2684 C CA . GLU B 1 117 ? 13.117 -0.984 6.344 1 91.81 117 GLU B CA 1
ATOM 2685 C C . GLU B 1 117 ? 13.266 -1.572 7.742 1 91.81 117 GLU B C 1
ATOM 2687 O O . GLU B 1 117 ? 14.273 -1.341 8.422 1 91.81 117 GLU B O 1
ATOM 2692 N N . SER B 1 118 ? 12.32 -2.307 8.148 1 95.19 118 SER B N 1
ATOM 2693 C CA . SER B 1 118 ? 12.281 -2.816 9.516 1 95.19 118 SER B CA 1
ATOM 2694 C C . SER B 1 118 ? 13.312 -3.922 9.719 1 95.19 118 SER B C 1
ATOM 2696 O O . SER B 1 118 ? 13.5 -4.773 8.852 1 95.19 118 SER B O 1
ATOM 2698 N N . GLN B 1 119 ? 13.906 -3.904 10.875 1 95.88 119 GLN B N 1
ATOM 2699 C CA . GLN B 1 119 ? 14.867 -4.938 11.242 1 95.88 119 GLN B CA 1
ATOM 2700 C C . GLN B 1 119 ? 14.172 -6.109 11.938 1 95.88 119 GLN B C 1
ATOM 2702 O O . GLN B 1 119 ? 14.82 -7.098 12.289 1 95.88 119 GLN B O 1
ATOM 2707 N N . GLN B 1 120 ? 12.859 -6.008 12.016 1 95.88 120 GLN B N 1
ATOM 2708 C CA . GLN B 1 120 ? 12.102 -7.117 12.586 1 95.88 120 GLN B CA 1
ATOM 2709 C C . GLN B 1 120 ? 12.07 -8.312 11.648 1 95.88 120 GLN B C 1
ATOM 2711 O O . GLN B 1 120 ? 11.945 -8.156 10.43 1 95.88 120 GLN B O 1
ATOM 2716 N N . VAL B 1 121 ? 12.156 -9.461 12.242 1 97.06 121 VAL B N 1
ATOM 2717 C CA . VAL B 1 121 ? 12.133 -10.703 11.469 1 97.06 121 VAL B CA 1
ATOM 2718 C C . VAL B 1 121 ? 10.797 -10.836 10.742 1 97.06 121 VAL B C 1
ATOM 2720 O O . VAL B 1 121 ? 9.734 -10.633 11.336 1 97.06 121 VAL B O 1
ATOM 2723 N N . ALA B 1 122 ? 10.859 -11.055 9.469 1 95.94 122 ALA B N 1
ATOM 2724 C CA . ALA B 1 122 ? 9.664 -11.211 8.641 1 95.94 122 ALA B CA 1
ATOM 2725 C C . ALA B 1 122 ? 9.102 -12.625 8.758 1 95.94 122 ALA B C 1
ATOM 2727 O O . ALA B 1 122 ? 9.859 -13.602 8.766 1 95.94 122 ALA B O 1
ATOM 2728 N N . THR B 1 123 ? 7.848 -12.695 8.938 1 94.94 123 THR B N 1
ATOM 2729 C CA . THR B 1 123 ? 7.137 -13.969 8.875 1 94.94 123 THR B CA 1
ATOM 2730 C C . THR B 1 123 ? 6.164 -13.992 7.703 1 94.94 123 THR B C 1
ATOM 2732 O O . THR B 1 123 ? 5.371 -13.062 7.527 1 94.94 123 THR B O 1
ATOM 2735 N N . LEU B 1 124 ? 6.273 -14.977 6.914 1 96.12 124 LEU B N 1
ATOM 2736 C CA . LEU B 1 124 ? 5.324 -15.18 5.824 1 96.12 124 LEU B CA 1
ATOM 2737 C C . LEU B 1 124 ? 4.25 -16.188 6.219 1 96.12 124 LEU B C 1
ATOM 2739 O O . LEU B 1 124 ? 4.523 -17.391 6.32 1 96.12 124 LEU B O 1
ATOM 2743 N N . PRO B 1 125 ? 3.111 -15.711 6.387 1 91.88 125 PRO B N 1
ATOM 2744 C CA . PRO B 1 125 ? 2.057 -16.641 6.797 1 91.88 125 PRO B CA 1
ATOM 2745 C C . PRO B 1 125 ? 1.648 -17.594 5.684 1 91.88 125 PRO B C 1
ATOM 2747 O O . PRO B 1 125 ? 1.574 -17.203 4.52 1 91.88 125 PRO B O 1
ATOM 2750 N N . ASN B 1 126 ? 1.3 -18.812 6.004 1 89 126 ASN B N 1
ATOM 2751 C CA . ASN B 1 126 ? 0.932 -19.828 5.035 1 89 126 ASN B CA 1
ATOM 2752 C C . ASN B 1 126 ? -0.518 -19.688 4.582 1 89 126 ASN B C 1
ATOM 2754 O O . ASN B 1 126 ? -0.908 -20.219 3.545 1 89 126 ASN B O 1
ATOM 2758 N N . ASP B 1 127 ? -1.251 -19 5.316 1 86.44 127 ASP B N 1
ATOM 2759 C CA . ASP B 1 127 ? -2.662 -18.828 4.98 1 86.44 127 ASP B CA 1
ATOM 2760 C C . ASP B 1 127 ? -2.887 -17.578 4.137 1 86.44 127 ASP B C 1
ATOM 2762 O O . ASP B 1 127 ? -4.016 -17.297 3.736 1 86.44 127 ASP B O 1
ATOM 2766 N N . TYR B 1 128 ? -1.801 -16.891 3.889 1 89.38 128 TYR B N 1
ATOM 2767 C CA . TYR B 1 128 ? -1.889 -15.688 3.072 1 89.38 128 TYR B CA 1
ATOM 2768 C C . TYR B 1 128 ? -0.893 -15.734 1.919 1 89.38 128 TYR B C 1
ATOM 2770 O O . TYR B 1 128 ? 0.123 -15.031 1.938 1 89.38 128 TYR B O 1
ATOM 2778 N N . VAL B 1 129 ? -1.244 -16.547 0.999 1 92.38 129 VAL B N 1
ATOM 2779 C CA . VAL B 1 129 ? -0.38 -16.781 -0.153 1 92.38 129 VAL B CA 1
ATOM 2780 C C . VAL B 1 129 ? -1.101 -16.359 -1.434 1 92.38 129 VAL B C 1
ATOM 2782 O O . VAL B 1 129 ? -2.312 -16.141 -1.425 1 92.38 129 VAL B O 1
ATOM 2785 N N . PRO B 1 130 ? -0.331 -16.125 -2.512 1 93.25 130 PRO B N 1
ATOM 2786 C CA . PRO B 1 130 ? -0.904 -15.594 -3.75 1 93.25 130 PRO B CA 1
ATOM 2787 C C . PRO B 1 130 ? -1.763 -16.609 -4.492 1 93.25 130 PRO B C 1
ATOM 2789 O O . PRO B 1 130 ? -1.51 -16.906 -5.664 1 93.25 130 PRO B O 1
ATOM 2792 N N . LEU B 1 131 ? -2.686 -17.109 -3.805 1 91.31 131 LEU B N 1
ATOM 2793 C CA . LEU B 1 131 ? -3.752 -17.969 -4.301 1 91.31 131 LEU B CA 1
ATOM 2794 C C . LEU B 1 131 ? -5.121 -17.438 -3.898 1 91.31 131 LEU B C 1
ATOM 2796 O O . LEU B 1 131 ? -5.227 -16.625 -2.975 1 91.31 131 LEU B O 1
ATOM 2800 N N . ASP B 1 132 ? -6.207 -17.656 -4.637 1 86.44 132 ASP B N 1
ATOM 2801 C CA . ASP B 1 132 ? -7.504 -17.047 -4.344 1 86.44 132 ASP B CA 1
ATOM 2802 C C . ASP B 1 132 ? -8.547 -18.109 -4.016 1 86.44 132 ASP B C 1
ATOM 2804 O O . ASP B 1 132 ? -9.742 -17.828 -3.957 1 86.44 132 ASP B O 1
ATOM 2808 N N . GLY B 1 133 ? -8.109 -19.297 -3.871 1 81.5 133 GLY B N 1
ATOM 2809 C CA . GLY B 1 133 ? -9.016 -20.375 -3.496 1 81.5 133 GLY B CA 1
ATOM 2810 C C . GLY B 1 133 ? -9.836 -20.906 -4.664 1 81.5 133 GLY B C 1
ATOM 2811 O O . GLY B 1 133 ? -10.742 -21.719 -4.477 1 81.5 133 GLY B O 1
ATOM 2812 N N . LYS B 1 134 ? -9.586 -20.422 -5.816 1 88.25 134 LYS B N 1
ATOM 2813 C CA . LYS B 1 134 ? -10.266 -20.875 -7.023 1 88.25 134 LYS B CA 1
ATOM 2814 C C . LYS B 1 134 ? -9.43 -21.922 -7.758 1 88.25 134 LYS B C 1
ATOM 2816 O O . LYS B 1 134 ? -8.297 -22.203 -7.371 1 88.25 134 LYS B O 1
ATOM 2821 N N . THR B 1 135 ? -10.086 -22.516 -8.742 1 91.56 135 THR B N 1
ATOM 2822 C CA . THR B 1 135 ? -9.375 -23.484 -9.57 1 91.56 135 THR B CA 1
ATOM 2823 C C . THR B 1 135 ? -8.148 -22.844 -10.211 1 91.56 135 THR B C 1
ATOM 2825 O O . THR B 1 135 ? -8.211 -21.719 -10.695 1 91.56 135 THR B O 1
ATOM 2828 N N . ILE B 1 136 ? -7.062 -23.594 -10.188 1 97.19 136 ILE B N 1
ATOM 2829 C CA . ILE B 1 136 ? -5.785 -23.078 -10.672 1 97.19 136 ILE B CA 1
ATOM 2830 C C . ILE B 1 136 ? -5.863 -22.844 -12.18 1 97.19 136 ILE B C 1
ATOM 2832 O O . ILE B 1 136 ? -6.293 -23.719 -12.93 1 97.19 136 ILE B O 1
ATOM 2836 N N . ARG B 1 137 ? -5.535 -21.703 -12.586 1 97.19 137 ARG B N 1
ATOM 2837 C CA . ARG B 1 137 ? -5.441 -21.266 -13.977 1 97.19 137 ARG B CA 1
ATOM 2838 C C . ARG B 1 137 ? -4.086 -20.625 -14.258 1 97.19 137 ARG B C 1
ATOM 2840 O O . ARG B 1 137 ? -3.273 -20.453 -13.352 1 97.19 137 ARG B O 1
ATOM 2847 N N . PRO B 1 138 ? -3.801 -20.344 -15.492 1 97.69 138 PRO B N 1
ATOM 2848 C CA . PRO B 1 138 ? -2.496 -19.766 -15.82 1 97.69 138 PRO B CA 1
ATOM 2849 C C . PRO B 1 138 ? -2.201 -18.484 -15.031 1 97.69 138 PRO B C 1
ATOM 2851 O O . PRO B 1 138 ? -1.06 -18.266 -14.625 1 97.69 138 PRO B O 1
ATOM 2854 N N . ASP B 1 139 ? -3.184 -17.703 -14.758 1 96.94 139 ASP B N 1
ATOM 2855 C CA .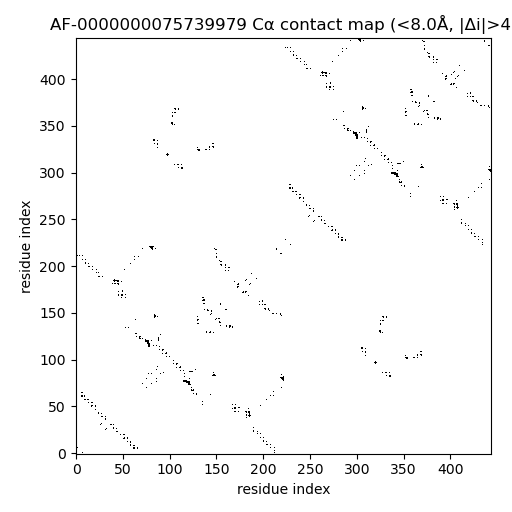 ASP B 1 139 ? -3.016 -16.438 -14.047 1 96.94 139 ASP B CA 1
ATOM 2856 C C . ASP B 1 139 ? -2.445 -16.672 -12.648 1 96.94 139 ASP B C 1
ATOM 2858 O O . ASP B 1 139 ? -1.703 -15.828 -12.133 1 96.94 139 ASP B O 1
ATOM 2862 N N . HIS B 1 140 ? -2.756 -17.781 -12.078 1 97.94 140 HIS B N 1
ATOM 2863 C CA . HIS B 1 140 ? -2.23 -18.094 -10.75 1 97.94 140 HIS B CA 1
ATOM 2864 C C . HIS B 1 140 ? -0.711 -18.219 -10.773 1 97.94 140 HIS B C 1
ATOM 2866 O O . HIS B 1 140 ? -0.029 -17.688 -9.898 1 97.94 140 HIS B O 1
ATOM 2872 N N . TYR B 1 141 ? -0.207 -18.859 -11.742 1 98.5 141 TYR B N 1
ATOM 2873 C CA . TYR B 1 141 ? 1.238 -19.031 -11.828 1 98.5 141 TYR B CA 1
ATOM 2874 C C . TYR B 1 141 ? 1.927 -17.719 -12.164 1 98.5 141 TYR B C 1
ATOM 2876 O O . TYR B 1 141 ? 3.031 -17.438 -11.688 1 98.5 141 TYR B O 1
ATOM 2884 N N . GLU B 1 142 ? 1.271 -16.922 -12.992 1 97.69 142 GLU B N 1
ATOM 2885 C CA . GLU B 1 142 ? 1.815 -15.594 -13.258 1 97.69 142 GLU B CA 1
ATOM 2886 C C . GLU B 1 142 ? 1.979 -14.797 -11.969 1 97.69 142 GLU B C 1
ATOM 2888 O O . GLU B 1 142 ? 3.023 -14.18 -11.742 1 97.69 142 GLU B O 1
ATOM 2893 N N . VAL B 1 143 ? 1 -14.859 -11.148 1 97.69 143 VAL B N 1
ATOM 2894 C CA . VAL B 1 143 ? 0.998 -14.117 -9.891 1 97.69 143 VAL B CA 1
ATOM 2895 C C . VAL B 1 143 ? 2.035 -14.703 -8.938 1 97.69 143 VAL B C 1
ATOM 2897 O O . VAL B 1 143 ? 2.768 -13.969 -8.273 1 97.69 143 VAL B O 1
ATOM 2900 N N . ILE B 1 144 ? 2.143 -16 -8.875 1 98.38 144 ILE B N 1
ATOM 2901 C CA . ILE B 1 144 ? 3.143 -16.656 -8.039 1 98.38 144 ILE B CA 1
ATOM 2902 C C . ILE B 1 144 ? 4.539 -16.203 -8.461 1 98.38 144 ILE B C 1
ATOM 2904 O O . ILE B 1 144 ? 5.363 -15.852 -7.613 1 98.38 144 ILE B O 1
ATOM 2908 N N . TRP B 1 145 ? 4.746 -16.203 -9.781 1 98.5 145 TRP B N 1
ATOM 2909 C CA . TRP B 1 145 ? 6.039 -15.789 -10.305 1 98.5 145 TRP B CA 1
ATOM 2910 C C . TRP B 1 145 ? 6.336 -14.336 -9.945 1 98.5 145 TRP B C 1
ATOM 2912 O O . TRP B 1 145 ? 7.461 -14 -9.57 1 98.5 145 TRP B O 1
ATOM 2922 N N . LEU B 1 146 ? 5.34 -13.531 -10.023 1 96.94 146 LEU B N 1
ATOM 2923 C CA . LEU B 1 146 ? 5.484 -12.109 -9.734 1 96.94 146 LEU B CA 1
ATOM 2924 C C . LEU B 1 146 ? 5.773 -11.875 -8.258 1 96.94 146 LEU B C 1
ATOM 2926 O O . LEU B 1 146 ? 6.684 -11.125 -7.906 1 96.94 146 LEU B O 1
ATOM 2930 N N . VAL B 1 147 ? 5.102 -12.531 -7.375 1 97.38 147 VAL B N 1
ATOM 2931 C CA . VAL B 1 147 ? 5.191 -12.312 -5.938 1 97.38 147 VAL B CA 1
ATOM 2932 C C . VAL B 1 147 ? 6.539 -12.812 -5.418 1 97.38 147 VAL B C 1
ATOM 2934 O O . VAL B 1 147 ? 7.219 -12.109 -4.668 1 97.38 147 VAL B O 1
ATOM 2937 N N . PHE B 1 148 ? 6.969 -13.969 -5.883 1 97.75 148 PHE B N 1
ATOM 2938 C CA . PHE B 1 148 ? 8.227 -14.516 -5.391 1 97.75 148 PHE B CA 1
ATOM 2939 C C . PHE B 1 148 ? 9.406 -13.961 -6.18 1 97.75 148 PHE B C 1
ATOM 2941 O O . PHE B 1 148 ? 10.539 -13.938 -5.691 1 97.75 148 PHE B O 1
ATOM 2948 N N . GLY B 1 149 ? 9.117 -13.547 -7.445 1 97.12 149 GLY B N 1
ATOM 2949 C CA . GLY B 1 149 ? 10.195 -13.078 -8.305 1 97.12 149 GLY B CA 1
ATOM 2950 C C . GLY B 1 149 ? 10.992 -14.203 -8.93 1 97.12 149 GLY B C 1
ATOM 2951 O O . GLY B 1 149 ? 12.219 -14.117 -9.031 1 97.12 149 GLY B O 1
ATOM 2952 N N . PHE B 1 150 ? 10.305 -15.281 -9.25 1 97.88 150 PHE B N 1
ATOM 2953 C CA . PHE B 1 150 ? 10.977 -16.391 -9.906 1 97.88 150 PHE B CA 1
ATOM 2954 C C . PHE B 1 150 ? 11.555 -15.961 -11.25 1 97.88 150 PHE B C 1
ATOM 2956 O O . PHE B 1 150 ? 10.953 -15.141 -11.953 1 97.88 150 PHE B O 1
ATOM 2963 N N . ASP B 1 151 ? 12.625 -16.594 -11.633 1 96.88 151 ASP B N 1
ATOM 2964 C CA . ASP B 1 151 ? 13.25 -16.297 -12.922 1 96.88 151 ASP B CA 1
ATOM 2965 C C . ASP B 1 151 ? 12.5 -17 -14.062 1 96.88 151 ASP B C 1
ATOM 2967 O O . ASP B 1 151 ? 11.906 -18.047 -13.859 1 96.88 151 ASP B O 1
ATOM 2971 N N . GLY B 1 152 ? 12.539 -16.297 -15.211 1 96.5 152 GLY B N 1
ATOM 2972 C CA . GLY B 1 152 ? 12.016 -16.938 -16.406 1 96.5 152 GLY B CA 1
ATOM 2973 C C . GLY B 1 152 ? 10.508 -16.859 -16.5 1 96.5 152 GLY B C 1
ATOM 2974 O O . GLY B 1 152 ? 9.859 -16.172 -15.703 1 96.5 152 GLY B O 1
ATOM 2975 N N . PRO B 1 153 ? 9.922 -17.547 -17.469 1 98.06 153 PRO B N 1
ATOM 2976 C CA . PRO B 1 153 ? 8.469 -17.547 -17.672 1 98.06 153 PRO B CA 1
ATOM 2977 C C . PRO B 1 153 ? 7.73 -18.391 -16.641 1 98.06 153 PRO B C 1
ATOM 2979 O O . PRO B 1 153 ? 8.273 -19.391 -16.156 1 98.06 153 PRO B O 1
ATOM 2982 N N . SER B 1 154 ? 6.57 -18.031 -16.297 1 98.31 154 SER B N 1
ATOM 2983 C CA . SER B 1 154 ? 5.785 -18.75 -15.312 1 98.31 154 SER B CA 1
ATOM 2984 C C . SER B 1 154 ? 5.324 -20.109 -15.844 1 98.31 154 SER B C 1
ATOM 2986 O O . SER B 1 154 ? 5.07 -21.031 -15.07 1 98.31 154 SER B O 1
ATOM 2988 N N . LEU B 1 155 ? 5.23 -20.203 -17.188 1 98.62 155 LEU B N 1
ATOM 2989 C CA . LEU B 1 155 ? 4.848 -21.469 -17.828 1 98.62 155 LEU B CA 1
ATOM 2990 C C . LEU B 1 155 ? 5.934 -21.938 -18.781 1 98.62 155 LEU B C 1
ATOM 2992 O O . LEU B 1 155 ? 6.609 -21.125 -19.406 1 98.62 155 LEU B O 1
ATOM 2996 N N . PRO B 1 156 ? 6.094 -23.25 -18.891 1 97.44 156 PRO B N 1
ATOM 2997 C CA . PRO B 1 156 ? 7.148 -23.766 -19.766 1 97.44 156 PRO B CA 1
ATOM 2998 C C . PRO B 1 156 ? 6.848 -23.547 -21.234 1 97.44 156 PRO B C 1
ATOM 3000 O O . PRO B 1 156 ? 7.773 -23.406 -22.047 1 97.44 156 PRO B O 1
ATOM 3003 N N . ASP B 1 157 ? 5.574 -23.578 -21.594 1 95.12 157 ASP B N 1
ATOM 3004 C CA . ASP B 1 157 ? 5.164 -23.344 -22.984 1 95.12 157 ASP B CA 1
ATOM 3005 C C . ASP B 1 157 ? 3.699 -22.906 -23.047 1 95.12 157 ASP B C 1
ATOM 3007 O O . ASP B 1 157 ? 2.939 -23.125 -22.109 1 95.12 157 ASP B O 1
ATOM 3011 N N . PRO B 1 158 ? 3.312 -22.25 -24.188 1 94.94 158 PRO B N 1
ATOM 3012 C CA . PRO B 1 158 ? 1.934 -21.781 -24.328 1 94.94 158 PRO B CA 1
ATOM 3013 C C . PRO B 1 158 ? 0.912 -22.906 -24.266 1 94.94 158 PRO B C 1
ATOM 3015 O O . PRO B 1 158 ? -0.221 -22.703 -23.828 1 94.94 158 PRO B O 1
ATOM 3018 N N . ARG B 1 159 ? 1.23 -24.062 -24.719 1 95.94 159 ARG B N 1
ATOM 3019 C CA . ARG B 1 159 ? 0.323 -25.203 -24.703 1 95.94 159 ARG B CA 1
ATOM 3020 C C . ARG B 1 159 ? -0.062 -25.562 -23.266 1 95.94 159 ARG B C 1
ATOM 3022 O O . ARG B 1 159 ? -1.158 -26.078 -23.016 1 95.94 159 ARG B O 1
ATOM 3029 N N . THR B 1 160 ? 0.892 -25.344 -22.328 1 97.88 160 THR B N 1
ATOM 3030 C CA . THR B 1 160 ? 0.606 -25.594 -20.922 1 97.88 160 THR B CA 1
ATOM 3031 C C . THR B 1 160 ? -0.521 -24.688 -20.438 1 97.88 160 THR B C 1
ATOM 3033 O O . THR B 1 160 ? -1.385 -25.125 -19.672 1 97.88 160 THR B O 1
ATOM 3036 N N . GLY B 1 161 ? -0.5 -23.422 -20.859 1 97.94 161 GLY B N 1
ATOM 3037 C CA . GLY B 1 161 ? -1.575 -22.516 -20.516 1 97.94 161 GLY B CA 1
ATOM 3038 C C . GLY B 1 161 ? -2.934 -22.969 -21 1 97.94 161 GLY B C 1
ATOM 3039 O O . GLY B 1 161 ? -3.926 -22.891 -20.281 1 97.94 161 GLY B O 1
ATOM 3040 N N . LEU B 1 162 ? -2.932 -23.422 -22.172 1 96.75 162 LEU B N 1
ATOM 3041 C CA . LEU B 1 162 ? -4.168 -23.922 -22.75 1 96.75 162 LEU B CA 1
ATOM 3042 C C . LEU B 1 162 ? -4.66 -25.156 -21.984 1 96.75 162 LEU B C 1
ATOM 3044 O O . LEU B 1 162 ? -5.855 -25.297 -21.734 1 96.75 162 LEU B O 1
ATOM 3048 N N . ALA B 1 163 ? -3.75 -26.031 -21.656 1 96.94 163 ALA B N 1
ATOM 3049 C CA . ALA B 1 163 ? -4.094 -27.234 -20.906 1 96.94 163 ALA B CA 1
ATOM 3050 C C . ALA B 1 163 ? -4.73 -26.875 -19.562 1 96.94 163 ALA B C 1
ATOM 3052 O O . ALA B 1 163 ? -5.766 -27.438 -19.188 1 96.94 163 ALA B O 1
ATOM 3053 N N . LEU B 1 164 ? -4.113 -25.969 -18.875 1 97.75 164 LEU B N 1
ATOM 3054 C CA . LEU B 1 164 ? -4.629 -25.516 -17.578 1 97.75 164 LEU B CA 1
ATOM 3055 C C . LEU B 1 164 ? -6.039 -24.953 -17.734 1 97.75 164 LEU B C 1
ATOM 3057 O O . LEU B 1 164 ? -6.918 -25.25 -16.922 1 97.75 164 LEU B O 1
ATOM 3061 N N . LYS B 1 165 ? -6.258 -24.172 -18.734 1 97.06 165 LYS B N 1
ATOM 3062 C CA . LYS B 1 165 ? -7.566 -23.562 -18.969 1 97.06 165 LYS B CA 1
ATOM 3063 C C . LYS B 1 165 ? -8.617 -24.641 -19.234 1 97.06 165 LYS B C 1
ATOM 3065 O O . LYS B 1 165 ? -9.711 -24.594 -18.672 1 97.06 165 LYS B O 1
ATOM 3070 N N . MET B 1 166 ? -8.297 -25.562 -20.031 1 94 166 MET B N 1
ATOM 3071 C CA . MET B 1 166 ? -9.234 -26.625 -20.391 1 94 166 MET B CA 1
ATOM 3072 C C . MET B 1 166 ? -9.594 -27.453 -19.172 1 94 166 MET B C 1
ATOM 3074 O O . MET B 1 166 ? -10.773 -27.75 -18.938 1 94 166 MET B O 1
ATOM 3078 N N . ILE B 1 167 ? -8.594 -27.844 -18.453 1 94.06 167 ILE B N 1
ATOM 3079 C CA . ILE B 1 167 ? -8.82 -28.656 -17.266 1 94.06 167 ILE B CA 1
ATOM 3080 C C . ILE B 1 167 ? -9.711 -27.891 -16.281 1 94.06 167 ILE B C 1
ATOM 3082 O O . ILE B 1 167 ? -10.664 -28.453 -15.742 1 94.06 167 ILE B O 1
ATOM 3086 N N . ALA B 1 168 ? -9.406 -26.641 -16.062 1 94.75 168 ALA B N 1
ATOM 3087 C CA . ALA B 1 168 ? -10.195 -25.828 -15.148 1 94.75 168 ALA B CA 1
ATOM 3088 C C . ALA B 1 168 ? -11.633 -25.703 -15.633 1 94.75 168 ALA B C 1
ATOM 3090 O O . ALA B 1 168 ? -12.57 -25.812 -14.844 1 94.75 168 ALA B O 1
ATOM 3091 N N . ASP B 1 169 ? -11.844 -25.453 -16.891 1 91.94 169 ASP B N 1
ATOM 3092 C CA . ASP B 1 169 ? -13.18 -25.281 -17.469 1 91.94 169 ASP B CA 1
ATOM 3093 C C . ASP B 1 169 ? -14 -26.562 -17.328 1 91.94 169 ASP B C 1
ATOM 3095 O O . ASP B 1 169 ? -15.156 -26.516 -16.906 1 91.94 169 ASP B O 1
ATOM 3099 N N . TYR B 1 170 ? -13.414 -27.641 -17.703 1 89.06 170 TYR B N 1
ATOM 3100 C CA . TYR B 1 170 ? -14.125 -28.906 -17.641 1 89.06 170 TYR B CA 1
ATOM 3101 C C . TYR B 1 170 ? -14.383 -29.328 -16.203 1 89.06 170 TYR B C 1
ATOM 3103 O O . TYR B 1 170 ? -15.453 -29.875 -15.891 1 89.06 170 TYR B O 1
ATOM 3111 N N . ARG B 1 171 ? -13.367 -29.141 -15.391 1 88 171 ARG B N 1
ATOM 3112 C CA . ARG B 1 171 ? -13.578 -29.406 -13.969 1 88 171 ARG B CA 1
ATOM 3113 C C . ARG B 1 171 ? -14.781 -28.641 -13.43 1 88 171 ARG B C 1
ATOM 3115 O O . ARG B 1 171 ? -15.617 -29.219 -12.719 1 88 171 ARG B O 1
ATOM 3122 N N . ASN B 1 172 ? -14.914 -27.328 -13.719 1 87.19 172 ASN B N 1
ATOM 3123 C CA . ASN B 1 172 ? -16 -26.469 -13.242 1 87.19 172 ASN B CA 1
ATOM 3124 C C . ASN B 1 172 ? -17.344 -26.906 -13.82 1 87.19 172 ASN B C 1
ATOM 3126 O O . ASN B 1 172 ? -18.359 -26.859 -13.125 1 87.19 172 ASN B O 1
ATOM 3130 N N . LEU B 1 173 ? -17.297 -27.266 -15.047 1 84.69 173 LEU B N 1
ATOM 3131 C CA . LEU B 1 173 ? -18.5 -27.75 -15.695 1 84.69 173 LEU B CA 1
ATOM 3132 C C . LEU B 1 173 ? -19.031 -29.016 -15 1 84.69 173 LEU B C 1
ATOM 3134 O O . LEU B 1 173 ? -20.234 -29.125 -14.758 1 84.69 173 LEU B O 1
ATOM 3138 N N . VAL B 1 174 ? -18.156 -29.891 -14.711 1 83.25 174 VAL B N 1
ATOM 3139 C CA . VAL B 1 174 ? -18.531 -31.156 -14.062 1 83.25 174 VAL B CA 1
ATOM 3140 C C . VAL B 1 174 ? -19.016 -30.875 -12.641 1 83.25 174 VAL B C 1
ATOM 3142 O O . VAL B 1 174 ? -20.047 -31.406 -12.219 1 83.25 174 VAL B O 1
ATOM 3145 N N . ALA B 1 175 ? -18.344 -30.047 -11.969 1 79.25 175 ALA B N 1
ATOM 3146 C CA . ALA B 1 175 ? -18.656 -29.766 -10.57 1 79.25 175 ALA B CA 1
ATOM 3147 C C . ALA B 1 175 ? -19.984 -29.031 -10.445 1 79.25 175 ALA B C 1
ATOM 3149 O O . ALA B 1 175 ? -20.703 -29.203 -9.453 1 79.25 175 ALA B O 1
ATOM 3150 N N . HIS B 1 176 ? -20.375 -28.125 -11.312 1 77.44 176 HIS B N 1
ATOM 3151 C CA . HIS B 1 176 ? -21.609 -27.344 -11.258 1 77.44 176 HIS B CA 1
ATOM 3152 C C . HIS B 1 176 ? -22.766 -28.125 -11.859 1 77.44 176 HIS B C 1
ATOM 3154 O O . HIS B 1 176 ? -23.906 -27.641 -11.852 1 77.44 176 HIS B O 1
ATOM 3160 N N . GLY B 1 177 ? -22.625 -29.25 -12.219 1 71.06 177 GLY B N 1
ATOM 3161 C CA . GLY B 1 177 ? -23.672 -30.109 -12.734 1 71.06 177 GLY B CA 1
ATOM 3162 C C . GLY B 1 177 ? -24.344 -29.547 -13.984 1 71.06 177 GLY B C 1
ATOM 3163 O O . GLY B 1 177 ? -25.516 -29.828 -14.242 1 71.06 177 GLY B O 1
ATOM 3164 N N . GLU B 1 178 ? -23.906 -28.375 -14.344 1 62.25 178 GLU B N 1
ATOM 3165 C CA . GLU B 1 178 ? -24.625 -27.672 -15.398 1 62.25 178 GLU B CA 1
ATOM 3166 C C . GLU B 1 178 ? -24.969 -28.609 -16.547 1 62.25 178 GLU B C 1
ATOM 3168 O O . GLU B 1 178 ? -26.125 -28.641 -17.016 1 62.25 178 GLU B O 1
ATOM 3173 N N . GLN B 1 179 ? -24.156 -28.688 -17.641 1 56.34 179 GLN B N 1
ATOM 3174 C CA . GLN B 1 179 ? -24.484 -29.406 -18.875 1 56.34 179 GLN B CA 1
ATOM 3175 C C . GLN B 1 179 ? -24.25 -30.906 -18.719 1 56.34 179 GLN B C 1
ATOM 3177 O O . GLN B 1 179 ? -23.516 -31.328 -17.828 1 56.34 179 GLN B O 1
ATOM 3182 N N . ASP B 1 180 ? -24.938 -31.75 -19.672 1 56 180 ASP B N 1
ATOM 3183 C CA . ASP B 1 180 ? -24.609 -33.156 -19.812 1 56 180 ASP B CA 1
ATOM 3184 C C . ASP B 1 180 ? -23.094 -33.375 -19.812 1 56 180 ASP B C 1
ATOM 3186 O O . ASP B 1 180 ? -22.453 -33.312 -20.859 1 56 180 ASP B O 1
ATOM 3190 N N . THR B 1 181 ? -22.531 -32.875 -18.922 1 53.25 181 THR B N 1
ATOM 3191 C CA . THR B 1 181 ? -21.125 -32.812 -18.578 1 53.25 181 THR B CA 1
ATOM 3192 C C . THR B 1 181 ? -20.391 -34.062 -19.078 1 53.25 181 THR B C 1
ATOM 3194 O O . THR B 1 181 ? -19.266 -33.969 -19.562 1 53.25 181 THR B O 1
ATOM 3197 N N . ALA B 1 182 ? -21.094 -35.125 -18.75 1 55.66 182 ALA B N 1
ATOM 3198 C CA . ALA B 1 182 ? -20.609 -36.375 -19.312 1 55.66 182 ALA B CA 1
ATOM 3199 C C . ALA B 1 182 ? -20.406 -36.281 -20.812 1 55.66 182 ALA B C 1
ATOM 3201 O O . ALA B 1 182 ? -19.5 -36.875 -21.391 1 55.66 182 ALA B O 1
ATOM 3202 N N . THR B 1 183 ? -21.234 -35.344 -21.297 1 58.47 183 THR B N 1
ATOM 3203 C CA . THR B 1 183 ? -21.203 -35.344 -22.75 1 58.47 183 THR B CA 1
ATOM 3204 C C . THR B 1 183 ? -20.016 -34.531 -23.266 1 58.47 183 THR B C 1
ATOM 3206 O O . THR B 1 183 ? -19.312 -34.938 -24.172 1 58.47 183 THR B O 1
ATOM 3209 N N . VAL B 1 184 ? -19.797 -33.375 -22.594 1 61.66 184 VAL B N 1
ATOM 3210 C CA . VAL B 1 184 ? -18.781 -32.562 -23.234 1 61.66 184 VAL B CA 1
ATOM 3211 C C . VAL B 1 184 ? -17.391 -33.094 -22.875 1 61.66 184 VAL B C 1
ATOM 3213 O O . VAL B 1 184 ? -16.547 -33.281 -23.75 1 61.66 184 VAL B O 1
ATOM 3216 N N . ALA B 1 185 ? -17.094 -33.375 -21.656 1 60.06 185 ALA B N 1
ATOM 3217 C CA . ALA B 1 185 ? -15.789 -33.875 -21.219 1 60.06 185 ALA B CA 1
ATOM 3218 C C . ALA B 1 185 ? -15.578 -35.312 -21.656 1 60.06 185 ALA B C 1
ATOM 3220 O O . ALA B 1 185 ? -14.469 -35.719 -22.047 1 60.06 185 ALA B O 1
ATOM 3221 N N . GLY B 1 186 ? -16.719 -35.844 -21.75 1 61.66 186 GLY B N 1
ATOM 3222 C CA . GLY B 1 186 ? -16.703 -37.25 -22.109 1 61.66 186 GLY B CA 1
ATOM 3223 C C . GLY B 1 186 ? -16.5 -37.5 -23.594 1 61.66 186 GLY B C 1
ATOM 3224 O O . GLY B 1 186 ? -16.172 -38.594 -24.016 1 61.66 186 GLY B O 1
ATOM 3225 N N . LEU B 1 187 ? -16.641 -36.344 -24.234 1 69.12 187 LEU B N 1
ATOM 3226 C CA . LEU B 1 187 ? -16.578 -36.5 -25.688 1 69.12 187 LEU B CA 1
ATOM 3227 C C . LEU B 1 187 ? -15.164 -36.25 -26.203 1 69.12 187 LEU B C 1
ATOM 3229 O O . LEU B 1 187 ? -14.875 -36.5 -27.375 1 69.12 187 LEU B O 1
ATOM 3233 N N . GLN B 1 188 ? -14.328 -35.969 -25.219 1 79.69 188 GLN B N 1
ATOM 3234 C CA . GLN B 1 188 ? -12.969 -35.719 -25.672 1 79.69 188 GLN B CA 1
ATOM 3235 C C . GLN B 1 188 ? -12.234 -37.031 -25.953 1 79.69 188 GLN B C 1
ATOM 3237 O O . GLN B 1 188 ? -12.406 -38 -25.219 1 79.69 188 GLN B O 1
ATOM 3242 N N . PRO B 1 189 ? -11.492 -37.062 -27.094 1 82.06 189 PRO B N 1
ATOM 3243 C CA . PRO B 1 189 ? -10.688 -38.25 -27.312 1 82.06 189 PRO B CA 1
ATOM 3244 C C . PRO B 1 189 ? -9.672 -38.5 -26.203 1 82.06 189 PRO B C 1
ATOM 3246 O O . PRO B 1 189 ? -9.102 -37.562 -25.656 1 82.06 189 PRO B O 1
ATOM 3249 N N . VAL B 1 190 ? -9.523 -39.75 -25.844 1 83.88 190 VAL B N 1
ATOM 3250 C CA . VAL B 1 190 ? -8.625 -40.156 -24.766 1 83.88 190 VAL B CA 1
ATOM 3251 C C . VAL B 1 190 ? -7.227 -39.594 -25.016 1 83.88 190 VAL B C 1
ATOM 3253 O O . VAL B 1 190 ? -6.559 -39.125 -24.094 1 83.88 190 VAL B O 1
ATOM 3256 N N . ASP B 1 191 ? -6.789 -39.625 -26.266 1 87.44 191 ASP B N 1
ATOM 3257 C CA . ASP B 1 191 ? -5.465 -39.125 -26.625 1 87.44 191 ASP B CA 1
ATOM 3258 C C . ASP B 1 191 ? -5.332 -37.625 -26.281 1 87.44 191 ASP B C 1
ATOM 3260 O O . ASP B 1 191 ? -4.254 -37.156 -25.906 1 87.44 191 ASP B O 1
ATOM 3264 N N . ALA B 1 192 ? -6.379 -36.906 -26.469 1 89.31 192 ALA B N 1
ATOM 3265 C CA . ALA B 1 192 ? -6.367 -35.5 -26.156 1 89.31 192 ALA B CA 1
ATOM 3266 C C . ALA B 1 192 ? -6.199 -35.25 -24.656 1 89.31 192 ALA B C 1
ATOM 3268 O O . ALA B 1 192 ? -5.465 -34.375 -24.25 1 89.31 192 ALA B O 1
ATOM 3269 N N . VAL B 1 193 ? -6.809 -36.125 -23.875 1 90.81 193 VAL B N 1
ATOM 3270 C CA . VAL B 1 193 ? -6.727 -36 -22.422 1 90.81 193 VAL B CA 1
ATOM 3271 C C . VAL B 1 193 ? -5.332 -36.375 -21.953 1 90.81 193 VAL B C 1
ATOM 3273 O O . VAL B 1 193 ? -4.773 -35.75 -21.047 1 90.81 193 VAL B O 1
ATOM 3276 N N . LEU B 1 194 ? -4.812 -37.406 -22.594 1 93.62 194 LEU B N 1
ATOM 3277 C CA . LEU B 1 194 ? -3.469 -37.844 -22.25 1 93.62 194 LEU B CA 1
ATOM 3278 C C . LEU B 1 194 ? -2.447 -36.75 -22.516 1 93.62 194 LEU B C 1
ATOM 3280 O O . LEU B 1 194 ? -1.505 -36.562 -21.734 1 93.62 194 LEU B O 1
ATOM 3284 N N . ARG B 1 195 ? -2.654 -35.969 -23.516 1 94.88 195 ARG B N 1
ATOM 3285 C CA . ARG B 1 195 ? -1.761 -34.875 -23.828 1 94.88 195 ARG B CA 1
ATOM 3286 C C . ARG B 1 195 ? -1.854 -33.781 -22.781 1 94.88 195 ARG B C 1
ATOM 3288 O O . ARG B 1 195 ? -0.853 -33.125 -22.453 1 94.88 195 ARG B O 1
ATOM 3295 N N . LEU B 1 196 ? -3.066 -33.562 -22.266 1 95.62 196 LEU B N 1
ATOM 3296 C CA . LEU B 1 196 ? -3.227 -32.594 -21.172 1 95.62 196 LEU B CA 1
ATOM 3297 C C . LEU B 1 196 ? -2.416 -33 -19.953 1 95.62 196 LEU B C 1
ATOM 3299 O O . LEU B 1 196 ? -1.744 -32.188 -19.344 1 95.62 196 LEU B O 1
ATOM 3303 N N . ILE B 1 197 ? -2.451 -34.281 -19.656 1 96.88 197 ILE B N 1
ATOM 3304 C CA . ILE B 1 197 ? -1.735 -34.781 -18.484 1 96.88 197 ILE B CA 1
ATOM 3305 C C . ILE B 1 197 ? -0.232 -34.594 -18.688 1 96.88 197 ILE B C 1
ATOM 3307 O O . ILE B 1 197 ? 0.477 -34.219 -17.75 1 96.88 197 ILE B O 1
ATOM 3311 N N . ASP B 1 198 ? 0.217 -34.844 -19.906 1 97.69 198 ASP B N 1
ATOM 3312 C CA . ASP B 1 198 ? 1.63 -34.625 -20.203 1 97.69 198 ASP B CA 1
ATOM 3313 C C . ASP B 1 198 ? 2.043 -33.188 -19.984 1 97.69 198 ASP B C 1
ATOM 3315 O O . ASP B 1 198 ? 3.131 -32.906 -19.469 1 97.69 198 ASP B O 1
ATOM 3319 N N . GLN B 1 199 ? 1.218 -32.281 -20.406 1 98 199 GLN B N 1
ATOM 3320 C CA . GLN B 1 199 ? 1.49 -30.859 -20.188 1 98 199 GLN B CA 1
ATOM 3321 C C . GLN B 1 199 ? 1.588 -30.531 -18.703 1 98 199 GLN B C 1
ATOM 3323 O O . GLN B 1 199 ? 2.43 -29.734 -18.281 1 98 199 GLN B O 1
ATOM 3328 N N . ILE B 1 200 ? 0.756 -31.172 -17.875 1 98.25 200 ILE B N 1
ATOM 3329 C CA . ILE B 1 200 ? 0.745 -30.922 -16.438 1 98.25 200 ILE B CA 1
ATOM 3330 C C . ILE B 1 200 ? 2.01 -31.5 -15.812 1 98.25 200 ILE B C 1
ATOM 3332 O O . ILE B 1 200 ? 2.561 -30.922 -14.875 1 98.25 200 ILE B O 1
ATOM 3336 N N . ASP B 1 201 ? 2.473 -32.625 -16.359 1 98.31 201 ASP B N 1
ATOM 3337 C CA . ASP B 1 201 ? 3.754 -33.156 -15.898 1 98.31 201 ASP B CA 1
ATOM 3338 C C . ASP B 1 201 ? 4.883 -32.156 -16.156 1 98.31 201 ASP B C 1
ATOM 3340 O O . ASP B 1 201 ? 5.723 -31.938 -15.273 1 98.31 201 ASP B O 1
ATOM 3344 N N . GLY B 1 202 ? 4.871 -31.625 -17.328 1 98.25 202 GLY B N 1
ATOM 3345 C CA . GLY B 1 202 ? 5.859 -30.594 -17.656 1 98.25 202 GLY B CA 1
ATOM 3346 C C . GLY B 1 202 ? 5.766 -29.375 -16.766 1 98.25 202 GLY B C 1
ATOM 3347 O O . GLY B 1 202 ? 6.785 -28.828 -16.344 1 98.25 202 GLY B O 1
ATOM 3348 N N . LEU B 1 203 ? 4.562 -28.938 -16.469 1 98.56 203 LEU B N 1
ATOM 3349 C CA . LEU B 1 203 ? 4.332 -27.828 -15.562 1 98.56 203 LEU B CA 1
ATOM 3350 C C . LEU B 1 203 ? 4.93 -28.125 -14.188 1 98.56 203 LEU B C 1
ATOM 3352 O O . LEU B 1 203 ? 5.59 -27.266 -13.602 1 98.56 203 LEU B O 1
ATOM 3356 N N . ALA B 1 204 ? 4.656 -29.328 -13.711 1 98.56 204 ALA B N 1
ATOM 3357 C CA . ALA B 1 204 ? 5.109 -29.719 -12.375 1 98.56 204 ALA B CA 1
ATOM 3358 C C . ALA B 1 204 ? 6.625 -29.609 -12.266 1 98.56 204 ALA B C 1
ATOM 3360 O O . ALA B 1 204 ? 7.148 -29.062 -11.289 1 98.56 204 ALA B O 1
ATOM 3361 N N . VAL B 1 205 ? 7.285 -30.094 -13.242 1 98.5 205 VAL B N 1
ATOM 3362 C CA . VAL B 1 205 ? 8.742 -30.047 -13.25 1 98.5 205 VAL B CA 1
ATOM 3363 C C . VAL B 1 205 ? 9.227 -28.594 -13.305 1 98.5 205 VAL B C 1
ATOM 3365 O O . VAL B 1 205 ? 10.148 -28.219 -12.578 1 98.5 205 VAL B O 1
ATOM 3368 N N . HIS B 1 206 ? 8.633 -27.797 -14.133 1 98.75 206 HIS B N 1
ATOM 3369 C CA . HIS B 1 206 ? 8.977 -26.391 -14.305 1 98.75 206 HIS B CA 1
ATOM 3370 C C . HIS B 1 206 ? 8.852 -25.625 -12.984 1 98.75 206 HIS B C 1
ATOM 3372 O O . HIS B 1 206 ? 9.773 -24.906 -12.594 1 98.75 206 HIS B O 1
ATOM 3378 N N . VAL B 1 207 ? 7.758 -25.797 -12.289 1 98.75 207 VAL B N 1
ATOM 3379 C CA . VAL B 1 207 ? 7.477 -25.094 -11.047 1 98.75 207 VAL B CA 1
ATOM 3380 C C . VAL B 1 207 ? 8.406 -25.594 -9.945 1 98.75 207 VAL B C 1
ATOM 3382 O O . VAL B 1 207 ? 8.953 -24.797 -9.172 1 98.75 207 VAL B O 1
ATOM 3385 N N . TYR B 1 208 ? 8.539 -26.922 -9.93 1 98.69 208 TYR B N 1
ATOM 3386 C CA . TYR B 1 208 ? 9.461 -27.547 -8.977 1 98.69 208 TYR B CA 1
ATOM 3387 C C . TYR B 1 208 ? 10.867 -26.969 -9.141 1 98.69 208 TYR B C 1
ATOM 3389 O O . TYR B 1 208 ? 11.492 -26.562 -8.164 1 98.69 208 TYR B O 1
ATOM 3397 N N . ASP B 1 209 ? 11.32 -26.938 -10.359 1 98.56 209 ASP B N 1
ATOM 3398 C CA . ASP B 1 209 ? 12.672 -26.438 -10.633 1 98.56 209 ASP B CA 1
ATOM 3399 C C . ASP B 1 209 ? 12.82 -24.969 -10.25 1 98.56 209 ASP B C 1
ATOM 3401 O O . ASP B 1 209 ? 13.844 -24.562 -9.703 1 98.56 209 ASP B O 1
ATOM 3405 N N . ALA B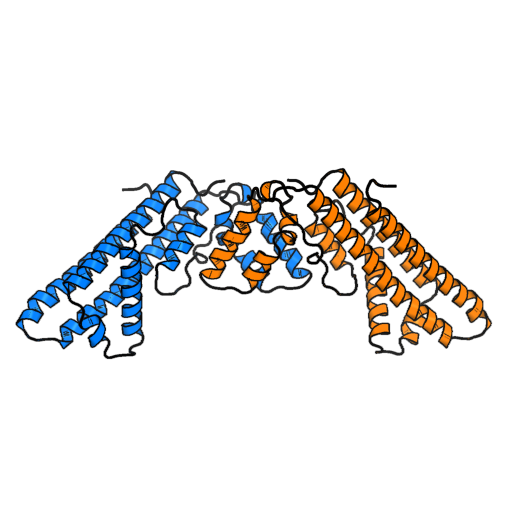 1 210 ? 11.867 -24.188 -10.555 1 98.62 210 ALA B N 1
ATOM 3406 C CA . ALA B 1 210 ? 11.891 -22.766 -10.211 1 98.62 210 ALA B CA 1
ATOM 3407 C C . ALA B 1 210 ? 11.969 -22.562 -8.703 1 98.62 210 ALA B C 1
ATOM 3409 O O . ALA B 1 210 ? 12.758 -21.75 -8.219 1 98.62 210 ALA B O 1
ATOM 3410 N N . ALA B 1 211 ? 11.18 -23.359 -7.945 1 98.69 211 ALA B N 1
ATOM 3411 C CA . ALA B 1 211 ? 11.156 -23.25 -6.488 1 98.69 211 ALA B CA 1
ATOM 3412 C C . ALA B 1 211 ? 12.5 -23.656 -5.887 1 98.69 211 ALA B C 1
ATOM 3414 O O . ALA B 1 211 ? 13.023 -22.984 -4.996 1 98.69 211 ALA B O 1
ATOM 3415 N N . VAL B 1 212 ? 13.023 -24.734 -6.43 1 98.56 212 VAL B N 1
ATOM 3416 C CA . VAL B 1 212 ? 14.297 -25.25 -5.926 1 98.56 212 VAL B CA 1
ATOM 3417 C C . VAL B 1 212 ? 15.406 -24.234 -6.207 1 98.56 212 VAL B C 1
ATOM 3419 O O . VAL B 1 212 ? 16.188 -23.906 -5.316 1 98.56 212 VAL B O 1
ATOM 3422 N N . ASP B 1 213 ? 15.43 -23.75 -7.434 1 98.31 213 ASP B N 1
ATOM 3423 C CA . ASP B 1 213 ? 16.438 -22.766 -7.812 1 98.31 213 ASP B CA 1
ATOM 3424 C C . ASP B 1 213 ? 16.312 -21.516 -6.961 1 98.31 213 ASP B C 1
ATOM 3426 O O . ASP B 1 213 ? 17.328 -20.953 -6.512 1 98.31 213 ASP B O 1
ATOM 3430 N N . TYR B 1 214 ? 15.156 -21.078 -6.746 1 98.5 214 TYR B N 1
ATOM 3431 C CA . TYR B 1 214 ? 14.852 -19.891 -5.957 1 98.5 214 TYR B CA 1
ATOM 3432 C C . TYR B 1 214 ? 15.391 -20.016 -4.539 1 98.5 214 TYR B C 1
ATOM 3434 O O . TYR B 1 214 ? 16.047 -19.109 -4.031 1 98.5 214 TYR B O 1
ATOM 3442 N N . LEU B 1 215 ? 15.141 -21.141 -3.889 1 98.38 215 LEU B N 1
ATOM 3443 C CA . LEU B 1 215 ? 15.547 -21.375 -2.506 1 98.38 215 LEU B CA 1
ATOM 3444 C C . LEU B 1 215 ? 17.047 -21.609 -2.412 1 98.38 215 LEU B C 1
ATOM 3446 O O . LEU B 1 215 ? 17.719 -21.062 -1.523 1 98.38 215 LEU B O 1
ATOM 3450 N N . ASP B 1 216 ? 17.594 -22.359 -3.371 1 98 216 ASP B N 1
ATOM 3451 C CA . ASP B 1 216 ? 19.016 -22.688 -3.346 1 98 216 ASP B CA 1
ATOM 3452 C C . ASP B 1 216 ? 19.859 -21.438 -3.512 1 98 216 ASP B C 1
ATOM 3454 O O . ASP B 1 216 ? 20.938 -21.312 -2.91 1 98 216 ASP B O 1
ATOM 3458 N N . ASN B 1 217 ? 19.375 -20.531 -4.305 1 97.75 217 ASN B N 1
ATOM 3459 C CA . ASN B 1 217 ? 20.141 -19.328 -4.598 1 97.75 217 ASN B CA 1
ATOM 3460 C C . ASN B 1 217 ? 19.719 -18.156 -3.717 1 97.75 217 ASN B C 1
ATOM 3462 O O . ASN B 1 217 ? 20.141 -17.016 -3.939 1 97.75 217 ASN B O 1
ATOM 3466 N N . ARG B 1 218 ? 18.844 -18.406 -2.811 1 97.81 218 ARG B N 1
ATOM 3467 C CA . ARG B 1 218 ? 18.375 -17.422 -1.838 1 97.81 218 ARG B CA 1
ATOM 3468 C C . ARG B 1 218 ? 17.906 -16.141 -2.529 1 97.81 218 ARG B C 1
ATOM 3470 O O . ARG B 1 218 ? 18.297 -15.047 -2.135 1 97.81 218 ARG B O 1
ATOM 3477 N N . GLN B 1 219 ? 17.094 -16.344 -3.572 1 97.75 219 GLN B N 1
ATOM 3478 C CA . GLN B 1 219 ? 16.609 -15.219 -4.375 1 97.75 219 GLN B CA 1
ATOM 3479 C C . GLN B 1 219 ? 15.609 -14.375 -3.594 1 97.75 219 GLN B C 1
ATOM 3481 O O . GLN B 1 219 ? 15.18 -13.32 -4.07 1 97.75 219 GLN B O 1
ATOM 3486 N N . TYR B 1 220 ? 15.289 -14.82 -2.352 1 97.94 220 TYR B N 1
ATOM 3487 C CA . TYR B 1 220 ? 14.352 -14.102 -1.501 1 97.94 220 TYR B CA 1
ATOM 3488 C C . TYR B 1 220 ? 15.055 -13 -0.715 1 97.94 220 TYR B C 1
ATOM 3490 O O . TYR B 1 220 ? 14.422 -12.273 0.05 1 97.94 220 TYR B O 1
ATOM 3498 N N . LEU B 1 221 ? 16.312 -12.836 -0.936 1 97.19 221 LEU B N 1
ATOM 3499 C CA . LEU B 1 221 ? 17.062 -11.797 -0.25 1 97.19 221 LEU B CA 1
ATOM 3500 C C . LEU B 1 221 ? 17.266 -10.586 -1.15 1 97.19 221 LEU B C 1
ATOM 3502 O O . LEU B 1 221 ? 17.281 -10.711 -2.377 1 97.19 221 LEU B O 1
ATOM 3506 N N . ARG B 1 222 ? 17.406 -9.422 -0.525 1 90.31 222 ARG B N 1
ATOM 3507 C CA . ARG B 1 222 ? 17.672 -8.164 -1.225 1 90.31 222 ARG B CA 1
ATOM 3508 C C . ARG B 1 222 ? 19.141 -8.023 -1.563 1 90.31 222 ARG B C 1
ATOM 3510 O O . ARG B 1 222 ? 20 -8.531 -0.841 1 90.31 222 ARG B O 1
#

Organism: Mycobacterium marinum (strain ATCC BAA-535 / M) (NCBI:txid216594)

Radius of gyration: 32.16 Å; Cα contacts (8 Å, |Δi|>4): 568; chains: 2; bounding box: 47×104×54 Å